Protein AF-A0A933N4Y4-F1 (afdb_monomer)

Solvent-accessible surface area (backbone atoms only — not comparable to full-atom values): 28015 Å² total; per-residue (Å²): 137,84,85,81,79,80,78,78,77,79,75,76,72,77,63,47,28,33,38,33,60,29,82,54,66,43,71,60,40,32,67,32,50,45,46,55,30,54,56,48,29,70,76,38,72,94,49,50,55,44,70,43,49,24,43,72,71,55,43,54,50,34,56,75,70,64,68,43,39,31,38,37,36,52,51,57,57,45,53,31,45,32,74,75,68,52,35,49,75,52,61,24,17,36,24,36,63,48,91,90,36,86,30,55,46,47,25,13,26,37,33,30,44,55,87,44,74,80,54,75,47,72,76,48,46,59,72,33,38,34,19,20,38,39,85,84,32,48,43,23,29,45,46,48,46,47,53,38,41,76,73,72,39,52,77,69,85,41,27,46,78,42,73,56,34,79,57,64,65,49,18,56,50,33,31,74,74,60,79,18,62,22,24,32,32,39,47,56,53,68,60,49,34,34,75,71,70,77,38,70,67,84,52,48,41,70,34,60,70,46,83,61,90,90,57,86,63,72,21,35,37,73,76,40,50,33,36,34,33,28,40,35,71,85,53,52,66,70,60,53,51,54,50,39,53,50,42,58,67,43,51,45,84,36,74,49,25,57,60,48,61,29,44,36,38,43,77,50,65,71,60,62,68,50,50,50,50,30,48,74,68,40,34,75,80,36,64,64,73,84,75,87,43,74,64,56,52,49,67,77,38,43,69,60,52,53,50,50,52,50,52,50,50,49,51,51,51,51,50,54,51,51,53,52,54,52,53,54,52,52,52,55,53,53,51,52,53,52,53,52,52,53,54,54,55,64,68,34,36,31,90,85,62,71,28,34,14,55,64,39,41,54,52,53,43,49,52,46,53,55,49,18,48,71,68,57,16,25,28,36,38,32,26,33,38,47,39,69,48,66,62,46,29,76,75,64,34,61,71,55,41,51,53,48,49,39,51,49,48,52,47,49,55,74,54,53,57,91,83,34,45,61,27,38,70,53,97,62,36,35,36,40,40,44,60,74,48,32,74,46,68,73,58,25,52,52,53,52,47,54,47,52,50,49,36,40,54,58,44,46,45,74,40,80,46,73,45,77,53,93,98,49,85,60,49,75,46,78,43,76,32,33,27,14,27,1,32,28,78,46,40,73,67,98,57,59,66,65,54,57,52,51,44,4,45,55,15,15,51,51,13,43,76,75,69,37,69,34,78,24,67,39,79,78,83,127

Mean predicted aligned error: 16.59 Å

Nearest PDB structures (foldseek):
  5m3c-assembly1_B  TM=9.286E-01  e=2.419E-15  Pseudomonas aeruginosa
  5m3c-assembly1_A  TM=9.480E-01  e=1.717E-14  Pseudomonas aeruginosa
  6et7-assembly1_B  TM=8.836E-01  e=3.666E-15  Idiomarina sp. A28L
  4yme-assembly1_A  TM=8.862E-01  e=3.343E-13  Caulobacter vibrioides CB15
  7e6g-assembly1_B  TM=5.761E-01  e=9.233E-17  Pseudomonas aeruginosa

Secondary structure (DSSP, 8-state):
-----------PPPPEEEEEE-SS-HHHHHHHHTHHHHHHHHH-TTS-EEEEEE-HHHHHHHHHTT--SEEE--HHHHHHHHHHH-PPSPSEEEEEESSSSEESEE-EEEEEETT-TT--SSGGGTT-EEEES-TT-IIIIIHHHHHHHHTT--TTTSSEEEE--SSTHHHHHHHHTTS-SEEEEETTHHHHHHHTTS--GGGEEEES-B--TT--S-BSS--EE-PEEEE-TTS-HHHHHHHHHHHHT--TTSHHHHHHTEEEEESPP--HHHHHHHHHHT-TT-S-PPP--HHHHHHHTHHHHHHHHHHHHHHHHHHHHHHHHHHHHHHHHHHHHHHHHHHHHHHHB-TTT-SB-HHHHHHHHHHHHHHHHHHT--EEEEEEEEETHHHHHHHH-HHHHHHHHHHHHHHHHHHS-TTSEEEEEETTEEEEEE-S--SSHHHHHHHHHHHHHHHHHHHHSPEEEEE--TTSPPEEEEE--EEEEEEEEESS-SS-HHHHHHHHHHHHHHHHHTTSSSEEEPPP--

Radius of gyration: 62.69 Å; Cα contacts (8 Å, |Δi|>4): 919; chains: 1; bounding box: 138×74×144 Å

pLDDT: mean 89.66, std 11.49, range [34.22, 98.44]

Sequence (526 aa):
MAFIVFIASAQAAQPVRIGVLAFRPKPNTLAQWQPLAGVFKQAMPGREFVIDALTLAEMEKAVAERQLDFVLTNPGHYVLLNKRFGLTSPIATLVVDESGHLARAFGGVIFTRVDMAKIDSLASLRGKKIAVVGTDSLGAYQMQAYELKREGIRLPQEAKLMVTGQPQDKVVEAVLDGRADAGFVRTGILEALAREGKLDAGKLKVLNSQNPPGFPVQVSTRLYPEWPFAALPHVDEHLAQHVAASLFLLDDHSAAAKVMKIHGFVIPGDYSSVADVLRELRAPPFEETPLFTLEDVVIQYRGQILAALFAGGLVMFLMLRLMWTKRKLNEEHRLVLRQQQQMQHMAFYDMLTMLPNRRLLHDRLAQTVAASRRNKRYSALMFLDLDNFKPLNDVHGHEVGDLLLVEAARRLKSCVREVDTVARLGGDEFVVLLSELGAREDESVVQARIVAEKIRAALSNAYRLTIVHDESPGTLVEHHCSASIGVTLFMDHDGRPEEIIKKADAAMYQAKDMGRNRIHFSNGTG

Structure (mmCIF, N/CA/C/O backbone):
data_AF-A0A933N4Y4-F1
#
_entry.id   AF-A0A933N4Y4-F1
#
loop_
_atom_site.group_PDB
_atom_site.id
_atom_site.type_symbol
_atom_site.label_atom_id
_atom_site.label_alt_id
_atom_site.label_comp_id
_atom_site.label_asym_id
_atom_site.label_entity_id
_atom_site.label_seq_id
_atom_site.pdbx_PDB_ins_code
_atom_site.Cartn_x
_atom_site.Cartn_y
_atom_site.Cartn_z
_atom_site.occupancy
_atom_site.B_iso_or_equiv
_atom_site.auth_seq_id
_atom_site.auth_comp_id
_atom_site.auth_asym_id
_atom_site.auth_atom_id
_atom_site.pdbx_PDB_model_num
ATOM 1 N N . MET A 1 1 ? 61.736 47.205 -5.042 1.00 40.22 1 MET A N 1
ATOM 2 C CA . MET A 1 1 ? 60.353 46.934 -5.488 1.00 40.22 1 MET A CA 1
ATOM 3 C C . MET A 1 1 ? 60.394 45.696 -6.373 1.00 40.22 1 MET A C 1
ATOM 5 O O . MET A 1 1 ? 60.792 45.799 -7.523 1.00 40.22 1 MET A O 1
ATOM 9 N N . ALA A 1 2 ? 60.129 44.517 -5.810 1.00 36.31 2 ALA A N 1
ATOM 10 C CA . ALA A 1 2 ? 60.096 43.267 -6.566 1.00 36.31 2 ALA A CA 1
ATOM 11 C C . ALA A 1 2 ? 58.665 43.049 -7.072 1.00 36.31 2 ALA A C 1
ATOM 13 O O . ALA A 1 2 ? 57.744 42.905 -6.271 1.00 36.31 2 ALA A O 1
ATOM 14 N N . PHE A 1 3 ? 58.478 43.085 -8.390 1.00 38.91 3 PHE A N 1
ATOM 15 C CA . PHE A 1 3 ? 57.222 42.709 -9.033 1.00 38.91 3 PHE A CA 1
ATOM 16 C C . PHE A 1 3 ? 57.108 41.182 -8.997 1.00 38.91 3 PHE A C 1
ATOM 18 O O . PHE A 1 3 ? 57.796 40.484 -9.738 1.00 38.91 3 PHE A O 1
ATOM 25 N N . ILE A 1 4 ? 56.258 40.662 -8.112 1.00 39.59 4 ILE A N 1
ATOM 26 C CA . ILE A 1 4 ? 55.836 39.262 -8.148 1.00 39.59 4 ILE A CA 1
ATOM 27 C C . ILE A 1 4 ? 54.712 39.172 -9.180 1.00 39.59 4 ILE A C 1
ATOM 29 O O . ILE A 1 4 ? 53.595 39.632 -8.948 1.00 39.59 4 ILE A O 1
ATOM 33 N N . VAL A 1 5 ? 55.033 38.607 -10.341 1.00 39.78 5 VAL A N 1
ATOM 34 C CA . VAL A 1 5 ? 54.050 38.191 -11.342 1.00 39.78 5 VAL A CA 1
ATOM 35 C C . VAL A 1 5 ? 53.347 36.948 -10.798 1.00 39.78 5 VAL A C 1
ATOM 37 O O . VAL A 1 5 ? 53.949 35.881 -10.699 1.00 39.78 5 VAL A O 1
ATOM 40 N N . PHE A 1 6 ? 52.075 37.086 -10.427 1.00 38.47 6 PHE A N 1
ATOM 41 C CA . PHE A 1 6 ? 51.198 35.942 -10.191 1.00 38.47 6 PHE A CA 1
ATOM 42 C C . PHE A 1 6 ? 50.906 35.278 -11.540 1.00 38.47 6 PHE A C 1
ATOM 44 O O . PHE A 1 6 ? 50.071 35.746 -12.312 1.00 38.47 6 PHE A O 1
ATOM 51 N N . ILE A 1 7 ? 51.605 34.183 -11.834 1.00 41.75 7 ILE A N 1
ATOM 52 C CA . ILE A 1 7 ? 51.161 33.232 -12.852 1.00 41.75 7 ILE A CA 1
ATOM 53 C C . ILE A 1 7 ? 49.967 32.505 -12.235 1.00 41.75 7 ILE A C 1
ATOM 55 O O . ILE A 1 7 ? 50.127 31.646 -11.371 1.00 41.75 7 ILE A O 1
ATOM 59 N N . ALA A 1 8 ? 48.759 32.901 -12.631 1.00 38.09 8 ALA A N 1
ATOM 60 C CA . ALA A 1 8 ? 47.561 32.132 -12.345 1.00 38.09 8 ALA A CA 1
ATOM 61 C C . ALA A 1 8 ? 47.686 30.790 -13.075 1.00 38.09 8 ALA A C 1
ATOM 63 O O . ALA A 1 8 ? 47.564 30.717 -14.297 1.00 38.09 8 ALA A O 1
ATOM 64 N N . SER A 1 9 ? 47.978 29.730 -12.326 1.00 38.16 9 SER A N 1
ATOM 65 C CA . SER A 1 9 ? 47.887 28.359 -12.810 1.00 38.16 9 SER A CA 1
ATOM 66 C C . SER A 1 9 ? 46.443 28.115 -13.249 1.00 38.16 9 SER A C 1
ATOM 68 O O . SER A 1 9 ? 45.554 27.988 -12.409 1.00 38.16 9 SER A O 1
ATOM 70 N N . ALA A 1 10 ? 46.194 28.097 -14.559 1.00 41.22 10 ALA A N 1
ATOM 71 C CA . ALA A 1 10 ? 44.924 27.664 -15.120 1.00 41.22 10 ALA A CA 1
ATOM 72 C C . ALA A 1 10 ? 44.715 26.199 -14.720 1.00 41.22 10 ALA A C 1
ATOM 74 O O . ALA A 1 10 ? 45.303 25.289 -15.303 1.00 41.22 10 ALA A O 1
ATOM 75 N N . GLN A 1 11 ? 43.938 25.974 -13.663 1.00 42.00 11 GLN A N 1
ATOM 76 C CA . GLN A 1 11 ? 43.505 24.646 -13.263 1.00 42.00 11 GLN A CA 1
ATOM 77 C C . GLN A 1 11 ? 42.694 24.085 -14.431 1.00 42.00 11 GLN A C 1
ATOM 79 O O . GLN A 1 11 ? 41.608 24.583 -14.727 1.00 42.00 11 GLN A O 1
ATOM 84 N N . ALA A 1 12 ? 43.266 23.117 -15.151 1.00 54.81 12 ALA A N 1
ATOM 85 C CA . ALA A 1 12 ? 42.591 22.464 -16.262 1.00 54.81 12 ALA A CA 1
ATOM 86 C C . ALA A 1 12 ? 41.228 21.965 -15.765 1.00 54.81 12 ALA A C 1
ATOM 88 O O . ALA A 1 12 ? 41.159 21.230 -14.775 1.00 54.81 12 ALA A O 1
ATOM 89 N N . ALA A 1 13 ? 40.151 22.431 -16.400 1.00 66.75 13 ALA A N 1
ATOM 90 C CA . ALA A 1 13 ? 38.804 22.003 -16.057 1.00 66.75 13 ALA A CA 1
ATOM 91 C C . ALA A 1 13 ? 38.739 20.471 -16.125 1.00 66.75 13 ALA A C 1
ATOM 93 O O . ALA A 1 13 ? 39.292 19.869 -17.050 1.00 66.75 13 ALA A O 1
ATOM 94 N N . GLN A 1 14 ? 38.097 19.844 -15.136 1.00 82.38 14 GLN A N 1
ATOM 95 C CA . GLN A 1 14 ? 37.913 18.395 -15.150 1.00 82.38 14 GLN A CA 1
ATOM 96 C C . GLN A 1 14 ? 37.202 17.970 -16.448 1.00 82.38 14 GLN A C 1
ATOM 98 O O . GLN A 1 14 ? 36.353 18.718 -16.946 1.00 82.38 14 GLN A O 1
ATOM 103 N N . PRO A 1 15 ? 37.566 16.810 -17.025 1.00 93.06 15 PRO A N 1
ATOM 104 C CA . PRO A 1 15 ? 36.947 16.337 -18.254 1.00 93.06 15 PRO A CA 1
ATOM 105 C C . PRO A 1 15 ? 35.451 16.108 -18.038 1.00 93.06 15 PRO A C 1
ATOM 107 O O . PRO A 1 15 ? 35.054 15.545 -17.021 1.00 93.06 15 PRO A O 1
ATOM 110 N N . VAL A 1 16 ? 34.642 16.507 -19.017 1.00 96.19 16 VAL A N 1
ATOM 111 C CA . VAL A 1 16 ? 33.196 16.277 -19.017 1.00 96.19 16 VAL A CA 1
ATOM 112 C C . VAL A 1 16 ? 32.938 14.810 -19.347 1.00 96.19 16 VAL A C 1
ATOM 114 O O . VAL A 1 16 ? 33.320 14.335 -20.422 1.00 96.19 16 VAL A O 1
ATOM 117 N N . ARG A 1 17 ? 32.294 14.079 -18.438 1.00 97.75 17 ARG A N 1
ATOM 118 C CA . ARG A 1 17 ? 32.078 12.631 -18.568 1.00 97.75 17 ARG A CA 1
ATOM 119 C C . ARG A 1 17 ? 30.659 12.312 -19.010 1.00 97.75 17 ARG A C 1
ATOM 121 O O . ARG A 1 17 ? 29.683 12.763 -18.415 1.00 97.75 17 ARG A O 1
ATOM 128 N N . ILE A 1 18 ? 30.538 11.504 -20.056 1.00 98.19 18 ILE A N 1
ATOM 129 C CA . ILE A 1 18 ? 29.264 11.123 -20.662 1.00 98.19 18 ILE A CA 1
ATOM 130 C C . ILE A 1 18 ? 29.110 9.610 -20.543 1.00 98.19 18 ILE A C 1
ATOM 132 O O . ILE A 1 18 ? 29.824 8.845 -21.193 1.00 98.19 18 ILE A O 1
ATOM 136 N N . GLY A 1 19 ? 28.160 9.169 -19.723 1.00 97.94 19 GLY A N 1
ATOM 137 C CA . GLY A 1 19 ? 27.826 7.757 -19.582 1.00 97.94 19 GLY A CA 1
ATOM 138 C C . GLY A 1 19 ? 26.880 7.303 -20.686 1.00 97.94 19 GLY A C 1
ATOM 139 O O . GLY A 1 19 ? 25.766 7.810 -20.796 1.00 97.94 19 GLY A O 1
ATOM 140 N N . VAL A 1 20 ? 27.276 6.304 -21.470 1.00 97.88 20 VAL A N 1
ATOM 141 C CA . VAL A 1 20 ? 26.440 5.699 -22.513 1.00 97.88 20 VAL A CA 1
ATOM 142 C C . VAL A 1 20 ? 26.078 4.272 -22.127 1.00 97.88 20 VAL A C 1
ATOM 144 O O . VAL A 1 20 ? 26.944 3.462 -21.791 1.00 97.88 20 VAL A O 1
ATOM 147 N N . LEU A 1 21 ? 24.785 3.947 -22.183 1.00 95.56 21 LEU A N 1
ATOM 148 C CA . LEU A 1 21 ? 24.298 2.623 -21.817 1.00 95.56 21 LEU A CA 1
ATOM 149 C C . LEU A 1 21 ? 24.796 1.548 -22.798 1.00 95.56 21 LEU A C 1
ATOM 151 O O . LEU A 1 21 ? 24.439 1.528 -23.976 1.00 95.56 21 LEU A O 1
ATOM 155 N N . ALA A 1 22 ? 25.552 0.588 -22.276 1.00 91.25 22 ALA A N 1
ATOM 156 C CA . ALA A 1 22 ? 26.054 -0.571 -22.995 1.00 91.25 22 ALA A CA 1
ATOM 157 C C . ALA A 1 22 ? 25.080 -1.756 -22.896 1.00 91.25 22 ALA A C 1
ATOM 159 O O . ALA A 1 22 ? 25.082 -2.514 -21.929 1.00 91.25 22 ALA A O 1
ATOM 160 N N . PHE A 1 23 ? 24.266 -1.938 -23.937 1.00 80.31 23 PHE A N 1
ATOM 161 C CA . PHE A 1 23 ? 23.410 -3.123 -24.130 1.00 80.31 23 PHE A CA 1
ATOM 162 C C . PHE A 1 23 ? 24.076 -4.219 -24.984 1.00 80.31 23 PHE A C 1
ATOM 164 O O . PHE A 1 23 ? 23.578 -5.340 -25.075 1.00 80.31 23 PHE A O 1
ATOM 171 N N . ARG A 1 24 ? 25.212 -3.886 -25.606 1.00 81.06 24 ARG A N 1
ATOM 172 C CA . ARG A 1 24 ? 26.174 -4.791 -26.252 1.00 81.06 24 ARG A CA 1
ATOM 173 C C . ARG A 1 24 ? 27.462 -4.825 -25.413 1.00 81.06 24 ARG A C 1
ATOM 175 O O . ARG A 1 24 ? 27.610 -3.979 -24.526 1.00 81.06 24 ARG A O 1
ATOM 182 N N . PRO A 1 25 ? 28.409 -5.753 -25.671 1.00 87.75 25 PRO A N 1
ATOM 183 C CA . PRO A 1 25 ? 29.704 -5.739 -24.994 1.00 87.75 25 PRO A CA 1
ATOM 184 C C . PRO A 1 25 ? 30.323 -4.337 -25.000 1.00 87.75 25 PRO A C 1
ATOM 186 O O . PRO A 1 25 ? 30.368 -3.686 -26.046 1.00 87.75 25 PRO A O 1
ATOM 189 N N . LYS A 1 26 ? 30.787 -3.873 -23.834 1.00 92.00 26 LYS A N 1
ATOM 190 C CA . LYS A 1 26 ? 31.256 -2.492 -23.634 1.00 92.00 26 LYS A CA 1
ATOM 191 C C . LYS A 1 26 ? 32.248 -1.991 -24.687 1.00 92.00 26 LYS A C 1
ATOM 193 O O . LYS A 1 26 ? 32.060 -0.856 -25.110 1.00 92.00 26 LYS A O 1
ATOM 198 N N . PRO A 1 27 ? 33.237 -2.781 -25.163 1.00 93.25 27 PRO A N 1
ATOM 199 C CA . PRO A 1 27 ? 34.163 -2.305 -26.191 1.00 93.25 27 PRO A CA 1
ATOM 200 C C . PRO A 1 27 ? 33.460 -1.874 -27.483 1.00 93.25 27 PRO A C 1
ATOM 202 O O . PRO A 1 27 ? 33.851 -0.884 -28.090 1.00 93.25 27 PRO A O 1
ATOM 205 N N . ASN A 1 28 ? 32.382 -2.563 -27.867 1.00 91.31 28 ASN A N 1
ATOM 206 C CA . ASN A 1 28 ? 31.619 -2.237 -29.071 1.00 91.31 28 ASN A CA 1
ATOM 207 C C . ASN A 1 28 ? 30.811 -0.952 -28.876 1.00 91.31 28 ASN A C 1
ATOM 209 O O . ASN A 1 28 ? 30.794 -0.102 -29.759 1.00 91.31 28 ASN A O 1
ATOM 213 N N . THR A 1 29 ? 30.168 -0.804 -27.713 1.00 92.25 29 THR A N 1
ATOM 214 C CA . THR A 1 29 ? 29.446 0.424 -27.351 1.00 92.25 29 THR A CA 1
ATOM 215 C C . THR A 1 29 ? 30.408 1.609 -27.298 1.00 92.25 29 THR A C 1
ATOM 217 O O . THR A 1 29 ? 30.121 2.657 -27.864 1.00 92.25 29 THR A O 1
ATOM 220 N N . LEU A 1 30 ? 31.576 1.440 -26.676 1.00 93.75 30 LEU A N 1
ATOM 221 C CA . LEU A 1 30 ? 32.585 2.489 -26.600 1.00 93.75 30 LEU A CA 1
ATOM 222 C C . LEU A 1 30 ? 33.069 2.880 -27.999 1.00 93.75 30 LEU A C 1
ATOM 224 O O . LEU A 1 30 ? 33.020 4.052 -28.339 1.00 93.75 30 LEU A O 1
ATOM 228 N N . ALA A 1 31 ? 33.445 1.914 -28.842 1.00 93.19 31 ALA A N 1
ATOM 229 C CA . ALA A 1 31 ? 33.880 2.185 -30.212 1.00 93.19 31 ALA A CA 1
ATOM 230 C C . ALA A 1 31 ? 32.803 2.895 -31.052 1.00 93.19 31 ALA A C 1
ATOM 232 O O . ALA A 1 31 ? 33.128 3.786 -31.834 1.00 93.19 31 ALA A O 1
ATOM 233 N N . GLN A 1 32 ? 31.530 2.528 -30.869 1.00 93.44 32 GLN A N 1
ATOM 234 C CA . GLN A 1 32 ? 30.401 3.166 -31.544 1.00 93.44 32 GLN A CA 1
ATOM 235 C C . GLN A 1 32 ? 30.250 4.632 -31.125 1.00 93.44 32 GLN A C 1
ATOM 237 O O . GLN A 1 32 ? 30.078 5.484 -31.988 1.00 93.44 32 GLN A O 1
ATOM 242 N N . TRP A 1 33 ? 30.322 4.927 -29.825 1.00 95.44 33 TRP A N 1
ATOM 243 C CA . TRP A 1 33 ? 29.991 6.246 -29.274 1.00 95.44 33 TRP A CA 1
ATOM 244 C C . TRP A 1 33 ? 31.191 7.174 -29.060 1.00 95.44 33 TRP A C 1
ATOM 246 O O . TRP A 1 33 ? 30.996 8.374 -28.879 1.00 95.44 33 TRP A O 1
ATOM 256 N N . GLN A 1 34 ? 32.426 6.671 -29.148 1.00 94.62 34 GLN A N 1
ATOM 257 C CA . GLN A 1 34 ? 33.650 7.469 -29.006 1.00 94.62 34 GLN A CA 1
ATOM 258 C C . GLN A 1 34 ? 33.698 8.723 -29.904 1.00 94.62 34 GLN A C 1
ATOM 260 O O . GLN A 1 34 ? 34.142 9.766 -29.414 1.00 94.62 34 GLN A O 1
ATOM 265 N N . PRO A 1 35 ? 33.233 8.699 -31.175 1.00 95.06 35 PRO A N 1
ATOM 266 C CA . PRO A 1 35 ? 33.234 9.889 -32.030 1.00 95.06 35 PRO A CA 1
ATOM 267 C C . PRO A 1 35 ? 32.457 11.081 -31.456 1.00 95.06 35 PRO A C 1
ATOM 269 O O . PRO A 1 35 ? 32.775 12.222 -31.791 1.00 95.06 35 PRO A O 1
ATOM 272 N N . LEU A 1 36 ? 31.484 10.848 -30.566 1.00 94.62 36 LEU A N 1
ATOM 273 C CA . LEU A 1 36 ? 30.689 11.907 -29.944 1.00 94.62 36 LEU A CA 1
ATOM 274 C C . LEU A 1 36 ? 31.546 12.864 -29.101 1.00 94.62 36 LEU A C 1
ATOM 276 O O . LEU A 1 36 ? 31.325 14.073 -29.128 1.00 94.62 36 LEU A O 1
ATOM 280 N N . ALA A 1 37 ? 32.574 12.354 -28.414 1.00 94.56 37 ALA A N 1
ATOM 281 C CA . ALA A 1 37 ? 33.526 13.209 -27.705 1.00 94.56 37 ALA A CA 1
ATOM 282 C C . ALA A 1 37 ? 34.275 14.146 -28.665 1.00 94.56 37 ALA A C 1
ATOM 284 O O . ALA A 1 37 ? 34.509 15.306 -28.334 1.00 94.56 37 ALA A O 1
ATOM 285 N N . GLY A 1 38 ? 34.599 13.672 -29.874 1.00 92.19 38 GLY A N 1
ATOM 286 C CA . GLY A 1 38 ? 35.224 14.484 -30.919 1.00 92.19 38 GLY A CA 1
ATOM 287 C C . GLY A 1 38 ? 34.316 15.610 -31.418 1.00 92.19 38 GLY A C 1
ATOM 288 O O . GLY A 1 38 ? 34.784 16.735 -31.583 1.00 92.19 38 GLY A O 1
ATOM 289 N N . VAL A 1 39 ? 33.017 15.333 -31.578 1.00 92.56 39 VAL A N 1
ATOM 290 C CA . VAL A 1 39 ? 32.002 16.341 -31.945 1.00 92.56 39 VAL A CA 1
ATOM 291 C C . VAL A 1 39 ? 31.953 17.453 -30.896 1.00 92.56 39 VAL A C 1
ATOM 293 O O . VAL A 1 39 ? 32.059 18.633 -31.229 1.00 92.56 39 VAL A O 1
ATOM 296 N N . PHE A 1 40 ? 31.874 17.090 -29.614 1.00 94.25 40 PHE A N 1
ATOM 297 C CA . PHE A 1 40 ? 31.865 18.078 -28.536 1.00 94.25 40 PHE A CA 1
ATOM 298 C C . PHE A 1 40 ? 33.190 18.825 -28.402 1.00 94.25 40 PHE A C 1
ATOM 300 O O . PHE A 1 40 ? 33.185 20.031 -28.167 1.00 94.25 40 PHE A O 1
ATOM 307 N N . LYS A 1 41 ? 34.326 18.153 -28.616 1.00 92.94 41 LYS A N 1
ATOM 308 C CA . LYS A 1 41 ? 35.646 18.792 -28.617 1.00 92.94 41 LYS A CA 1
ATOM 309 C C . LYS A 1 41 ? 35.783 19.823 -29.738 1.00 92.94 41 LYS A C 1
ATOM 311 O O . LYS A 1 41 ? 36.376 20.873 -29.514 1.00 92.94 41 LYS A O 1
ATOM 316 N N . GLN A 1 42 ? 35.225 19.557 -30.920 1.00 91.00 42 GLN A N 1
ATOM 317 C CA . GLN A 1 42 ? 35.195 20.523 -32.022 1.00 91.00 42 GLN A CA 1
ATOM 318 C C . GLN A 1 42 ? 34.356 21.757 -31.685 1.00 91.00 42 GLN A C 1
ATOM 320 O O . GLN A 1 42 ? 34.793 22.876 -31.944 1.00 91.00 42 GLN A O 1
ATOM 325 N N . ALA A 1 43 ? 33.180 21.562 -31.085 1.00 89.56 43 ALA A N 1
ATOM 326 C CA . ALA A 1 43 ? 32.306 22.664 -30.690 1.00 89.56 43 ALA A CA 1
ATOM 327 C C . ALA A 1 43 ? 32.842 23.452 -29.480 1.00 89.56 43 ALA A C 1
ATOM 329 O O . ALA A 1 43 ? 32.608 24.653 -29.361 1.00 89.56 43 ALA A O 1
ATOM 330 N N . MET A 1 44 ? 33.577 22.790 -28.580 1.00 93.19 44 MET A N 1
ATOM 331 C CA . MET A 1 44 ? 34.111 23.360 -27.339 1.00 93.19 44 MET A CA 1
ATOM 332 C C . MET A 1 44 ? 35.602 22.998 -27.148 1.00 93.19 44 MET A C 1
ATOM 334 O O . MET A 1 44 ? 35.936 22.203 -26.262 1.00 93.19 44 MET A O 1
ATOM 338 N N . PRO A 1 45 ? 36.535 23.610 -27.911 1.00 89.19 45 PRO A N 1
ATOM 339 C CA . PRO A 1 45 ? 37.954 23.217 -27.927 1.00 89.19 45 PRO A CA 1
ATOM 340 C C . PRO A 1 45 ? 38.670 23.302 -26.572 1.00 89.19 45 PRO A C 1
ATOM 342 O O . PRO A 1 45 ? 39.627 22.565 -26.323 1.00 89.19 45 PRO A O 1
ATOM 345 N N . GLY A 1 46 ? 38.201 24.178 -25.679 1.00 88.56 46 GLY A N 1
ATOM 346 C CA . GLY A 1 46 ? 38.760 24.380 -24.339 1.00 88.56 46 GLY A CA 1
ATOM 347 C C . GLY A 1 46 ? 38.364 23.330 -23.293 1.00 88.56 46 GLY A C 1
ATOM 348 O O . GLY A 1 46 ? 38.799 23.447 -22.151 1.00 88.56 46 GLY A O 1
ATOM 349 N N . ARG A 1 47 ? 37.540 22.329 -23.636 1.00 90.38 47 ARG A N 1
ATOM 350 C CA . ARG A 1 47 ? 37.113 21.261 -22.713 1.00 90.38 47 ARG A CA 1
ATOM 351 C C . ARG A 1 47 ? 37.490 19.882 -23.237 1.00 90.38 47 ARG A C 1
ATOM 353 O O . ARG A 1 47 ? 37.577 19.676 -24.443 1.00 90.38 47 ARG A O 1
ATOM 360 N N . GLU A 1 48 ? 37.730 18.947 -22.328 1.00 94.50 48 GLU A N 1
ATOM 361 C CA . GLU A 1 48 ? 37.899 17.526 -22.647 1.00 94.50 48 GLU A CA 1
ATOM 362 C C . GLU A 1 48 ? 36.575 16.790 -22.440 1.00 94.50 48 GLU A C 1
ATOM 364 O O . GLU A 1 48 ? 35.841 17.102 -21.502 1.00 94.50 48 GLU A O 1
ATOM 369 N N . PHE A 1 49 ? 36.284 15.816 -23.302 1.00 95.75 49 PHE A N 1
ATOM 370 C CA . PHE A 1 49 ? 35.072 14.999 -23.238 1.00 95.75 49 PHE A CA 1
ATOM 371 C C . PHE A 1 49 ? 35.449 13.521 -23.233 1.00 95.75 49 PHE A C 1
ATOM 373 O O . PHE A 1 49 ? 36.245 13.076 -24.059 1.00 95.75 49 PHE A O 1
ATOM 380 N N . VAL A 1 50 ? 34.863 12.757 -22.315 1.00 96.81 50 VAL A N 1
ATOM 381 C CA . VAL A 1 50 ? 35.135 11.325 -22.147 1.00 96.81 50 VAL A CA 1
ATOM 382 C C . VAL A 1 50 ? 33.828 10.552 -22.247 1.00 96.81 50 VAL A C 1
ATOM 384 O O . VAL A 1 50 ? 32.847 10.901 -21.592 1.00 96.81 50 VAL A O 1
ATOM 387 N N . ILE A 1 51 ? 33.820 9.501 -23.069 1.00 97.50 51 ILE A N 1
ATOM 388 C CA . ILE A 1 51 ? 32.692 8.575 -23.192 1.00 97.50 51 ILE A CA 1
ATOM 389 C C . ILE A 1 51 ? 32.966 7.347 -22.329 1.00 97.50 51 ILE A C 1
ATOM 391 O O . ILE A 1 51 ? 33.972 6.665 -22.514 1.00 97.50 51 ILE A O 1
ATOM 395 N N . ASP A 1 52 ? 32.043 7.038 -21.426 1.00 97.00 52 ASP A N 1
ATOM 396 C CA . ASP A 1 52 ? 32.083 5.850 -20.582 1.00 97.00 52 ASP A CA 1
ATOM 397 C C . ASP A 1 52 ? 30.961 4.889 -20.998 1.00 97.00 52 ASP A C 1
ATOM 399 O O . ASP A 1 52 ? 29.777 5.189 -20.849 1.00 97.00 52 ASP A O 1
ATOM 403 N N . ALA A 1 53 ? 31.313 3.709 -21.517 1.00 97.12 53 ALA A N 1
ATOM 404 C CA . ALA A 1 53 ? 30.338 2.662 -21.823 1.00 97.12 53 ALA A CA 1
ATOM 405 C C . ALA A 1 53 ? 30.001 1.857 -20.554 1.00 97.12 53 ALA A C 1
ATOM 407 O O . ALA A 1 53 ? 30.828 1.084 -20.060 1.00 97.12 53 ALA A O 1
ATOM 408 N N . LEU A 1 54 ? 28.780 2.011 -20.040 1.00 96.44 54 LEU A N 1
ATOM 409 C CA . LEU A 1 54 ? 28.370 1.507 -18.724 1.00 96.44 54 LEU A CA 1
ATOM 410 C C . LEU A 1 54 ? 27.161 0.578 -18.825 1.00 96.44 54 LEU A C 1
ATOM 412 O O . LEU A 1 54 ? 26.235 0.828 -19.594 1.00 96.44 54 LEU A O 1
ATOM 416 N N . THR A 1 55 ? 27.137 -0.489 -18.028 1.00 92.81 55 THR A N 1
ATOM 417 C CA . THR A 1 55 ? 25.901 -1.263 -17.809 1.00 92.81 55 THR A CA 1
ATOM 418 C C . THR A 1 55 ? 24.883 -0.440 -17.007 1.00 92.81 55 THR A C 1
ATOM 420 O O . THR A 1 55 ? 25.237 0.600 -16.453 1.00 92.81 55 THR A O 1
ATOM 423 N N . LEU A 1 56 ? 23.627 -0.902 -16.908 1.00 90.88 56 LEU A N 1
ATOM 424 C CA . LEU A 1 56 ? 22.597 -0.243 -16.084 1.00 90.88 56 LEU A CA 1
ATOM 425 C C . LEU A 1 56 ? 23.099 0.001 -14.651 1.00 90.88 56 LEU A C 1
ATOM 427 O O . LEU A 1 56 ? 23.187 1.144 -14.216 1.00 90.88 56 LEU A O 1
ATOM 431 N N . ALA A 1 57 ? 23.550 -1.059 -13.972 1.00 90.50 57 ALA A N 1
ATOM 432 C CA . ALA A 1 57 ? 24.019 -0.985 -12.589 1.00 90.50 57 ALA A CA 1
ATOM 433 C C . ALA A 1 57 ? 25.241 -0.067 -12.405 1.00 90.50 57 ALA A C 1
ATOM 435 O O . ALA A 1 57 ? 25.338 0.660 -11.419 1.00 90.50 57 ALA A O 1
ATOM 436 N N . GLU A 1 58 ? 26.182 -0.076 -13.350 1.00 95.31 58 GLU A N 1
ATOM 437 C CA . GLU A 1 58 ? 27.362 0.793 -13.278 1.00 95.31 58 GLU A CA 1
ATOM 438 C C . GLU A 1 58 ? 27.020 2.254 -13.541 1.00 95.31 58 GLU A C 1
ATOM 440 O O . GLU A 1 58 ? 27.605 3.129 -12.912 1.00 95.31 58 GLU A O 1
ATOM 445 N N . MET A 1 59 ? 26.071 2.523 -14.440 1.00 96.88 59 MET A N 1
ATOM 446 C CA . MET A 1 59 ? 25.575 3.871 -14.681 1.00 96.88 59 MET A CA 1
ATOM 447 C C . MET A 1 59 ? 24.825 4.397 -13.456 1.00 96.88 59 MET A C 1
ATOM 449 O O . MET A 1 59 ? 25.108 5.514 -13.039 1.00 96.88 59 MET A O 1
ATOM 453 N N . GLU A 1 60 ? 23.946 3.603 -12.834 1.00 94.75 60 GLU A N 1
ATOM 454 C CA . GLU A 1 60 ? 23.293 3.981 -11.570 1.00 94.75 60 GLU A CA 1
ATOM 455 C C . GLU A 1 60 ? 24.325 4.310 -10.486 1.00 94.75 60 GLU A C 1
ATOM 457 O O . GLU A 1 60 ? 24.239 5.361 -9.849 1.00 94.75 60 GLU A O 1
ATOM 462 N N . LYS A 1 61 ? 25.345 3.456 -10.320 1.00 94.69 61 LYS A N 1
ATOM 463 C CA . LYS A 1 61 ? 26.438 3.687 -9.368 1.00 94.69 61 LYS A CA 1
ATOM 464 C C . LYS A 1 61 ? 27.210 4.972 -9.684 1.00 94.69 61 LYS A C 1
ATOM 466 O O . LYS A 1 61 ? 27.420 5.787 -8.792 1.00 94.69 61 LYS A O 1
ATOM 471 N N . ALA A 1 62 ? 27.599 5.180 -10.939 1.00 96.31 62 ALA A N 1
ATOM 472 C CA . ALA A 1 62 ? 28.360 6.355 -11.354 1.00 96.31 62 ALA A CA 1
ATOM 473 C C . ALA A 1 62 ? 27.547 7.656 -11.219 1.00 96.31 62 ALA A C 1
ATOM 475 O O . ALA A 1 62 ? 28.101 8.686 -10.839 1.00 96.31 62 ALA A O 1
ATOM 476 N N . VAL A 1 63 ? 26.233 7.615 -11.470 1.00 96.38 63 VAL A N 1
ATOM 477 C CA . VAL A 1 63 ? 25.313 8.737 -11.218 1.00 96.38 63 VAL A CA 1
ATOM 478 C C . VAL A 1 63 ? 25.213 9.027 -9.718 1.00 96.38 63 VAL A C 1
ATOM 480 O O . VAL A 1 63 ? 25.345 10.181 -9.314 1.00 96.38 63 VAL A O 1
ATOM 483 N N . ALA A 1 64 ? 25.041 7.996 -8.884 1.00 93.94 64 ALA A N 1
ATOM 484 C CA . ALA A 1 64 ? 24.971 8.139 -7.429 1.00 93.94 64 ALA A CA 1
ATOM 485 C C . ALA A 1 64 ? 26.269 8.716 -6.831 1.00 93.94 64 ALA A C 1
ATOM 487 O O . ALA A 1 64 ? 26.223 9.564 -5.940 1.00 93.94 64 ALA A O 1
ATOM 488 N N . GLU A 1 65 ? 27.423 8.302 -7.358 1.00 94.75 65 GLU A N 1
ATOM 489 C CA . GLU A 1 65 ? 28.754 8.783 -6.968 1.00 94.75 65 GLU A CA 1
ATOM 490 C C . GLU A 1 65 ? 29.142 10.119 -7.637 1.00 94.75 65 GLU A C 1
ATOM 492 O O . GLU A 1 65 ? 30.246 10.611 -7.408 1.00 94.75 65 GLU A O 1
ATOM 497 N N . ARG A 1 66 ? 28.252 10.722 -8.444 1.00 93.38 66 ARG A N 1
ATOM 498 C CA . ARG A 1 66 ? 28.475 11.978 -9.192 1.00 93.38 66 ARG A CA 1
ATOM 499 C C . ARG A 1 66 ? 29.727 11.953 -10.079 1.00 93.38 66 ARG A C 1
ATOM 501 O O . ARG A 1 66 ? 30.463 12.928 -10.173 1.00 93.38 66 ARG A O 1
ATOM 508 N N . GLN A 1 67 ? 29.969 10.820 -10.731 1.00 95.62 67 GLN A N 1
ATOM 509 C CA . GLN A 1 67 ? 31.120 10.595 -11.612 1.00 95.62 67 GLN A CA 1
ATOM 510 C C . GLN A 1 67 ? 30.839 10.883 -13.091 1.00 95.62 67 GLN A C 1
ATOM 512 O O . GLN A 1 67 ? 31.750 10.756 -13.908 1.00 95.62 67 GLN A O 1
ATOM 517 N N . LEU A 1 68 ? 29.596 11.213 -13.437 1.00 97.19 68 LEU A N 1
ATOM 518 C CA . LEU A 1 68 ? 29.150 11.532 -14.792 1.00 97.19 68 LEU A CA 1
ATOM 519 C C . LEU A 1 68 ? 28.566 12.940 -14.816 1.00 97.19 68 LEU A C 1
ATOM 521 O O . LEU A 1 68 ? 28.040 13.397 -13.811 1.00 97.19 68 LEU A O 1
ATOM 525 N N . ASP A 1 69 ? 28.593 13.591 -15.968 1.00 97.25 69 ASP A N 1
ATOM 526 C CA . ASP A 1 69 ? 27.926 14.874 -16.200 1.00 97.25 69 ASP A CA 1
ATOM 527 C C . ASP A 1 69 ? 26.680 14.681 -17.062 1.00 97.25 69 ASP A C 1
ATOM 529 O O . ASP A 1 69 ? 25.618 15.231 -16.783 1.00 97.25 69 ASP A O 1
ATOM 533 N N . PHE A 1 70 ? 26.775 13.823 -18.075 1.00 98.25 70 PHE A N 1
ATOM 534 C CA . PHE A 1 70 ? 25.663 13.512 -18.964 1.00 98.25 70 PHE A CA 1
ATOM 535 C C . PHE A 1 70 ? 25.433 12.013 -19.059 1.00 98.25 70 PHE A C 1
ATOM 537 O O . PHE A 1 70 ? 26.353 11.210 -18.887 1.00 98.25 70 PHE A O 1
ATOM 544 N N . VAL A 1 71 ? 24.200 11.637 -19.384 1.00 98.12 71 VAL A N 1
ATOM 545 C CA . VAL A 1 71 ? 23.833 10.252 -19.669 1.00 98.12 71 VAL A CA 1
ATOM 546 C C . VAL A 1 71 ? 23.086 10.144 -20.989 1.00 98.12 71 VAL A C 1
ATOM 548 O O . VAL A 1 71 ? 22.210 10.953 -21.291 1.00 98.12 71 VAL A O 1
ATOM 551 N N . LEU A 1 72 ? 23.407 9.098 -21.743 1.00 97.81 72 LEU A N 1
ATOM 552 C CA . LEU A 1 72 ? 22.619 8.600 -22.861 1.00 97.81 72 LEU A CA 1
ATOM 553 C C . LEU A 1 72 ? 22.192 7.174 -22.532 1.00 97.81 72 LEU A C 1
ATOM 555 O O . LEU A 1 72 ? 23.009 6.250 -22.485 1.00 97.81 72 LEU A O 1
ATOM 559 N N . THR A 1 73 ? 20.908 6.992 -22.254 1.00 96.31 73 THR A N 1
ATOM 560 C CA . THR A 1 73 ? 20.398 5.719 -21.744 1.00 96.31 73 THR A CA 1
ATOM 561 C C . THR A 1 73 ? 19.034 5.385 -22.319 1.00 96.31 73 THR A C 1
ATOM 563 O O . THR A 1 73 ? 18.452 6.192 -23.033 1.00 96.31 73 THR A O 1
ATOM 566 N N . ASN A 1 74 ? 18.518 4.185 -22.054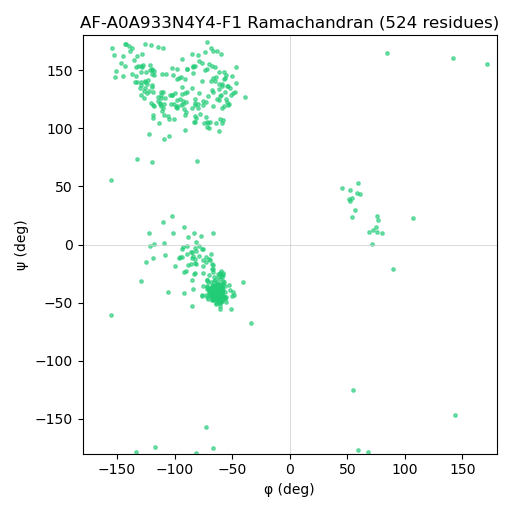 1.00 95.12 74 ASN A N 1
ATOM 567 C CA . ASN A 1 74 ? 17.185 3.832 -22.528 1.00 95.12 74 ASN A CA 1
ATOM 568 C C . ASN A 1 74 ? 16.098 4.626 -21.765 1.00 95.12 74 ASN A C 1
ATOM 570 O O . ASN A 1 74 ? 16.319 5.020 -20.616 1.00 95.12 74 ASN A O 1
ATOM 574 N N . PRO A 1 75 ? 14.902 4.825 -22.347 1.00 96.81 75 PRO A N 1
ATOM 575 C CA . PRO A 1 75 ? 13.874 5.673 -21.741 1.00 96.81 75 PRO A CA 1
ATOM 576 C C . PRO A 1 75 ? 13.416 5.232 -20.345 1.00 96.81 75 PRO A C 1
ATOM 578 O O . PRO A 1 75 ? 13.152 6.071 -19.489 1.00 96.81 75 PRO A O 1
ATOM 581 N N . GLY A 1 76 ? 13.327 3.922 -20.095 1.00 95.88 76 GLY A N 1
ATOM 582 C CA . GLY A 1 76 ? 12.864 3.392 -18.811 1.00 95.88 76 GLY A CA 1
ATOM 583 C C . GLY A 1 76 ? 13.886 3.642 -17.704 1.00 95.88 76 GLY A C 1
ATOM 584 O O . GLY A 1 76 ? 13.541 4.098 -16.616 1.00 95.88 76 GLY A O 1
ATOM 585 N N . HIS A 1 77 ? 15.164 3.440 -18.023 1.00 95.50 77 HIS A N 1
ATOM 586 C CA . HIS A 1 77 ? 16.266 3.741 -17.124 1.00 95.50 77 HIS A CA 1
ATOM 587 C C . HIS A 1 77 ? 16.409 5.247 -16.875 1.00 95.50 77 HIS A C 1
ATOM 589 O O . HIS A 1 77 ? 16.670 5.650 -15.747 1.00 95.50 77 HIS A O 1
ATOM 595 N N . TYR A 1 78 ? 16.149 6.097 -17.874 1.00 97.00 78 TYR A N 1
ATOM 596 C CA . TYR A 1 78 ? 16.095 7.545 -17.662 1.00 97.00 78 TYR A CA 1
ATOM 597 C C . TYR A 1 78 ? 15.032 7.941 -16.631 1.00 97.00 78 TYR A C 1
ATOM 599 O O . TYR A 1 78 ? 15.342 8.698 -15.716 1.00 97.00 78 TYR A O 1
ATOM 607 N N . VAL A 1 79 ? 13.808 7.404 -16.728 1.00 96.62 79 VAL A N 1
ATOM 608 C CA . VAL A 1 79 ? 12.742 7.683 -15.746 1.00 96.62 79 VAL A CA 1
ATOM 609 C C . VAL A 1 79 ? 13.173 7.265 -14.337 1.00 96.62 79 VAL A C 1
ATOM 611 O O . VAL A 1 79 ? 12.941 8.002 -13.378 1.00 96.62 79 VAL A O 1
ATOM 614 N N . LEU A 1 80 ? 13.844 6.117 -14.207 1.00 94.62 80 LEU A N 1
ATOM 615 C CA . LEU A 1 80 ? 14.422 5.660 -12.943 1.00 94.62 80 LEU A CA 1
ATOM 616 C C . LEU A 1 80 ? 15.464 6.648 -12.407 1.00 94.62 80 LEU A C 1
ATOM 618 O O . LEU A 1 80 ? 15.347 7.092 -11.263 1.00 94.62 80 LEU A O 1
ATOM 622 N N . LEU A 1 81 ? 16.453 7.019 -13.225 1.00 95.38 81 LEU A N 1
ATOM 623 C CA . LEU A 1 81 ? 17.524 7.930 -12.825 1.00 95.38 81 LEU A CA 1
ATOM 624 C C . LEU A 1 81 ? 16.983 9.319 -12.467 1.00 95.38 81 LEU A C 1
ATOM 626 O O . LEU A 1 81 ? 17.357 9.876 -11.439 1.00 95.38 81 LEU A O 1
ATOM 630 N N . ASN A 1 82 ? 16.071 9.866 -13.272 1.00 95.31 82 ASN A N 1
ATOM 631 C CA . ASN A 1 82 ? 15.422 11.148 -13.010 1.00 95.31 82 ASN A CA 1
ATOM 632 C C . ASN A 1 82 ? 14.665 11.129 -11.677 1.00 95.31 82 ASN A C 1
ATOM 634 O O . ASN A 1 82 ? 14.849 12.030 -10.861 1.00 95.31 82 ASN A O 1
ATOM 638 N N . LYS A 1 83 ? 13.886 10.075 -11.404 1.00 92.62 83 LYS A N 1
ATOM 639 C CA . LYS A 1 83 ? 13.122 9.972 -10.156 1.00 92.62 83 LYS A CA 1
ATOM 640 C C . LYS A 1 83 ? 14.010 9.790 -8.921 1.00 92.62 83 LYS A C 1
ATOM 642 O O . LYS A 1 83 ? 13.682 10.344 -7.876 1.00 92.62 83 LYS A O 1
ATOM 647 N N . ARG A 1 84 ? 15.092 9.004 -9.022 1.00 92.44 84 ARG A N 1
ATOM 648 C CA . ARG A 1 84 ? 15.980 8.674 -7.889 1.00 92.44 84 ARG A CA 1
ATOM 649 C C . ARG A 1 84 ? 17.054 9.729 -7.621 1.00 92.44 84 ARG A C 1
ATOM 651 O O . ARG A 1 84 ? 17.360 9.993 -6.465 1.00 92.44 84 ARG A O 1
ATOM 658 N N . PHE A 1 85 ? 17.623 10.318 -8.670 1.00 93.50 85 PHE A N 1
ATOM 659 C CA . PHE A 1 85 ? 18.813 11.174 -8.584 1.00 93.50 85 PHE A CA 1
ATOM 660 C C . PHE A 1 85 ? 18.592 12.599 -9.111 1.00 93.50 85 PHE A C 1
ATOM 662 O O . PHE A 1 85 ? 19.507 13.416 -9.051 1.00 93.50 85 PHE A O 1
ATOM 669 N N . GLY A 1 86 ? 17.392 12.920 -9.604 1.00 92.31 86 GLY A N 1
ATOM 670 C CA . GLY A 1 86 ? 17.002 14.289 -9.945 1.00 92.31 86 GLY A CA 1
ATOM 671 C C . GLY A 1 86 ? 17.587 14.835 -11.248 1.00 92.31 86 GLY A C 1
ATOM 672 O O . GLY A 1 86 ? 17.714 16.049 -11.362 1.00 92.31 86 GLY A O 1
ATOM 673 N N . LEU A 1 87 ? 17.955 13.975 -12.211 1.00 92.56 87 LEU A N 1
ATOM 674 C CA . LEU A 1 87 ? 18.448 14.398 -13.538 1.00 92.56 87 LEU A CA 1
ATOM 675 C C . LEU A 1 87 ? 17.559 15.487 -14.151 1.00 92.56 87 LEU A C 1
ATOM 677 O O . LEU A 1 87 ? 16.352 15.518 -13.912 1.00 92.56 87 LEU A O 1
ATOM 681 N N . THR A 1 88 ? 18.129 16.330 -15.007 1.00 90.38 88 THR A N 1
ATOM 682 C CA . THR A 1 88 ? 17.344 17.334 -15.728 1.00 90.38 88 THR A CA 1
ATOM 683 C C . THR A 1 88 ? 16.310 16.678 -16.654 1.00 90.38 88 THR A C 1
ATOM 685 O O . THR A 1 88 ? 16.352 15.474 -16.952 1.00 90.38 88 THR A O 1
ATOM 688 N N . SER A 1 89 ? 15.362 17.484 -17.146 1.00 91.06 89 SER A N 1
ATOM 689 C CA . SER A 1 89 ? 14.605 17.084 -18.340 1.00 91.06 89 SER A CA 1
ATOM 690 C C . SER A 1 89 ? 15.594 16.771 -19.472 1.00 91.06 89 SER A C 1
ATOM 692 O O . SER A 1 89 ? 16.655 17.409 -19.520 1.00 91.06 89 SER A O 1
ATOM 694 N N . PRO A 1 90 ? 15.309 15.799 -20.361 1.00 95.75 90 PRO A N 1
ATOM 695 C CA . PRO A 1 90 ? 16.246 15.451 -21.419 1.00 95.75 90 PRO A CA 1
ATOM 696 C C . PRO A 1 90 ? 16.545 16.688 -22.256 1.00 95.75 90 PRO A C 1
ATOM 698 O O . PRO A 1 90 ? 15.653 17.495 -22.500 1.00 95.75 90 PRO A O 1
ATOM 701 N N . ILE A 1 91 ? 17.793 16.835 -22.685 1.00 96.19 91 ILE A N 1
ATOM 702 C CA . ILE A 1 91 ? 18.225 17.953 -23.530 1.00 96.19 91 ILE A CA 1
ATOM 703 C C . ILE A 1 91 ? 18.115 17.612 -25.015 1.00 96.19 91 ILE A C 1
ATOM 705 O O . ILE A 1 91 ? 17.943 18.505 -25.838 1.00 96.19 91 ILE A O 1
ATOM 709 N N . ALA A 1 92 ? 18.140 16.321 -25.357 1.00 97.25 92 ALA A N 1
ATOM 710 C CA . ALA A 1 92 ? 17.866 15.837 -26.701 1.00 97.25 92 ALA A CA 1
ATOM 711 C C . ALA A 1 92 ? 17.305 14.408 -26.684 1.00 97.25 92 ALA A C 1
ATOM 713 O O . ALA A 1 92 ? 17.422 13.683 -25.694 1.00 97.25 92 ALA A O 1
ATOM 714 N N . THR A 1 93 ? 16.694 13.987 -27.788 1.00 97.38 93 THR A N 1
ATOM 715 C CA . THR A 1 93 ? 16.291 12.593 -28.029 1.00 97.38 93 THR A CA 1
ATOM 716 C C . THR A 1 93 ? 16.989 12.059 -29.265 1.00 97.38 93 THR A C 1
ATOM 718 O O . THR A 1 93 ? 17.090 12.753 -30.277 1.00 97.38 93 THR A O 1
ATOM 721 N N . LEU A 1 94 ? 17.496 10.835 -29.156 1.00 95.50 94 LEU A N 1
ATOM 722 C CA . LEU A 1 94 ? 18.205 10.160 -30.229 1.00 95.50 94 LEU A CA 1
ATOM 723 C C . LEU A 1 94 ? 17.291 9.903 -31.434 1.00 95.50 94 LEU A C 1
ATOM 725 O O . LEU A 1 94 ? 16.120 9.568 -31.278 1.00 95.50 94 LEU A O 1
ATOM 729 N N . VAL A 1 95 ? 17.849 10.005 -32.636 1.00 92.62 95 VAL A N 1
ATOM 730 C CA . VAL A 1 95 ? 17.210 9.564 -33.874 1.00 92.62 95 VAL A CA 1
ATOM 731 C C . VAL A 1 95 ? 18.059 8.470 -34.494 1.00 92.62 95 VAL A C 1
ATOM 733 O O . VAL A 1 95 ? 19.230 8.679 -34.825 1.00 92.62 95 VAL A O 1
ATOM 736 N N . VAL A 1 96 ? 17.462 7.294 -34.640 1.00 88.44 96 VAL A N 1
ATOM 737 C CA . VAL A 1 96 ? 18.106 6.133 -35.249 1.00 88.44 96 VAL A CA 1
ATOM 738 C C . VAL A 1 96 ? 17.611 5.944 -36.677 1.00 88.44 96 VAL A C 1
ATOM 740 O O . VAL A 1 96 ? 16.495 6.338 -37.022 1.00 88.44 96 VAL A O 1
ATOM 743 N N . ASP A 1 97 ? 18.466 5.349 -37.502 1.00 79.38 97 ASP A N 1
ATOM 744 C CA . ASP A 1 97 ? 18.074 4.864 -38.820 1.00 79.38 97 ASP A CA 1
ATOM 745 C C . ASP A 1 97 ? 17.408 3.491 -38.663 1.00 79.38 97 ASP A C 1
ATOM 747 O O . ASP A 1 97 ? 18.060 2.495 -38.335 1.00 79.38 97 ASP A O 1
ATOM 751 N N . GLU A 1 98 ? 16.094 3.453 -38.871 1.00 78.00 98 GLU A N 1
ATOM 752 C CA . GLU A 1 98 ? 15.289 2.239 -38.830 1.00 78.00 98 GLU A CA 1
ATOM 753 C C . GLU A 1 98 ? 14.850 1.889 -40.255 1.00 78.00 98 GLU A C 1
ATOM 755 O O . GLU A 1 98 ? 13.805 2.318 -40.742 1.00 78.00 98 GLU A O 1
ATOM 760 N N . SER A 1 99 ? 15.659 1.083 -40.946 1.00 68.69 99 SER A N 1
ATOM 761 C CA . SER A 1 99 ? 15.372 0.630 -42.318 1.00 68.69 99 SER A CA 1
ATOM 762 C C . SER A 1 99 ? 15.273 1.776 -43.343 1.00 68.69 99 SER A C 1
ATOM 764 O O . SER A 1 99 ? 14.367 1.790 -44.178 1.00 68.69 99 SER A O 1
ATOM 766 N N . GLY A 1 100 ? 16.192 2.742 -43.284 1.00 66.50 100 GLY A N 1
ATOM 767 C CA . GLY A 1 100 ? 16.243 3.895 -44.186 1.00 66.50 100 GLY A CA 1
ATOM 768 C C . GLY A 1 100 ? 15.273 5.017 -43.814 1.00 66.50 100 GLY A C 1
ATOM 769 O O . GLY A 1 100 ? 15.068 5.929 -44.611 1.00 66.50 100 GLY A O 1
ATOM 770 N N . HIS A 1 101 ? 14.653 4.944 -42.633 1.00 75.62 101 HIS A N 1
ATOM 771 C CA . HIS A 1 101 ? 13.693 5.929 -42.148 1.00 75.62 101 HIS A CA 1
ATOM 772 C C . HIS A 1 101 ? 14.101 6.484 -40.789 1.00 75.62 101 HIS A C 1
ATOM 774 O O . HIS A 1 101 ? 14.666 5.800 -39.936 1.00 75.62 101 HIS A O 1
ATOM 780 N N . LEU A 1 102 ? 13.730 7.744 -40.583 1.00 82.31 102 LEU A N 1
ATOM 781 C CA . LEU A 1 102 ? 13.966 8.479 -39.353 1.00 82.31 102 LEU A CA 1
ATOM 782 C C . LEU A 1 102 ? 13.070 7.985 -38.222 1.00 82.31 102 LEU A C 1
ATOM 784 O O . LEU A 1 102 ? 11.888 8.332 -38.159 1.00 82.31 102 LEU A O 1
ATOM 788 N N . ALA A 1 103 ? 13.645 7.236 -37.285 1.00 86.75 103 ALA A N 1
ATOM 789 C CA . ALA A 1 103 ? 12.948 6.796 -36.087 1.00 86.75 103 ALA A CA 1
ATOM 790 C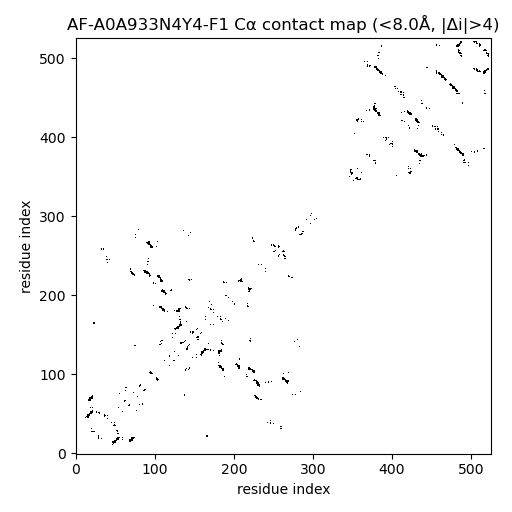 C . ALA A 1 103 ? 13.402 7.606 -34.866 1.00 86.75 103 ALA A C 1
ATOM 792 O O . ALA A 1 103 ? 14.500 7.445 -34.338 1.00 86.75 103 ALA A O 1
ATOM 793 N N . ARG A 1 104 ? 12.509 8.486 -34.401 1.00 91.25 104 ARG A N 1
ATOM 794 C CA . ARG A 1 104 ? 12.599 9.196 -33.105 1.00 91.25 104 ARG A CA 1
ATOM 795 C C . ARG A 1 104 ? 11.878 8.467 -31.968 1.00 91.25 104 ARG A C 1
ATOM 797 O O . ARG A 1 104 ? 11.814 8.954 -30.840 1.00 91.25 104 ARG A O 1
ATOM 804 N N . ALA A 1 105 ? 11.254 7.344 -32.296 1.00 93.56 105 ALA A N 1
ATOM 805 C CA . ALA A 1 105 ? 10.483 6.517 -31.393 1.00 93.56 105 ALA A CA 1
ATOM 806 C C . ALA A 1 105 ? 10.636 5.050 -31.797 1.00 93.56 105 ALA A C 1
ATOM 808 O O . ALA A 1 105 ? 10.894 4.760 -32.963 1.00 93.56 105 ALA A O 1
ATOM 809 N N . PHE A 1 106 ? 10.421 4.140 -30.856 1.00 94.62 106 PHE A N 1
ATOM 810 C CA . PHE A 1 106 ? 10.408 2.699 -31.091 1.00 94.62 106 PHE A CA 1
ATOM 811 C C . PHE A 1 106 ? 9.251 2.041 -30.349 1.00 94.62 106 PHE A C 1
ATOM 813 O O . PHE A 1 106 ? 8.610 2.652 -29.492 1.00 94.62 106 PHE A O 1
ATOM 820 N N . GLY A 1 107 ? 8.992 0.777 -30.664 1.00 95.75 107 GLY A N 1
ATOM 821 C CA . GLY A 1 107 ? 7.990 -0.018 -29.966 1.00 95.75 107 GLY A CA 1
ATOM 822 C C . GLY A 1 107 ? 8.491 -1.407 -29.596 1.00 95.75 107 GLY A C 1
ATOM 823 O O . GLY A 1 107 ? 9.636 -1.790 -29.860 1.00 95.75 107 GLY A O 1
ATOM 824 N N . GLY A 1 108 ? 7.594 -2.165 -28.981 1.00 97.31 108 GLY A N 1
ATOM 825 C CA . GLY A 1 108 ? 7.740 -3.590 -28.757 1.00 97.31 108 GLY A CA 1
ATOM 826 C C . GLY A 1 108 ? 7.062 -4.395 -29.861 1.00 97.31 108 GLY A C 1
ATOM 827 O O . GLY A 1 108 ? 6.000 -4.031 -30.361 1.00 97.31 108 GLY A O 1
ATOM 828 N N . VAL A 1 109 ? 7.662 -5.521 -30.212 1.00 97.94 109 VAL A N 1
ATOM 829 C CA . VAL A 1 109 ? 7.124 -6.540 -31.109 1.00 97.94 109 VAL A CA 1
ATOM 830 C C . VAL A 1 109 ? 6.826 -7.785 -30.292 1.00 97.94 109 VAL A C 1
ATOM 832 O O . VAL A 1 109 ? 7.657 -8.249 -29.507 1.00 97.94 109 VAL A O 1
ATOM 835 N N . ILE A 1 110 ? 5.625 -8.312 -30.487 1.00 98.38 110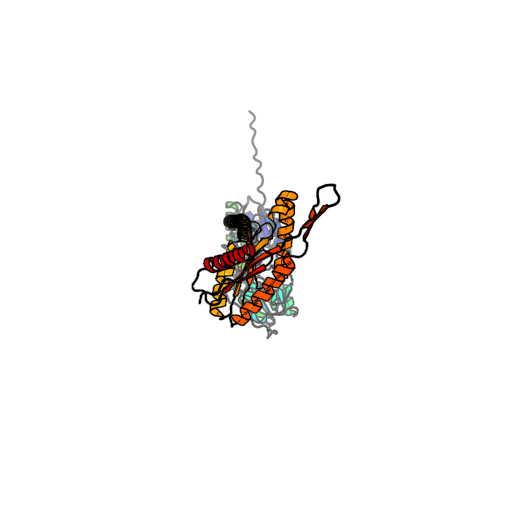 ILE A N 1
ATOM 836 C CA . ILE A 1 110 ? 5.155 -9.586 -29.967 1.00 98.38 110 ILE A CA 1
ATOM 837 C C . ILE A 1 110 ? 4.988 -10.498 -31.170 1.00 98.38 110 ILE A C 1
ATOM 839 O O . ILE A 1 110 ? 4.192 -10.204 -32.057 1.00 98.38 110 ILE A O 1
ATOM 843 N N . PHE A 1 111 ? 5.716 -11.606 -31.217 1.00 97.88 111 PHE A N 1
ATOM 844 C CA . PHE A 1 111 ? 5.670 -12.508 -32.364 1.00 97.88 111 PHE A CA 1
ATOM 845 C C . PHE A 1 111 ? 5.583 -13.969 -31.939 1.00 97.88 111 PHE A C 1
ATOM 847 O O . PHE A 1 111 ? 5.930 -14.348 -30.820 1.00 97.88 111 PHE A O 1
ATOM 854 N N . THR A 1 112 ? 5.111 -14.796 -32.859 1.00 97.94 112 THR A N 1
ATOM 855 C CA . THR A 1 112 ? 5.068 -16.255 -32.741 1.00 97.94 112 THR A CA 1
ATOM 856 C C . THR A 1 112 ? 5.356 -16.867 -34.109 1.00 97.94 112 THR A C 1
ATOM 858 O O . THR A 1 112 ? 5.453 -16.156 -35.112 1.00 97.94 112 THR A O 1
ATOM 861 N N . ARG A 1 113 ? 5.507 -18.186 -34.178 1.00 96.56 113 ARG A N 1
ATOM 862 C CA . ARG A 1 113 ? 5.663 -18.878 -35.456 1.00 96.56 113 ARG A CA 1
ATOM 863 C C . ARG A 1 113 ? 4.345 -18.941 -36.221 1.00 96.56 113 ARG A C 1
ATOM 865 O O . ARG A 1 113 ? 3.267 -19.016 -35.633 1.00 96.56 113 ARG A O 1
ATOM 872 N N . VAL A 1 114 ? 4.428 -18.953 -37.548 1.00 95.25 114 VAL A N 1
ATOM 873 C CA . VAL A 1 114 ? 3.246 -19.064 -38.419 1.00 95.25 114 VAL A CA 1
ATOM 874 C C . VAL A 1 114 ? 2.519 -20.400 -38.218 1.00 95.25 114 VAL A C 1
ATOM 876 O O . VAL A 1 114 ? 1.290 -20.426 -38.241 1.00 95.25 114 VAL A O 1
ATOM 879 N N . ASP A 1 115 ? 3.253 -21.481 -37.930 1.00 93.25 115 ASP A N 1
ATOM 880 C CA . ASP A 1 115 ? 2.704 -22.823 -37.676 1.00 93.25 115 ASP A CA 1
ATOM 881 C C . ASP A 1 115 ? 1.883 -22.931 -36.372 1.00 93.25 115 ASP A C 1
ATOM 883 O O . ASP A 1 115 ? 1.066 -23.842 -36.212 1.00 93.25 115 ASP A O 1
ATOM 887 N N . MET A 1 116 ? 2.017 -21.965 -35.458 1.00 92.25 116 MET A N 1
ATOM 888 C CA . MET A 1 116 ? 1.242 -21.872 -34.222 1.00 92.25 116 MET A CA 1
ATOM 889 C C . MET A 1 116 ? -0.143 -21.261 -34.482 1.00 92.25 116 MET A C 1
ATOM 891 O O . MET A 1 116 ? -0.451 -20.133 -34.089 1.00 92.25 116 MET A O 1
ATOM 895 N N . ALA A 1 117 ? -1.024 -22.032 -35.125 1.00 85.00 117 ALA A N 1
ATOM 896 C CA . ALA A 1 117 ? -2.398 -21.612 -35.427 1.00 85.00 117 ALA A CA 1
ATOM 897 C C . ALA A 1 117 ? -3.213 -21.240 -34.170 1.00 85.00 117 ALA A C 1
ATOM 899 O O . ALA A 1 117 ? -4.088 -20.388 -34.235 1.00 85.00 117 ALA A O 1
ATOM 900 N N . LYS A 1 118 ? -2.888 -21.828 -33.009 1.00 90.88 118 LYS A N 1
ATOM 901 C CA . LYS A 1 118 ? -3.554 -21.558 -31.719 1.00 90.88 118 LYS A CA 1
ATOM 902 C C . LYS A 1 118 ? -3.146 -20.231 -31.061 1.00 90.88 118 LYS A C 1
ATOM 904 O O . LYS A 1 118 ? -3.656 -19.928 -29.988 1.00 90.88 118 LYS A O 1
ATOM 909 N N . ILE A 1 119 ? -2.194 -19.492 -31.636 1.00 94.25 119 ILE A N 1
ATOM 910 C CA . ILE A 1 119 ? -1.732 -18.191 -31.139 1.00 94.25 119 ILE A CA 1
ATOM 911 C C . ILE A 1 119 ? -1.932 -17.163 -32.252 1.00 94.25 119 ILE A C 1
ATOM 913 O O . ILE A 1 119 ? -1.110 -17.032 -33.153 1.00 94.25 119 ILE A O 1
ATOM 917 N N . ASP A 1 120 ? -3.058 -16.467 -32.213 1.00 93.44 120 ASP A N 1
ATOM 918 C CA . ASP A 1 120 ? -3.529 -15.510 -33.222 1.00 93.44 120 ASP A CA 1
ATOM 919 C C . ASP A 1 120 ? -3.842 -14.119 -32.643 1.00 93.44 120 ASP A C 1
ATOM 921 O O . ASP A 1 120 ? -3.922 -13.142 -33.382 1.00 93.44 120 ASP A O 1
ATOM 925 N N . SER A 1 121 ? -3.962 -14.012 -31.320 1.00 95.12 121 SER A N 1
ATOM 926 C CA . SER A 1 121 ? -4.268 -12.783 -30.590 1.00 95.12 121 SER A CA 1
ATOM 927 C C . SER A 1 121 ? -3.440 -12.682 -29.305 1.00 95.12 121 SER A C 1
ATOM 929 O O . SER A 1 121 ? -2.793 -13.648 -28.889 1.00 95.12 121 SER A O 1
ATOM 931 N N . LEU A 1 122 ? -3.477 -11.518 -28.644 1.00 95.81 122 LEU A N 1
ATOM 932 C CA . LEU A 1 122 ? -2.833 -11.340 -27.336 1.00 95.81 122 LEU A CA 1
ATOM 933 C C . LEU A 1 122 ? -3.441 -12.264 -26.273 1.00 95.81 122 LEU A C 1
ATOM 935 O O . LEU A 1 122 ? -2.699 -12.858 -25.493 1.00 95.81 122 LEU A O 1
ATOM 939 N N . ALA A 1 123 ? -4.765 -12.461 -26.288 1.00 94.94 123 ALA A N 1
ATOM 940 C CA . ALA A 1 123 ? -5.477 -13.367 -25.379 1.00 94.94 123 ALA A CA 1
ATOM 941 C C . ALA A 1 123 ? -4.946 -14.808 -25.440 1.00 94.94 123 ALA A C 1
ATOM 943 O O . ALA A 1 123 ? -4.825 -15.480 -24.410 1.00 94.94 123 ALA A O 1
ATOM 944 N N . SER A 1 124 ? -4.551 -15.256 -26.634 1.00 95.12 124 SER A N 1
ATOM 945 C CA . SER A 1 124 ? -4.032 -16.602 -26.894 1.00 95.12 124 SER A CA 1
ATOM 946 C C . SER A 1 124 ? -2.655 -16.870 -26.257 1.00 95.12 124 SER A C 1
ATOM 948 O O . SER A 1 124 ? -2.203 -18.018 -26.230 1.00 95.12 124 SER A O 1
ATOM 950 N N . LEU A 1 125 ? -1.995 -15.846 -25.694 1.00 95.88 125 LEU A N 1
ATOM 951 C CA . LEU A 1 125 ? -0.732 -15.973 -24.955 1.00 95.88 125 LEU A CA 1
ATOM 952 C C . LEU A 1 125 ? -0.906 -16.481 -23.515 1.00 95.88 125 LEU A C 1
ATOM 954 O O . LEU A 1 125 ? 0.083 -16.844 -22.871 1.00 95.88 125 LEU A O 1
ATOM 958 N N . ARG A 1 126 ? -2.139 -16.560 -22.997 1.00 95.19 126 ARG A N 1
ATOM 959 C CA . ARG A 1 126 ? -2.405 -17.078 -21.648 1.00 95.19 126 ARG A CA 1
ATOM 960 C C . ARG A 1 126 ? -1.920 -18.527 -21.510 1.00 95.19 126 ARG A C 1
ATOM 962 O O . ARG A 1 126 ? -2.225 -19.399 -22.322 1.00 95.19 126 ARG A O 1
ATOM 969 N N . GLY A 1 127 ? -1.135 -18.783 -20.469 1.00 93.94 127 GLY A N 1
ATOM 970 C CA . GLY A 1 127 ? -0.529 -20.078 -20.164 1.00 93.94 127 GLY A CA 1
ATOM 971 C C . GLY A 1 127 ? 0.608 -20.498 -21.102 1.00 93.94 127 GLY A C 1
ATOM 972 O O . GLY A 1 127 ? 1.165 -21.580 -20.909 1.00 93.94 127 GLY A O 1
ATOM 973 N N . LYS A 1 128 ? 0.970 -19.679 -22.098 1.00 96.38 128 LYS A N 1
ATOM 974 C CA . LYS A 1 128 ? 2.067 -19.961 -23.035 1.00 96.38 128 LYS A CA 1
ATOM 975 C C . LYS A 1 128 ? 3.423 -19.645 -22.426 1.00 96.38 128 LYS A C 1
ATOM 977 O O . LYS A 1 128 ? 3.523 -18.947 -21.415 1.00 96.38 128 LYS A O 1
ATOM 982 N N . LYS A 1 129 ? 4.477 -20.178 -23.037 1.00 97.75 129 LYS A N 1
ATOM 983 C CA . LYS A 1 129 ? 5.855 -19.829 -22.709 1.00 97.75 129 LYS A CA 1
ATOM 984 C C . LYS A 1 129 ? 6.333 -18.694 -23.614 1.00 97.75 129 LYS A C 1
ATOM 986 O O . LYS A 1 129 ? 6.364 -18.850 -24.830 1.00 97.75 129 LYS A O 1
ATOM 991 N N . ILE A 1 130 ? 6.736 -17.579 -23.017 1.00 98.31 130 ILE A N 1
ATOM 992 C CA . ILE A 1 130 ? 7.149 -16.364 -23.722 1.00 98.31 130 ILE A CA 1
ATOM 993 C C . ILE A 1 130 ? 8.646 -16.144 -23.503 1.00 98.31 130 ILE A C 1
ATOM 995 O O . ILE A 1 130 ? 9.089 -16.014 -22.361 1.00 98.31 130 ILE A O 1
ATOM 999 N N . ALA A 1 131 ? 9.425 -16.106 -24.583 1.00 98.38 131 ALA A N 1
ATOM 1000 C CA . ALA A 1 131 ? 10.835 -15.744 -24.543 1.00 98.38 131 ALA A CA 1
ATOM 1001 C C . ALA A 1 131 ? 11.000 -14.221 -24.446 1.00 98.38 131 ALA A C 1
ATOM 1003 O O . ALA A 1 131 ? 10.399 -13.468 -25.214 1.00 98.38 131 ALA A O 1
ATOM 1004 N N . VAL A 1 132 ? 11.815 -13.773 -23.494 1.00 97.88 132 VAL A N 1
ATOM 1005 C CA . VAL A 1 132 ? 12.074 -12.354 -23.209 1.00 97.88 132 VAL A CA 1
ATOM 1006 C C . VAL A 1 132 ? 13.540 -12.179 -22.818 1.00 97.88 132 VAL A C 1
ATOM 1008 O O . VAL A 1 132 ? 14.156 -13.098 -22.281 1.00 97.88 132 VAL A O 1
ATOM 1011 N N . VAL A 1 133 ? 14.117 -10.998 -23.034 1.00 93.50 133 VAL A N 1
ATOM 1012 C CA . VAL A 1 133 ? 15.508 -10.738 -22.612 1.00 93.50 133 VAL A CA 1
ATOM 1013 C C . VAL A 1 133 ? 15.649 -10.649 -21.093 1.00 93.50 133 VAL A C 1
ATOM 1015 O O . VAL A 1 133 ? 16.638 -11.129 -20.547 1.00 93.50 133 VAL A O 1
ATOM 1018 N N . GLY A 1 134 ? 14.666 -10.048 -20.429 1.00 91.94 134 GLY A N 1
ATOM 1019 C CA . GLY A 1 134 ? 14.648 -9.761 -18.997 1.00 91.94 134 GLY A CA 1
ATOM 1020 C C . GLY A 1 134 ? 13.454 -8.868 -18.665 1.00 91.94 134 GLY A C 1
ATOM 1021 O O . GLY A 1 134 ? 12.945 -8.168 -19.542 1.00 91.94 134 GLY A O 1
ATOM 1022 N N . THR A 1 135 ? 12.972 -8.910 -17.422 1.00 91.62 135 THR A N 1
ATOM 1023 C CA . THR A 1 135 ? 11.782 -8.150 -16.987 1.00 91.62 135 THR A CA 1
ATOM 1024 C C . THR A 1 135 ? 12.046 -6.652 -16.793 1.00 91.62 135 THR A C 1
ATOM 1026 O O . THR A 1 135 ? 11.122 -5.850 -16.682 1.00 91.62 135 THR A O 1
ATOM 1029 N N . ASP A 1 136 ? 13.317 -6.274 -16.758 1.00 89.00 136 ASP A N 1
ATOM 1030 C CA . ASP A 1 136 ? 13.844 -4.913 -16.694 1.00 89.00 136 ASP A CA 1
ATOM 1031 C C . ASP A 1 136 ? 13.950 -4.244 -18.077 1.00 89.00 136 ASP A C 1
ATOM 1033 O O . ASP A 1 136 ? 14.181 -3.039 -18.178 1.00 89.00 136 ASP A O 1
ATOM 1037 N N . SER A 1 137 ? 13.767 -5.000 -19.165 1.00 92.62 137 SER A N 1
ATOM 1038 C CA . SER A 1 137 ? 13.870 -4.464 -20.518 1.00 92.62 137 SER A CA 1
ATOM 1039 C C . SER A 1 137 ? 12.608 -3.713 -20.931 1.00 92.62 137 SER A C 1
ATOM 1041 O O . SER A 1 137 ? 11.543 -4.311 -21.095 1.00 92.62 137 SER A O 1
ATOM 1043 N N . LEU A 1 138 ? 12.741 -2.412 -21.205 1.00 94.62 138 LEU A N 1
ATOM 1044 C CA . LEU A 1 138 ? 11.620 -1.620 -21.707 1.00 94.62 138 LEU A CA 1
ATOM 1045 C C . LEU A 1 138 ? 11.098 -2.164 -23.051 1.00 94.62 138 LEU A C 1
ATOM 1047 O O . LEU A 1 138 ? 9.923 -2.500 -23.166 1.00 94.62 138 LEU A O 1
ATOM 1051 N N . GLY A 1 139 ? 11.980 -2.294 -24.048 1.00 93.19 139 GLY A N 1
ATOM 1052 C CA . GLY A 1 139 ? 11.612 -2.662 -25.422 1.00 93.19 139 GLY A CA 1
ATOM 1053 C C . GLY A 1 139 ? 11.424 -4.157 -25.691 1.00 93.19 139 GLY A C 1
ATOM 1054 O O . GLY A 1 139 ? 10.918 -4.507 -26.751 1.00 93.19 139 GLY A O 1
ATOM 1055 N N . ALA A 1 140 ? 11.832 -5.039 -24.775 1.00 94.31 140 ALA A N 1
ATOM 1056 C CA . ALA A 1 140 ? 11.722 -6.494 -24.941 1.00 94.31 140 ALA A CA 1
ATOM 1057 C C . ALA A 1 140 ? 10.908 -7.175 -23.825 1.00 94.31 140 ALA A C 1
ATOM 1059 O O . ALA A 1 140 ? 10.910 -8.402 -23.724 1.00 94.31 140 ALA A O 1
ATOM 1060 N N . TYR A 1 141 ? 10.238 -6.396 -22.971 1.00 96.94 141 TYR A N 1
ATOM 1061 C CA . TYR A 1 141 ? 9.310 -6.921 -21.973 1.00 96.94 141 TYR A CA 1
ATOM 1062 C C . TYR A 1 141 ? 8.248 -5.908 -21.548 1.00 96.94 141 TYR A C 1
ATOM 1064 O O . TYR A 1 141 ? 7.064 -6.184 -21.707 1.00 96.94 141 TYR A O 1
ATOM 1072 N N . GLN A 1 142 ? 8.635 -4.762 -20.980 1.00 97.25 142 GLN A N 1
ATOM 1073 C CA . GLN A 1 142 ? 7.694 -3.891 -20.261 1.00 97.25 142 GLN A CA 1
ATOM 1074 C C . GLN A 1 142 ? 6.639 -3.281 -21.196 1.00 97.25 142 GLN A C 1
ATOM 1076 O O . GLN A 1 142 ? 5.457 -3.287 -20.866 1.00 97.25 142 GLN A O 1
ATOM 1081 N N . MET A 1 143 ? 7.017 -2.818 -22.391 1.00 97.50 143 MET A N 1
ATOM 1082 C CA . MET A 1 143 ? 6.044 -2.296 -23.363 1.00 97.50 143 MET A CA 1
ATOM 1083 C C . MET A 1 143 ? 5.021 -3.368 -23.774 1.00 97.50 143 MET A C 1
ATOM 1085 O O . MET A 1 143 ? 3.823 -3.104 -23.823 1.00 97.50 143 MET A O 1
ATOM 1089 N N . GLN A 1 144 ? 5.477 -4.597 -24.017 1.00 98.00 144 GLN A N 1
ATOM 1090 C CA . GLN A 1 144 ? 4.624 -5.724 -24.395 1.00 98.00 144 GLN A CA 1
ATOM 1091 C C . GLN A 1 144 ? 3.731 -6.170 -23.230 1.00 98.00 144 GLN A C 1
ATOM 1093 O O . GLN A 1 144 ? 2.533 -6.372 -23.405 1.00 98.00 144 GLN A O 1
ATOM 1098 N N . ALA A 1 145 ? 4.295 -6.277 -22.024 1.00 97.19 145 ALA A N 1
ATOM 1099 C CA . ALA A 1 145 ? 3.567 -6.620 -20.808 1.00 97.19 145 ALA A CA 1
ATOM 1100 C C . ALA A 1 145 ? 2.463 -5.599 -20.499 1.00 97.19 145 ALA A C 1
ATOM 1102 O O . ALA A 1 145 ? 1.398 -5.980 -20.016 1.00 97.19 145 ALA A O 1
ATOM 1103 N N . TYR A 1 146 ? 2.688 -4.320 -20.811 1.00 97.12 146 TYR A N 1
ATOM 1104 C CA . TYR A 1 146 ? 1.675 -3.276 -20.694 1.00 97.12 146 TYR A CA 1
ATOM 1105 C C . TYR A 1 146 ? 0.493 -3.500 -21.646 1.00 97.12 146 TYR A C 1
ATOM 1107 O O . TYR A 1 146 ? -0.650 -3.441 -21.194 1.00 97.12 146 TYR A O 1
ATOM 1115 N N . GLU A 1 147 ? 0.733 -3.836 -22.919 1.00 96.75 147 GLU A N 1
ATOM 1116 C CA . GLU A 1 147 ? -0.362 -4.159 -23.851 1.00 96.75 147 GLU A CA 1
ATOM 1117 C C . GLU A 1 147 ? -1.122 -5.422 -23.423 1.00 96.75 147 GLU A C 1
ATOM 1119 O O . GLU A 1 147 ? -2.351 -5.436 -23.427 1.00 96.75 147 GLU A O 1
ATOM 1124 N N . LEU A 1 148 ? -0.420 -6.460 -22.952 1.00 96.31 148 LEU A N 1
ATOM 1125 C CA . LEU A 1 148 ? -1.071 -7.652 -22.398 1.00 96.31 148 LEU A CA 1
ATOM 1126 C C . LEU A 1 148 ? -1.927 -7.318 -21.168 1.00 96.31 148 LEU A C 1
ATOM 1128 O O . LEU A 1 148 ? -3.040 -7.829 -21.038 1.00 96.31 148 LEU A O 1
ATOM 1132 N N . LYS A 1 149 ? -1.450 -6.432 -20.284 1.00 94.75 149 LYS A N 1
ATOM 1133 C CA . LYS A 1 149 ? -2.210 -5.993 -19.107 1.00 94.75 149 LYS A CA 1
ATOM 1134 C C . LYS A 1 149 ? -3.492 -5.257 -19.506 1.00 94.75 149 LYS A C 1
ATOM 1136 O O . LYS A 1 149 ? -4.514 -5.452 -18.847 1.00 94.75 149 LYS A O 1
ATOM 1141 N N . ARG A 1 150 ? -3.458 -4.444 -20.569 1.00 93.88 150 ARG A N 1
ATOM 1142 C CA . ARG A 1 150 ? -4.644 -3.751 -21.111 1.00 93.88 150 ARG A CA 1
ATOM 1143 C C . ARG A 1 150 ? -5.696 -4.727 -21.639 1.00 93.88 150 ARG A C 1
ATOM 1145 O O . ARG A 1 150 ? -6.880 -4.477 -21.454 1.00 93.88 150 ARG A O 1
ATOM 1152 N N . GLU A 1 151 ? -5.260 -5.868 -22.166 1.00 92.25 151 GLU A N 1
ATOM 1153 C CA . GLU A 1 151 ? -6.110 -7.005 -22.556 1.00 92.25 151 GLU A CA 1
ATOM 1154 C C . GLU A 1 151 ? -6.474 -7.936 -21.377 1.00 92.25 151 GLU A C 1
ATOM 1156 O O . GLU A 1 151 ? -7.015 -9.028 -21.559 1.00 92.25 151 GLU A O 1
ATOM 1161 N N . GLY A 1 152 ? -6.171 -7.537 -20.137 1.00 91.50 152 GLY A N 1
ATOM 1162 C CA . GLY A 1 152 ? -6.522 -8.291 -18.933 1.00 91.50 152 GLY A CA 1
ATOM 1163 C C . GLY A 1 152 ? -5.645 -9.516 -18.656 1.00 91.50 152 GLY A C 1
ATOM 1164 O O . GLY A 1 152 ? -6.082 -10.408 -17.929 1.00 91.50 152 GLY A O 1
ATOM 1165 N N . ILE A 1 153 ? -4.429 -9.576 -19.209 1.00 93.44 153 ILE A N 1
ATOM 1166 C CA . ILE A 1 153 ? -3.453 -10.655 -18.989 1.00 93.44 153 ILE A CA 1
ATOM 1167 C C . ILE A 1 153 ? -2.288 -10.123 -18.154 1.00 93.44 153 ILE A C 1
ATOM 1169 O O . ILE A 1 153 ? -1.548 -9.238 -18.586 1.00 93.44 153 ILE A O 1
ATOM 1173 N N . ARG A 1 154 ? -2.082 -10.672 -16.955 1.00 91.75 154 ARG A N 1
ATOM 1174 C CA . ARG A 1 154 ? -1.012 -10.226 -16.050 1.00 91.75 154 ARG A CA 1
ATOM 1175 C C . ARG A 1 154 ? 0.226 -11.113 -16.149 1.00 91.75 154 ARG A C 1
ATOM 1177 O O . ARG A 1 154 ? 0.191 -12.294 -15.813 1.00 91.75 154 ARG A O 1
ATOM 1184 N N . LEU A 1 155 ? 1.345 -10.530 -16.573 1.00 91.12 155 LEU A N 1
ATOM 1185 C CA . LEU A 1 155 ? 2.656 -11.175 -16.509 1.00 91.12 155 LEU A CA 1
ATOM 1186 C C . LEU A 1 155 ? 3.362 -10.850 -15.180 1.00 91.12 155 LEU A C 1
ATOM 1188 O O . LEU A 1 155 ? 3.280 -9.707 -14.729 1.00 91.12 155 LEU A O 1
ATOM 1192 N N . PRO A 1 156 ? 4.097 -11.806 -14.577 1.00 88.06 156 PRO A N 1
ATOM 1193 C CA . PRO A 1 156 ? 4.349 -13.181 -15.035 1.00 88.06 156 PRO A CA 1
ATOM 1194 C C . PRO A 1 156 ? 3.303 -14.223 -14.584 1.00 88.06 156 PRO A C 1
ATOM 1196 O O . PRO A 1 156 ? 3.513 -15.416 -14.776 1.00 88.06 156 PRO A O 1
ATOM 1199 N N . GLN A 1 157 ? 2.201 -13.828 -13.942 1.00 88.50 157 GLN A N 1
ATOM 1200 C CA . GLN A 1 157 ? 1.282 -14.776 -13.292 1.00 88.50 157 GLN A CA 1
ATOM 1201 C C . GLN A 1 157 ? 0.518 -15.659 -14.289 1.00 88.50 157 GLN A C 1
ATOM 1203 O O . GLN A 1 157 ? 0.207 -16.808 -13.987 1.00 88.50 157 GLN A O 1
ATOM 1208 N N . GLU A 1 158 ? 0.221 -15.131 -15.475 1.00 89.75 158 GLU A N 1
ATOM 1209 C CA . GLU A 1 158 ? -0.663 -15.769 -16.451 1.00 89.75 158 GLU A CA 1
ATOM 1210 C C . GLU A 1 158 ? 0.057 -16.312 -17.691 1.00 89.75 158 GLU A C 1
ATOM 1212 O O . GLU A 1 158 ? -0.594 -16.880 -18.564 1.00 89.75 158 GLU A O 1
ATOM 1217 N N . ALA A 1 159 ? 1.385 -16.188 -17.780 1.00 93.12 159 ALA A N 1
ATOM 1218 C CA . ALA A 1 159 ? 2.202 -16.842 -18.804 1.00 93.12 159 ALA A CA 1
ATOM 1219 C C . ALA A 1 159 ? 3.614 -17.126 -18.274 1.00 93.12 159 ALA A C 1
ATOM 1221 O O . ALA A 1 159 ? 4.148 -16.390 -17.448 1.00 93.12 159 ALA A O 1
ATOM 1222 N N . LYS A 1 160 ? 4.243 -18.198 -18.759 1.00 94.81 160 LYS A N 1
ATOM 1223 C CA . LYS A 1 160 ? 5.570 -18.620 -18.293 1.00 94.81 160 LYS A CA 1
ATOM 1224 C C . LYS A 1 160 ? 6.649 -17.819 -19.012 1.00 94.81 160 LYS A C 1
ATOM 1226 O O . LYS A 1 160 ? 6.766 -17.915 -20.229 1.00 94.81 160 LYS A O 1
ATOM 1231 N N . LEU A 1 161 ? 7.474 -17.083 -18.277 1.00 96.94 161 LEU A N 1
ATOM 1232 C CA . LEU A 1 161 ? 8.590 -16.348 -18.872 1.00 96.94 161 LEU A CA 1
ATOM 1233 C C . LEU A 1 161 ? 9.823 -17.245 -19.034 1.00 96.94 161 LEU A C 1
ATOM 1235 O O . LEU A 1 161 ? 10.210 -17.964 -18.114 1.00 96.94 161 LEU A O 1
ATOM 1239 N N . MET A 1 162 ? 10.452 -17.176 -20.205 1.00 97.31 162 MET A N 1
ATOM 1240 C CA . MET A 1 162 ? 11.759 -17.756 -20.497 1.00 97.31 162 MET A CA 1
ATOM 1241 C C . MET A 1 162 ? 12.750 -16.620 -20.746 1.00 97.31 162 MET A C 1
ATOM 1243 O O . MET A 1 162 ? 12.737 -15.993 -21.802 1.00 97.31 162 MET A O 1
ATOM 1247 N N . VAL A 1 163 ? 13.610 -16.358 -19.766 1.00 96.88 163 VAL A N 1
ATOM 1248 C CA . VAL A 1 163 ? 14.621 -15.300 -19.858 1.00 96.88 163 VAL A CA 1
ATOM 1249 C C . VAL A 1 163 ? 15.809 -15.797 -20.684 1.00 96.88 163 VAL A C 1
ATOM 1251 O O . VAL A 1 163 ? 16.437 -16.791 -20.325 1.00 96.88 163 VAL A O 1
ATOM 1254 N N . THR A 1 164 ? 16.123 -15.121 -21.790 1.00 95.50 164 THR A N 1
ATOM 1255 C CA . THR A 1 164 ? 17.241 -15.479 -22.685 1.00 95.50 164 THR A CA 1
ATOM 1256 C C . THR A 1 164 ? 18.495 -14.634 -22.462 1.00 95.50 164 THR A C 1
ATOM 1258 O O . THR A 1 164 ? 19.581 -15.015 -22.907 1.00 95.50 164 THR A O 1
ATOM 1261 N N . GLY A 1 165 ? 18.356 -13.478 -21.804 1.00 89.81 165 GLY A N 1
ATOM 1262 C CA . GLY A 1 165 ? 19.396 -12.454 -21.745 1.00 89.81 165 GLY A CA 1
ATOM 1263 C C . GLY A 1 165 ? 19.655 -11.792 -23.103 1.00 89.81 165 GLY A C 1
ATOM 1264 O O . GLY A 1 165 ? 19.004 -12.097 -24.104 1.00 89.81 165 GLY A O 1
ATOM 1265 N N . GLN A 1 166 ? 20.616 -10.866 -23.130 1.00 86.19 166 GLN A N 1
ATOM 1266 C CA . GLN A 1 166 ? 21.077 -10.209 -24.358 1.00 86.19 166 GLN A CA 1
ATOM 1267 C C . GLN A 1 166 ? 21.995 -11.140 -25.189 1.00 86.19 166 GLN A C 1
ATOM 1269 O O . GLN A 1 166 ? 22.656 -12.029 -24.625 1.00 86.19 166 GLN A O 1
ATOM 1274 N N . PRO A 1 167 ? 22.108 -10.931 -26.517 1.00 89.88 167 PRO A N 1
ATOM 1275 C CA . PRO A 1 167 ? 21.316 -10.011 -27.347 1.00 89.88 167 PRO A CA 1
ATOM 1276 C C . PRO A 1 167 ? 19.883 -10.519 -27.594 1.00 89.88 167 PRO A C 1
ATOM 1278 O O . PRO A 1 167 ? 19.591 -11.694 -27.377 1.00 89.88 167 PRO A O 1
ATOM 1281 N N . GLN A 1 168 ? 19.003 -9.636 -28.080 1.00 92.75 168 GLN A N 1
ATOM 1282 C CA . GLN A 1 168 ? 17.594 -9.951 -28.375 1.00 92.75 168 GLN A CA 1
ATOM 1283 C C . GLN A 1 168 ? 17.414 -11.061 -29.424 1.00 92.75 168 GLN A C 1
ATOM 1285 O O . GLN A 1 168 ? 16.399 -11.748 -29.411 1.00 92.75 168 GLN A O 1
ATOM 1290 N N . ASP A 1 169 ? 18.412 -11.297 -30.273 1.00 93.75 169 ASP A N 1
ATOM 1291 C CA . ASP A 1 169 ? 18.451 -12.363 -31.279 1.00 93.75 169 ASP A CA 1
ATOM 1292 C C . ASP A 1 169 ? 18.165 -13.744 -30.652 1.00 93.75 169 ASP A C 1
ATOM 1294 O O . ASP A 1 169 ? 17.438 -14.556 -31.223 1.00 93.75 169 ASP A O 1
ATOM 1298 N N . LYS A 1 170 ? 18.617 -13.970 -29.406 1.00 95.38 170 LYS A N 1
ATOM 1299 C CA . LYS A 1 170 ? 18.362 -15.207 -28.646 1.00 95.38 170 LYS A CA 1
ATOM 1300 C C . LYS A 1 170 ? 16.878 -15.456 -28.363 1.00 95.38 170 LYS A C 1
ATOM 1302 O O . LYS A 1 170 ? 16.474 -16.609 -28.196 1.00 95.38 170 LYS A O 1
ATOM 1307 N N . VAL A 1 171 ? 16.066 -14.397 -28.278 1.00 97.38 171 VAL A N 1
ATOM 1308 C CA . VAL A 1 171 ? 14.604 -14.503 -28.146 1.00 97.38 171 VAL A CA 1
ATOM 1309 C C . VAL A 1 171 ? 14.012 -15.063 -29.436 1.00 97.38 171 VAL A C 1
ATOM 1311 O O . VAL A 1 171 ? 13.174 -15.961 -29.386 1.00 97.38 171 VAL A O 1
ATOM 1314 N N . VAL A 1 172 ? 14.480 -14.571 -30.585 1.00 97.00 172 VAL A N 1
ATOM 1315 C CA . VAL A 1 172 ? 14.034 -15.018 -31.913 1.00 97.00 172 VAL A CA 1
ATOM 1316 C C . VAL A 1 172 ? 14.408 -16.481 -32.138 1.00 97.00 172 VAL A C 1
ATOM 1318 O O . VAL A 1 172 ? 13.542 -17.282 -32.487 1.00 97.00 172 VAL A O 1
ATOM 1321 N N . GLU A 1 173 ? 15.649 -16.858 -31.828 1.00 96.38 173 GLU A N 1
ATOM 1322 C CA . GLU A 1 173 ? 16.115 -18.250 -31.863 1.00 96.38 173 GLU A CA 1
ATOM 1323 C C . GLU A 1 173 ? 15.263 -19.159 -30.964 1.00 96.38 173 GLU A C 1
ATOM 1325 O O . GLU A 1 173 ? 14.821 -20.220 -31.392 1.00 96.38 173 GLU A O 1
ATOM 1330 N N . ALA A 1 174 ? 14.949 -18.735 -29.732 1.00 97.38 174 ALA A N 1
ATOM 1331 C CA . ALA A 1 174 ? 14.145 -19.537 -28.806 1.00 97.38 174 ALA A CA 1
ATOM 1332 C C . ALA A 1 174 ? 12.732 -19.847 -29.323 1.00 97.38 174 ALA A C 1
ATOM 1334 O O . ALA A 1 174 ? 12.207 -20.932 -29.052 1.00 97.38 174 ALA A O 1
ATOM 1335 N N . VAL A 1 175 ? 12.125 -18.920 -30.064 1.00 97.31 175 VAL A N 1
ATOM 1336 C CA . VAL A 1 175 ? 10.810 -19.116 -30.689 1.00 97.31 175 VAL A CA 1
ATOM 1337 C C . VAL A 1 175 ? 10.920 -20.005 -31.926 1.00 97.31 175 VAL A C 1
ATOM 1339 O O . VAL A 1 175 ? 10.123 -20.930 -32.091 1.00 97.31 175 VAL A O 1
ATOM 1342 N N . LEU A 1 176 ? 11.926 -19.784 -32.777 1.00 95.81 176 LEU A N 1
ATOM 1343 C CA . LEU A 1 176 ? 12.159 -20.614 -33.962 1.00 95.81 176 LEU A CA 1
ATOM 1344 C C . LEU A 1 176 ? 12.430 -22.076 -33.579 1.00 95.81 176 LEU A C 1
ATOM 1346 O O . LEU A 1 176 ? 11.773 -22.966 -34.116 1.00 95.81 176 LEU A O 1
ATOM 1350 N N . ASP A 1 177 ? 13.271 -22.312 -32.571 1.00 95.25 177 ASP A N 1
ATOM 1351 C CA . ASP A 1 177 ? 13.612 -23.646 -32.052 1.00 95.25 177 ASP A CA 1
ATOM 1352 C C . ASP A 1 177 ? 12.446 -24.343 -31.326 1.00 95.25 177 ASP A C 1
ATOM 1354 O O . ASP A 1 177 ? 12.526 -25.523 -30.992 1.00 95.25 177 ASP A O 1
ATOM 1358 N N . GLY A 1 178 ? 11.369 -23.620 -30.999 1.00 95.38 178 GLY A N 1
ATOM 1359 C CA . GLY A 1 178 ? 10.240 -24.149 -30.221 1.00 95.38 178 GLY A CA 1
ATOM 1360 C C . GLY A 1 178 ? 10.504 -24.308 -28.738 1.00 95.38 178 GLY A C 1
ATOM 1361 O O . GLY A 1 178 ? 9.731 -24.961 -28.040 1.00 95.38 178 GLY A O 1
ATOM 1362 N N . ARG A 1 179 ? 11.568 -23.679 -28.235 1.00 97.06 179 ARG A N 1
ATOM 1363 C CA . ARG A 1 179 ? 11.824 -23.580 -26.797 1.00 97.06 179 ARG A CA 1
ATOM 1364 C C . ARG A 1 179 ? 10.826 -22.644 -26.115 1.00 97.06 179 ARG A C 1
ATOM 1366 O O . ARG A 1 179 ? 10.558 -22.850 -24.930 1.00 97.06 179 ARG A O 1
ATOM 1373 N N . ALA A 1 180 ? 10.272 -21.676 -26.851 1.00 97.56 180 ALA A N 1
ATOM 1374 C CA . ALA A 1 180 ? 9.182 -20.788 -26.451 1.00 97.56 180 ALA A CA 1
ATOM 1375 C C . ALA A 1 180 ? 8.087 -20.715 -27.531 1.00 97.56 180 ALA A C 1
ATOM 1377 O O . ALA A 1 180 ? 8.353 -20.914 -28.714 1.00 97.56 180 ALA A O 1
ATOM 1378 N N . ASP A 1 181 ? 6.859 -20.410 -27.113 1.00 97.75 181 ASP A N 1
ATOM 1379 C CA . ASP A 1 181 ? 5.687 -20.314 -27.991 1.00 97.75 181 ASP A CA 1
ATOM 1380 C C . ASP A 1 181 ? 5.568 -18.928 -28.651 1.00 97.75 181 ASP A C 1
ATOM 1382 O O . ASP A 1 181 ? 5.046 -18.794 -29.756 1.00 97.75 181 ASP A O 1
ATOM 1386 N N . ALA A 1 182 ? 6.037 -17.885 -27.965 1.00 98.06 182 ALA A N 1
ATOM 1387 C CA . ALA A 1 182 ? 6.051 -16.504 -28.437 1.00 98.06 182 ALA A CA 1
ATOM 1388 C C . ALA A 1 182 ? 7.299 -15.776 -27.923 1.00 98.06 182 ALA A C 1
ATOM 1390 O O . ALA A 1 182 ? 7.938 -16.233 -26.973 1.00 98.06 182 ALA A O 1
ATOM 1391 N N . GLY A 1 183 ? 7.643 -14.647 -28.536 1.00 98.06 183 GLY A N 1
ATOM 1392 C CA . GLY A 1 183 ? 8.813 -13.849 -28.177 1.00 98.06 183 GLY A CA 1
ATOM 1393 C C . GLY A 1 183 ? 8.511 -12.359 -28.149 1.00 98.06 183 GLY A C 1
ATOM 1394 O O . GLY A 1 183 ? 7.693 -11.873 -28.935 1.00 98.06 183 GLY A O 1
ATOM 1395 N N . PHE A 1 184 ? 9.176 -11.643 -27.241 1.00 98.44 184 PHE A N 1
ATOM 1396 C CA . PHE A 1 184 ? 9.128 -10.184 -27.144 1.00 98.44 184 PHE A CA 1
ATOM 1397 C C . PHE A 1 184 ? 10.487 -9.579 -27.500 1.00 98.44 184 PHE A C 1
ATOM 1399 O O . PHE A 1 184 ? 11.499 -9.875 -26.864 1.00 98.44 184 PHE A O 1
ATOM 1406 N N . VAL A 1 185 ? 10.505 -8.707 -28.505 1.00 97.38 185 VAL A N 1
ATOM 1407 C CA . VAL A 1 185 ? 11.700 -7.967 -28.942 1.00 97.38 185 VAL A CA 1
ATOM 1408 C C . VAL A 1 185 ? 11.346 -6.520 -29.256 1.00 97.38 185 VAL A C 1
ATOM 1410 O O . VAL A 1 185 ? 10.176 -6.172 -29.377 1.00 97.38 185 VAL A O 1
ATOM 1413 N N . ARG A 1 186 ? 12.354 -5.669 -29.396 1.00 95.19 186 ARG A N 1
ATOM 1414 C CA . ARG A 1 186 ? 12.220 -4.304 -29.900 1.00 95.19 186 ARG A CA 1
ATOM 1415 C C . ARG A 1 186 ? 11.931 -4.325 -31.405 1.00 95.19 186 ARG A C 1
ATOM 1417 O O . ARG A 1 186 ? 12.387 -5.223 -32.114 1.00 95.19 186 ARG A O 1
ATOM 1424 N N . THR A 1 187 ? 11.218 -3.312 -31.890 1.00 93.94 187 THR A N 1
ATOM 1425 C CA . THR A 1 187 ? 11.097 -3.014 -33.329 1.00 93.94 187 THR A CA 1
ATOM 1426 C C . THR A 1 187 ? 12.468 -2.965 -34.009 1.00 93.94 187 THR A C 1
ATOM 1428 O O . THR A 1 187 ? 13.449 -2.553 -33.386 1.00 93.94 187 THR A O 1
ATOM 1431 N N . GLY A 1 188 ? 12.552 -3.416 -35.261 1.00 90.12 188 GLY A N 1
ATOM 1432 C CA . GLY A 1 188 ? 13.794 -3.414 -36.036 1.00 90.12 188 GLY A CA 1
ATOM 1433 C C . GLY A 1 188 ? 14.647 -4.671 -35.890 1.00 90.12 188 GLY A C 1
ATOM 1434 O O . GLY A 1 188 ? 15.460 -4.963 -36.765 1.00 90.12 188 GLY A O 1
ATOM 1435 N N . ILE A 1 189 ? 14.469 -5.456 -34.818 1.00 92.44 189 ILE A N 1
ATOM 1436 C CA . ILE A 1 189 ? 15.252 -6.683 -34.592 1.00 92.44 189 ILE A CA 1
ATOM 1437 C C . ILE A 1 189 ? 14.912 -7.758 -35.628 1.00 92.44 189 ILE A C 1
ATOM 1439 O O . ILE A 1 189 ? 15.819 -8.355 -36.205 1.00 92.44 189 ILE A O 1
ATOM 1443 N N . LEU A 1 190 ? 13.624 -7.999 -35.890 1.00 93.31 190 LEU A N 1
ATOM 1444 C CA . LEU A 1 190 ? 13.208 -9.008 -36.869 1.00 93.31 190 LEU A CA 1
ATOM 1445 C C . LEU A 1 190 ? 13.644 -8.601 -38.282 1.00 93.31 190 LEU A C 1
ATOM 1447 O O . LEU A 1 190 ? 14.186 -9.412 -39.030 1.00 93.31 190 LEU A O 1
ATOM 1451 N N . GLU A 1 191 ? 13.475 -7.328 -38.626 1.00 91.94 191 GLU A N 1
ATOM 1452 C CA . GLU A 1 191 ? 13.848 -6.767 -39.920 1.00 91.94 191 GLU A CA 1
ATOM 1453 C C . GLU A 1 191 ? 15.366 -6.781 -40.136 1.00 91.94 191 GLU A C 1
ATOM 1455 O O . GLU A 1 191 ? 15.832 -7.121 -41.224 1.00 91.94 191 GLU A O 1
ATOM 1460 N N . ALA A 1 192 ? 16.152 -6.464 -39.103 1.00 89.19 192 ALA A N 1
ATOM 1461 C CA . ALA A 1 192 ? 17.607 -6.558 -39.157 1.00 89.19 192 ALA A CA 1
ATOM 1462 C C . ALA A 1 192 ? 18.067 -8.003 -39.383 1.00 89.19 192 ALA A C 1
ATOM 1464 O O . ALA A 1 192 ? 18.869 -8.245 -40.282 1.00 89.19 192 ALA A O 1
ATOM 1465 N N . LEU A 1 193 ? 17.516 -8.973 -38.644 1.00 91.75 193 LEU A N 1
ATOM 1466 C CA . LEU A 1 193 ? 17.854 -10.388 -38.828 1.00 91.75 193 LEU A CA 1
ATOM 1467 C C . LEU A 1 193 ? 17.456 -10.908 -40.213 1.00 91.75 193 LEU A C 1
ATOM 1469 O O . LEU A 1 193 ? 18.189 -11.709 -40.795 1.00 91.75 193 LEU A O 1
ATOM 1473 N N . ALA A 1 194 ? 16.331 -10.442 -40.760 1.00 91.75 194 ALA A N 1
ATOM 1474 C CA . ALA A 1 194 ? 15.912 -10.785 -42.115 1.00 91.75 194 ALA A CA 1
ATOM 1475 C C . ALA A 1 194 ? 16.870 -10.209 -43.171 1.00 91.75 194 ALA A C 1
ATOM 1477 O O . ALA A 1 194 ? 17.300 -10.935 -44.066 1.00 91.75 194 ALA A O 1
ATOM 1478 N N . ARG A 1 195 ? 17.285 -8.939 -43.035 1.00 89.44 195 ARG A N 1
ATOM 1479 C CA . ARG A 1 195 ? 18.295 -8.318 -43.917 1.00 89.44 195 ARG A CA 1
ATOM 1480 C C . ARG A 1 195 ? 19.655 -9.008 -43.840 1.00 89.44 195 ARG A C 1
ATOM 1482 O O . ARG A 1 195 ? 20.341 -9.113 -44.850 1.00 89.44 195 ARG A O 1
ATOM 1489 N N . GLU A 1 196 ? 20.041 -9.474 -42.656 1.00 89.81 196 GLU A N 1
ATOM 1490 C CA . GLU A 1 196 ? 21.278 -10.231 -42.436 1.00 89.81 196 GLU A CA 1
ATOM 1491 C C . GLU A 1 196 ? 21.197 -11.687 -42.939 1.00 89.81 196 GLU A C 1
ATOM 1493 O O . GLU A 1 196 ? 22.186 -12.413 -42.856 1.00 89.81 196 GLU A O 1
ATOM 1498 N N . GLY A 1 197 ? 20.038 -12.140 -43.436 1.00 92.00 197 GLY A N 1
ATOM 1499 C CA . GLY A 1 197 ? 19.823 -13.518 -43.892 1.00 92.00 197 GLY A CA 1
ATOM 1500 C C . GLY A 1 197 ? 19.739 -14.552 -42.762 1.00 92.00 197 GLY A C 1
ATOM 1501 O O . GLY A 1 197 ? 19.789 -15.752 -43.022 1.00 92.00 197 GLY A O 1
ATOM 1502 N N . LYS A 1 198 ? 19.614 -14.107 -41.506 1.00 91.06 198 LYS A N 1
ATOM 1503 C CA . LYS A 1 198 ? 19.520 -14.963 -40.309 1.00 91.06 198 LYS A CA 1
ATOM 1504 C C . LYS A 1 198 ? 18.088 -15.367 -39.962 1.00 91.06 198 LYS A C 1
ATOM 1506 O O . LYS A 1 198 ? 17.889 -16.308 -39.199 1.00 91.06 198 LYS A O 1
ATOM 1511 N N . LEU A 1 199 ? 17.096 -14.662 -40.502 1.00 92.94 199 LEU A N 1
ATOM 1512 C CA . LEU A 1 199 ? 15.679 -14.931 -40.288 1.00 92.94 199 LEU A CA 1
ATOM 1513 C C . LEU A 1 199 ? 14.946 -15.016 -41.627 1.00 92.94 199 LEU A C 1
ATOM 1515 O O . LEU A 1 199 ? 14.986 -14.091 -42.430 1.00 92.94 199 LEU A O 1
ATOM 1519 N N . ASP A 1 200 ? 14.200 -16.099 -41.819 1.00 92.25 200 ASP A N 1
ATOM 1520 C CA . ASP A 1 200 ? 13.162 -16.161 -42.843 1.00 92.25 200 ASP A CA 1
ATOM 1521 C C . ASP A 1 200 ? 11.881 -15.527 -42.283 1.00 92.25 200 ASP A C 1
ATOM 1523 O O . ASP A 1 200 ? 11.208 -16.111 -41.426 1.00 92.25 200 ASP A O 1
ATOM 1527 N N . ALA A 1 201 ? 11.567 -14.314 -42.746 1.00 84.50 201 ALA A N 1
ATOM 1528 C CA . ALA A 1 201 ? 10.427 -13.535 -42.268 1.00 84.50 201 ALA A CA 1
ATOM 1529 C C . ALA A 1 201 ? 9.087 -14.273 -42.441 1.00 84.50 201 ALA A C 1
ATOM 1531 O O . ALA A 1 201 ? 8.175 -14.058 -41.647 1.00 84.50 201 ALA A O 1
ATOM 1532 N N . GLY A 1 202 ? 8.977 -15.193 -43.410 1.00 89.94 202 GLY A N 1
ATOM 1533 C CA . GLY A 1 202 ? 7.765 -15.983 -43.640 1.00 89.94 202 GLY A CA 1
ATOM 1534 C C . GLY A 1 202 ? 7.474 -17.029 -42.558 1.00 89.94 202 GLY A C 1
ATOM 1535 O O . GLY A 1 202 ? 6.376 -17.579 -42.522 1.00 89.94 202 GLY A O 1
ATOM 1536 N N . LYS A 1 203 ? 8.427 -17.314 -41.658 1.00 93.88 203 LYS A N 1
ATOM 1537 C CA . LYS A 1 203 ? 8.249 -18.290 -40.567 1.00 93.88 203 LYS A CA 1
ATOM 1538 C C . LYS A 1 203 ? 7.605 -17.703 -39.318 1.00 93.88 203 LYS A C 1
ATOM 1540 O O . LYS A 1 203 ? 7.141 -18.464 -38.465 1.00 93.88 203 LYS A O 1
ATOM 1545 N N . LEU A 1 204 ? 7.580 -16.379 -39.188 1.00 95.88 204 LEU A N 1
ATOM 1546 C CA . LEU A 1 204 ? 7.058 -15.680 -38.018 1.00 95.88 204 LEU A CA 1
ATOM 1547 C C . LEU A 1 204 ? 5.860 -14.811 -38.397 1.00 95.88 204 LEU A C 1
ATOM 1549 O O . LEU A 1 204 ? 5.768 -14.292 -39.504 1.00 95.88 204 LEU A O 1
ATOM 1553 N N . LYS A 1 205 ? 4.943 -14.635 -37.451 1.00 95.75 205 LYS A N 1
ATOM 1554 C CA . LYS A 1 205 ? 3.853 -13.661 -37.530 1.00 95.75 205 LYS A CA 1
ATOM 1555 C C . LYS A 1 205 ? 3.878 -12.765 -36.300 1.00 95.75 205 LYS A C 1
ATOM 1557 O O . LYS A 1 205 ? 4.121 -13.236 -35.185 1.00 95.75 205 LYS A O 1
ATOM 1562 N N . VAL A 1 206 ? 3.610 -11.481 -36.509 1.00 96.81 206 VAL A N 1
ATOM 1563 C CA . VAL A 1 206 ? 3.503 -10.483 -35.442 1.00 96.81 206 VAL A CA 1
ATOM 1564 C C . VAL A 1 206 ? 2.062 -10.428 -34.941 1.00 96.81 206 VAL A C 1
ATOM 1566 O O . VAL A 1 206 ? 1.116 -10.364 -35.723 1.00 96.81 206 VAL A O 1
ATOM 1569 N N . LEU A 1 207 ? 1.892 -10.479 -33.623 1.00 96.75 207 LEU A N 1
ATOM 1570 C CA . LEU A 1 207 ? 0.604 -10.351 -32.948 1.00 96.75 207 LEU A CA 1
ATOM 1571 C C . LEU A 1 207 ? 0.326 -8.879 -32.637 1.00 96.75 207 LEU A C 1
ATOM 1573 O O . LEU A 1 207 ? 1.255 -8.107 -32.404 1.00 96.75 207 LEU A O 1
ATOM 1577 N N . ASN A 1 208 ? -0.954 -8.503 -32.588 1.00 95.75 208 ASN A N 1
ATOM 1578 C CA . ASN A 1 208 ? -1.388 -7.127 -32.317 1.00 95.75 208 ASN A CA 1
ATOM 1579 C C . ASN A 1 208 ? -0.705 -6.081 -33.214 1.00 95.75 208 ASN A C 1
ATOM 1581 O O . ASN A 1 208 ? -0.314 -5.024 -32.730 1.00 95.75 208 ASN A O 1
ATOM 1585 N N . SER A 1 209 ? -0.499 -6.401 -34.495 1.00 94.69 209 SER A N 1
ATOM 1586 C CA . SER A 1 209 ? 0.199 -5.509 -35.422 1.00 94.69 209 SER A CA 1
ATOM 1587 C C . SER A 1 209 ? -0.506 -4.151 -35.497 1.00 94.69 209 SER A C 1
ATOM 1589 O O . SER A 1 209 ? -1.678 -4.056 -35.860 1.00 94.69 209 SER A O 1
ATOM 1591 N N . GLN A 1 210 ? 0.224 -3.108 -35.120 1.00 92.44 210 GLN A N 1
ATOM 1592 C CA . GLN A 1 210 ? -0.157 -1.711 -35.231 1.00 92.44 210 GLN A CA 1
ATOM 1593 C C . GLN A 1 210 ? 0.556 -1.115 -36.449 1.00 92.44 210 GLN A C 1
ATOM 1595 O O . GLN A 1 210 ? 1.714 -1.441 -36.710 1.00 92.44 210 GLN A O 1
ATOM 1600 N N . ASN A 1 211 ? -0.101 -0.179 -37.139 1.00 89.56 211 ASN A N 1
ATOM 1601 C CA . ASN A 1 211 ? 0.480 0.570 -38.260 1.00 89.56 211 ASN A CA 1
ATOM 1602 C C . ASN A 1 211 ? 0.493 2.078 -37.956 1.00 89.56 211 ASN A C 1
ATOM 1604 O O . ASN A 1 211 ? -0.316 2.822 -38.522 1.00 89.56 211 ASN A O 1
ATOM 1608 N N . PRO A 1 212 ? 1.351 2.556 -37.031 1.00 90.31 212 PRO A N 1
ATOM 1609 C CA . PRO A 1 212 ? 1.457 3.982 -36.759 1.00 90.31 212 PRO A CA 1
ATOM 1610 C C . PRO A 1 212 ? 1.855 4.748 -38.032 1.00 90.31 212 PRO A C 1
ATOM 1612 O O . PRO A 1 212 ? 2.763 4.306 -38.744 1.00 90.31 212 PRO A O 1
ATOM 1615 N N . PRO A 1 213 ? 1.228 5.902 -38.328 1.00 86.56 213 PRO A N 1
ATOM 1616 C CA . PRO A 1 213 ? 1.559 6.680 -39.516 1.00 86.56 213 PRO A CA 1
ATOM 1617 C C . PRO A 1 213 ? 3.049 7.039 -39.573 1.00 86.56 213 PRO A C 1
ATOM 1619 O O . PRO A 1 213 ? 3.586 7.640 -38.643 1.00 86.56 213 PRO A O 1
ATOM 1622 N N . GLY A 1 214 ? 3.707 6.684 -40.678 1.00 83.75 214 GLY A N 1
ATOM 1623 C CA . GLY A 1 214 ? 5.116 7.007 -40.917 1.00 83.75 214 GLY A CA 1
ATOM 1624 C C . GLY A 1 214 ? 6.128 6.163 -40.134 1.00 83.75 214 GLY A C 1
ATOM 1625 O O . GLY A 1 214 ? 7.304 6.515 -40.134 1.00 83.75 214 GLY A O 1
ATOM 1626 N N . PHE A 1 215 ? 5.710 5.074 -39.477 1.00 89.50 215 PHE A N 1
ATOM 1627 C CA . PHE A 1 215 ? 6.633 4.142 -38.827 1.00 89.50 215 PHE A CA 1
ATOM 1628 C C . PHE A 1 215 ? 6.988 2.971 -39.770 1.00 89.50 215 PHE A C 1
ATOM 1630 O O . PHE A 1 215 ? 6.081 2.366 -40.340 1.00 89.50 215 PHE A O 1
ATOM 1637 N N . PRO A 1 216 ? 8.280 2.651 -39.969 1.00 85.31 216 PRO A N 1
ATOM 1638 C CA . PRO A 1 216 ? 8.739 1.843 -41.107 1.00 85.31 216 PRO A CA 1
ATOM 1639 C C . PRO A 1 216 ? 8.657 0.321 -40.914 1.00 85.31 216 PRO A C 1
ATOM 1641 O O . PRO A 1 216 ? 8.857 -0.422 -41.873 1.00 85.31 216 PRO A O 1
ATOM 1644 N N . VAL A 1 217 ? 8.420 -0.156 -39.690 1.00 90.56 217 VAL A N 1
ATOM 1645 C CA . VAL A 1 217 ? 8.537 -1.577 -39.321 1.00 90.56 217 VAL A CA 1
ATOM 1646 C C . VAL A 1 217 ? 7.329 -2.063 -38.524 1.00 90.56 217 VAL A C 1
ATOM 1648 O O . VAL A 1 217 ? 6.566 -1.258 -37.984 1.00 90.56 217 VAL A O 1
ATOM 1651 N N . GLN A 1 218 ? 7.145 -3.385 -38.444 1.00 91.31 218 GLN A N 1
ATOM 1652 C CA . GLN A 1 218 ? 6.016 -3.960 -37.711 1.00 91.31 218 GLN A CA 1
ATOM 1653 C C . GLN A 1 218 ? 6.177 -3.722 -36.210 1.00 91.31 218 GLN A C 1
ATOM 1655 O O . GLN A 1 218 ? 7.268 -3.840 -35.655 1.00 91.31 218 GLN A O 1
ATOM 1660 N N . VAL A 1 219 ? 5.073 -3.414 -35.534 1.00 95.75 219 VAL A N 1
ATOM 1661 C CA . VAL A 1 219 ? 5.068 -3.100 -34.104 1.00 95.75 219 VAL A CA 1
ATOM 1662 C C . VAL A 1 219 ? 3.791 -3.618 -33.451 1.00 95.75 219 VAL A C 1
ATOM 1664 O O . VAL A 1 219 ? 2.737 -3.630 -34.076 1.00 95.75 219 VAL A O 1
ATOM 1667 N N . SER A 1 220 ? 3.883 -4.076 -32.204 1.00 97.56 220 SER A N 1
ATOM 1668 C CA . SER A 1 220 ? 2.761 -4.641 -31.437 1.00 97.56 220 SER A CA 1
ATOM 1669 C C . SER A 1 220 ? 2.268 -3.735 -30.312 1.00 97.56 220 SER A C 1
ATOM 1671 O O . SER A 1 220 ? 1.270 -4.044 -29.666 1.00 97.56 220 SER A O 1
ATOM 1673 N N . THR A 1 221 ? 2.986 -2.654 -30.024 1.00 97.06 221 THR A N 1
ATOM 1674 C CA . THR A 1 221 ? 2.690 -1.709 -28.941 1.00 97.06 221 THR A CA 1
ATOM 1675 C C . THR A 1 221 ? 2.479 -0.311 -29.506 1.00 97.06 221 THR A C 1
ATOM 1677 O O . THR A 1 221 ? 2.787 -0.044 -30.670 1.00 97.06 221 THR A O 1
ATOM 1680 N N . ARG A 1 222 ? 2.035 0.637 -28.675 1.00 94.88 222 ARG A N 1
ATOM 1681 C CA . ARG A 1 222 ? 2.245 2.056 -29.012 1.00 94.88 222 ARG A CA 1
ATOM 1682 C C . ARG A 1 222 ? 3.742 2.377 -29.153 1.00 94.88 222 ARG A C 1
ATOM 1684 O O . ARG A 1 222 ? 4.597 1.618 -28.688 1.00 94.88 222 ARG A O 1
ATOM 1691 N N . LEU A 1 223 ? 4.049 3.511 -29.775 1.00 95.19 223 LEU A N 1
ATOM 1692 C CA . LEU A 1 223 ? 5.416 4.015 -29.884 1.00 95.19 223 LEU A CA 1
ATOM 1693 C C . LEU A 1 223 ? 5.813 4.807 -28.635 1.00 95.19 223 LEU A C 1
ATOM 1695 O O . LEU A 1 223 ? 4.988 5.490 -28.027 1.00 95.19 223 LEU A O 1
ATOM 1699 N N . TYR A 1 224 ? 7.093 4.734 -28.294 1.00 96.06 224 TYR A N 1
ATOM 1700 C CA . TYR A 1 224 ? 7.722 5.424 -27.173 1.00 96.06 224 TYR A CA 1
ATOM 1701 C C . TYR A 1 224 ? 8.960 6.166 -27.666 1.00 96.06 224 TYR A C 1
ATOM 1703 O O . TYR A 1 224 ? 9.601 5.685 -28.602 1.00 96.06 224 TYR A O 1
ATOM 1711 N N . PRO A 1 225 ? 9.318 7.312 -27.062 1.00 96.38 225 PRO A N 1
ATOM 1712 C CA . PRO A 1 225 ? 10.484 8.078 -27.487 1.00 96.38 225 PRO A CA 1
ATOM 1713 C C . PRO A 1 225 ? 11.761 7.234 -27.446 1.00 96.38 225 PRO A C 1
ATOM 1715 O O . PRO A 1 225 ? 11.908 6.336 -26.614 1.00 96.38 225 PRO A O 1
ATOM 1718 N N . GLU A 1 226 ? 12.683 7.538 -28.354 1.00 95.81 226 GLU A N 1
ATOM 1719 C CA . GLU A 1 226 ? 14.030 6.971 -28.351 1.00 95.81 226 GLU A CA 1
ATOM 1720 C C . GLU A 1 226 ? 14.857 7.417 -27.143 1.00 95.81 226 GLU A C 1
ATOM 1722 O O . GLU A 1 226 ? 14.367 8.040 -26.209 1.00 95.81 226 GLU A O 1
ATOM 1727 N N . TRP A 1 227 ? 16.125 7.023 -27.115 1.00 96.06 227 TRP A N 1
ATOM 1728 C CA . TRP A 1 227 ? 17.001 7.215 -25.970 1.00 96.06 227 TRP A CA 1
ATOM 1729 C C . TRP A 1 227 ? 17.228 8.707 -25.661 1.00 96.06 227 TRP A C 1
ATOM 1731 O O . TRP A 1 227 ? 17.675 9.449 -26.545 1.00 96.06 227 TRP A O 1
ATOM 1741 N N . PRO A 1 228 ? 16.953 9.160 -24.423 1.00 97.75 228 PRO A N 1
ATOM 1742 C CA . PRO A 1 228 ? 17.213 10.530 -24.012 1.00 97.75 228 PRO A CA 1
ATOM 1743 C C . PRO A 1 228 ? 18.697 10.755 -23.761 1.00 97.75 228 PRO A C 1
ATOM 1745 O O . PRO A 1 228 ? 19.371 9.937 -23.129 1.00 97.75 228 PRO A O 1
ATOM 1748 N N . PHE A 1 229 ? 19.163 11.929 -24.172 1.00 97.88 229 PHE A N 1
ATOM 1749 C CA . PHE A 1 229 ? 20.399 12.520 -23.687 1.00 97.88 229 PHE A CA 1
ATOM 1750 C C . PHE A 1 229 ? 20.037 13.527 -22.589 1.00 97.88 229 PHE A C 1
ATOM 1752 O O . PHE A 1 229 ? 19.286 14.469 -22.849 1.00 97.88 229 PHE A O 1
ATOM 1759 N N . ALA A 1 230 ? 20.515 13.327 -21.362 1.00 97.81 230 ALA A N 1
ATOM 1760 C CA . ALA A 1 230 ? 20.139 14.135 -20.198 1.00 97.81 230 ALA A CA 1
ATOM 1761 C C . ALA A 1 230 ? 21.363 14.563 -19.380 1.00 97.81 230 ALA A C 1
ATOM 1763 O O . ALA A 1 230 ? 22.383 13.872 -19.375 1.00 97.81 230 ALA A O 1
ATOM 1764 N N . ALA A 1 231 ? 21.249 15.695 -18.685 1.00 97.56 231 ALA A N 1
ATOM 1765 C CA . ALA A 1 231 ? 22.294 16.219 -17.813 1.00 97.56 231 ALA A CA 1
ATOM 1766 C C . ALA A 1 231 ? 22.026 15.843 -16.348 1.00 97.56 231 ALA A C 1
ATOM 1768 O O . ALA A 1 231 ? 20.876 15.685 -15.921 1.00 97.56 231 ALA A O 1
ATOM 1769 N N . LEU A 1 232 ? 23.095 15.702 -15.566 1.00 96.75 232 LEU A N 1
ATOM 1770 C CA . LEU A 1 232 ? 23.001 15.556 -14.117 1.00 96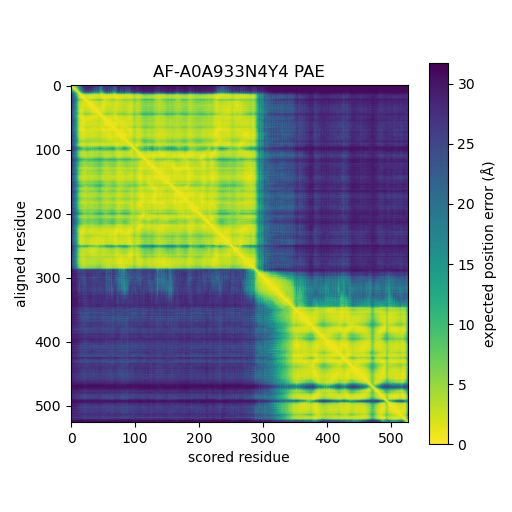.75 232 LEU A CA 1
ATOM 1771 C C . LEU A 1 232 ? 22.776 16.920 -13.436 1.00 96.75 232 LEU A C 1
ATOM 1773 O O . LEU A 1 232 ? 23.114 17.956 -14.009 1.00 96.75 232 LEU A O 1
ATOM 1777 N N . PRO A 1 233 ? 22.228 16.946 -12.204 1.00 93.81 233 PRO A N 1
ATOM 1778 C CA . PRO A 1 233 ? 21.819 18.190 -11.542 1.00 93.81 233 PRO A CA 1
ATOM 1779 C C . PRO A 1 233 ? 22.950 19.198 -11.303 1.00 93.81 233 PRO A C 1
ATOM 1781 O O . PRO A 1 233 ? 22.687 20.384 -11.139 1.00 93.81 233 PRO A O 1
ATOM 1784 N N . HIS A 1 234 ? 24.199 18.730 -11.212 1.00 93.81 234 HIS A N 1
ATOM 1785 C CA . HIS A 1 234 ? 25.367 19.579 -10.959 1.00 93.81 234 HIS A CA 1
ATOM 1786 C C . HIS A 1 234 ? 25.961 20.196 -12.228 1.00 93.81 234 HIS A C 1
ATOM 1788 O O . HIS A 1 234 ? 26.897 20.986 -12.125 1.00 93.81 234 HIS A O 1
ATOM 1794 N N . VAL A 1 235 ? 25.467 19.821 -13.410 1.00 94.88 235 VAL A N 1
ATOM 1795 C CA . VAL A 1 235 ? 25.963 20.364 -14.673 1.00 94.88 235 VAL A CA 1
ATOM 1796 C C . VAL A 1 235 ? 25.520 21.813 -14.820 1.00 94.88 235 VAL A C 1
ATOM 1798 O O . VAL A 1 235 ? 24.338 22.135 -14.732 1.00 94.88 235 VAL A O 1
ATOM 1801 N N . ASP A 1 236 ? 26.494 22.676 -15.084 1.00 92.12 236 ASP A N 1
ATOM 1802 C CA . ASP A 1 236 ? 26.281 24.088 -15.379 1.00 92.12 236 ASP A CA 1
ATOM 1803 C C . ASP A 1 236 ? 25.376 24.293 -16.611 1.00 92.12 236 ASP A C 1
ATOM 1805 O O . ASP A 1 236 ? 25.524 23.621 -17.636 1.00 92.12 236 ASP A O 1
ATOM 1809 N N . GLU A 1 237 ? 24.452 25.252 -16.523 1.00 92.00 237 GLU A N 1
ATOM 1810 C CA . GLU A 1 237 ? 23.440 25.490 -17.558 1.00 92.00 237 GLU A CA 1
ATOM 1811 C C . GLU A 1 237 ? 24.073 25.880 -18.900 1.00 92.00 237 GLU A C 1
ATOM 1813 O O . GLU A 1 237 ? 23.661 25.387 -19.952 1.00 92.00 237 GLU A O 1
ATOM 1818 N N . HIS A 1 238 ? 25.126 26.701 -18.877 1.00 92.69 238 HIS A N 1
ATOM 1819 C CA . HIS A 1 238 ? 25.821 27.117 -20.090 1.00 92.69 238 HIS A CA 1
ATOM 1820 C C . HIS A 1 238 ? 26.513 25.924 -20.767 1.00 92.69 238 HIS A C 1
ATOM 1822 O O . HIS A 1 238 ? 26.451 25.791 -21.991 1.00 92.69 238 HIS A O 1
ATOM 1828 N N . LEU A 1 239 ? 27.120 25.011 -19.997 1.00 94.06 239 LEU A N 1
ATOM 1829 C CA . LEU A 1 239 ? 27.637 23.747 -20.538 1.00 94.06 239 LEU A CA 1
ATOM 1830 C C . LEU A 1 239 ? 26.515 22.896 -21.159 1.00 94.06 239 LEU A C 1
ATOM 1832 O O . LEU A 1 239 ? 26.674 22.417 -22.282 1.00 94.06 239 LEU A O 1
ATOM 1836 N N . ALA A 1 240 ? 25.386 22.720 -20.467 1.00 95.12 240 ALA A N 1
ATOM 1837 C CA . ALA A 1 240 ? 24.263 21.931 -20.977 1.00 95.12 240 ALA A CA 1
ATOM 1838 C C . ALA A 1 240 ? 23.701 22.496 -22.296 1.00 95.12 240 ALA A C 1
ATOM 1840 O O . ALA A 1 240 ? 23.432 21.731 -23.223 1.00 95.12 240 ALA A O 1
ATOM 1841 N N . GLN A 1 241 ? 23.596 23.825 -22.417 1.00 94.19 241 GLN A N 1
ATOM 1842 C CA . GLN A 1 241 ? 23.164 24.505 -23.643 1.00 94.19 241 GLN A CA 1
ATOM 1843 C C . GLN A 1 241 ? 24.130 24.271 -24.814 1.00 94.19 241 GLN A C 1
ATOM 1845 O O . GLN A 1 241 ? 23.685 23.949 -25.916 1.00 94.19 241 GLN A O 1
ATOM 1850 N N . HIS A 1 242 ? 25.446 24.371 -24.590 1.00 94.25 242 HIS A N 1
ATOM 1851 C CA . HIS A 1 242 ? 26.440 24.126 -25.644 1.00 94.25 242 HIS A CA 1
ATOM 1852 C C . HIS A 1 242 ? 26.449 22.664 -26.100 1.00 94.25 242 HIS A C 1
ATOM 1854 O O . HIS A 1 242 ? 26.568 22.388 -27.296 1.00 94.25 242 HIS A O 1
ATOM 1860 N N . VAL A 1 243 ? 26.283 21.725 -25.165 1.00 95.88 243 VAL A N 1
ATOM 1861 C CA . VAL A 1 243 ? 26.139 20.298 -25.483 1.00 95.88 243 VAL A CA 1
ATOM 1862 C C . VAL A 1 243 ? 24.875 20.060 -26.309 1.00 95.88 243 VAL A C 1
ATOM 1864 O O . VAL A 1 243 ? 24.960 19.426 -27.358 1.00 95.88 243 VAL A O 1
ATOM 1867 N N . ALA A 1 244 ? 23.730 20.621 -25.911 1.00 96.00 244 ALA A N 1
ATOM 1868 C CA . ALA A 1 244 ? 22.481 20.501 -26.664 1.00 96.00 244 ALA A CA 1
ATOM 1869 C C . ALA A 1 244 ? 22.601 21.073 -28.088 1.00 96.00 244 ALA A C 1
ATOM 1871 O O . ALA A 1 244 ? 22.241 20.403 -29.055 1.00 96.00 244 ALA A O 1
ATOM 1872 N N . ALA A 1 245 ? 23.178 22.270 -28.239 1.00 95.19 245 ALA A N 1
ATOM 1873 C CA . ALA A 1 245 ? 23.414 22.877 -29.549 1.00 95.19 245 ALA A CA 1
ATOM 1874 C C . ALA A 1 245 ? 24.321 22.002 -30.431 1.00 95.19 245 ALA A C 1
ATOM 1876 O O . ALA A 1 245 ? 24.026 21.788 -31.604 1.00 95.19 245 ALA A O 1
ATOM 1877 N N . SER A 1 246 ? 25.384 21.436 -29.854 1.00 94.62 246 SER A N 1
ATOM 1878 C CA . SER A 1 246 ? 26.300 20.536 -30.568 1.00 94.62 246 SER A CA 1
ATOM 1879 C C . SER A 1 246 ? 25.613 19.246 -31.025 1.00 94.62 246 SER A C 1
ATOM 1881 O O . SER A 1 246 ? 25.904 18.752 -32.110 1.00 94.62 246 SER A O 1
ATOM 1883 N N . LEU A 1 247 ? 24.684 18.710 -30.223 1.00 95.12 247 LEU A N 1
ATOM 1884 C CA . LEU A 1 247 ? 23.882 17.539 -30.588 1.00 95.12 247 LEU A CA 1
ATOM 1885 C C . LEU A 1 247 ? 22.953 17.831 -31.776 1.00 95.12 247 LEU A C 1
ATOM 1887 O O . LEU A 1 247 ? 22.833 16.992 -32.663 1.00 95.12 247 LEU A O 1
ATOM 1891 N N . PHE A 1 248 ? 22.319 19.008 -31.816 1.00 94.31 248 PHE A N 1
ATOM 1892 C CA . PHE A 1 248 ? 21.407 19.390 -32.905 1.00 94.31 248 PHE A CA 1
ATOM 1893 C C . PHE A 1 248 ? 22.118 19.774 -34.203 1.00 94.31 248 PHE A C 1
ATOM 1895 O O . PHE A 1 248 ? 21.530 19.662 -35.274 1.00 94.31 248 PHE A O 1
ATOM 1902 N N . LEU A 1 249 ? 23.373 20.217 -34.120 1.00 92.25 249 LEU A N 1
ATOM 1903 C CA . LEU A 1 249 ? 24.208 20.510 -35.287 1.00 92.25 249 LEU A CA 1
ATOM 1904 C C . LEU A 1 249 ? 24.876 19.260 -35.879 1.00 92.25 249 LEU A C 1
ATOM 1906 O O . LEU A 1 249 ? 25.575 19.367 -36.887 1.00 92.25 249 LEU A O 1
ATOM 1910 N N . LEU A 1 250 ? 24.695 18.087 -35.265 1.00 89.75 250 LEU A N 1
ATOM 1911 C CA . LEU A 1 250 ? 25.239 16.840 -35.781 1.00 89.75 250 LEU A CA 1
ATOM 1912 C C . LEU A 1 250 ? 24.518 16.445 -37.079 1.00 89.75 250 LEU A C 1
ATOM 1914 O O . LEU A 1 250 ? 23.385 15.973 -37.051 1.00 89.75 250 LEU A O 1
ATOM 1918 N N . ASP A 1 251 ? 25.215 16.623 -38.198 1.00 78.62 251 ASP A N 1
ATOM 1919 C CA . ASP A 1 251 ? 24.789 16.199 -39.534 1.00 78.62 251 ASP A CA 1
ATOM 1920 C C . ASP A 1 251 ? 24.753 14.660 -39.633 1.00 78.62 251 ASP A C 1
ATOM 1922 O O . ASP A 1 251 ? 25.708 13.975 -39.237 1.00 78.62 251 ASP A O 1
ATOM 1926 N N . ASP A 1 252 ? 23.671 14.112 -40.184 1.00 73.44 252 ASP A N 1
ATOM 1927 C CA . ASP A 1 252 ? 23.457 12.677 -40.385 1.00 73.44 252 ASP A CA 1
ATOM 1928 C C . ASP A 1 252 ? 24.425 12.078 -41.414 1.00 73.44 252 ASP A C 1
ATOM 1930 O O . ASP A 1 252 ? 24.764 10.892 -41.374 1.00 73.44 252 ASP A O 1
ATOM 1934 N N . HIS A 1 253 ? 24.957 12.913 -42.305 1.00 79.19 253 HIS A N 1
ATOM 1935 C CA . HIS A 1 253 ? 25.975 12.528 -43.273 1.00 79.19 253 HIS A CA 1
ATOM 1936 C C . HIS A 1 253 ? 27.404 12.598 -42.721 1.00 79.19 253 HIS A C 1
ATOM 1938 O O . HIS A 1 253 ? 28.342 12.130 -43.393 1.00 79.19 253 HIS A O 1
ATOM 1944 N N . SER A 1 254 ? 27.585 13.120 -41.501 1.00 85.94 254 SER A N 1
ATOM 1945 C CA . SER A 1 254 ? 28.894 13.225 -40.860 1.00 85.94 254 SER A CA 1
ATOM 1946 C C . SER A 1 254 ? 29.537 11.852 -40.645 1.00 85.94 254 SER A C 1
ATOM 1948 O O . SER A 1 254 ? 28.878 10.836 -40.403 1.00 85.94 254 SER A O 1
ATOM 1950 N N . ALA A 1 255 ? 30.872 11.808 -40.700 1.00 86.62 255 ALA A N 1
ATOM 1951 C CA . ALA A 1 255 ? 31.617 10.582 -40.415 1.00 86.62 255 ALA A CA 1
ATOM 1952 C C . ALA A 1 255 ? 31.313 10.046 -39.002 1.00 86.62 255 ALA A C 1
ATOM 1954 O O . ALA A 1 255 ? 31.236 8.834 -38.804 1.00 86.62 255 ALA A O 1
ATOM 1955 N N . ALA A 1 256 ? 31.083 10.945 -38.038 1.00 89.00 256 ALA A N 1
ATOM 1956 C CA . ALA A 1 256 ? 30.731 10.592 -36.669 1.00 89.00 256 ALA A CA 1
ATOM 1957 C C . ALA A 1 256 ? 29.348 9.922 -36.582 1.00 89.00 256 ALA A C 1
ATOM 1959 O O . ALA A 1 256 ? 29.239 8.853 -35.980 1.00 89.00 256 ALA A O 1
ATOM 1960 N N . ALA A 1 257 ? 28.316 10.493 -37.217 1.00 88.81 257 ALA A N 1
ATOM 1961 C CA . ALA A 1 257 ? 26.963 9.929 -37.237 1.00 88.81 257 ALA A CA 1
ATOM 1962 C C . ALA A 1 257 ? 26.928 8.527 -37.873 1.00 88.81 257 ALA A C 1
ATOM 1964 O O . ALA A 1 257 ? 26.344 7.600 -37.307 1.00 88.81 257 ALA A O 1
ATOM 1965 N N . LYS A 1 258 ? 27.664 8.328 -38.976 1.00 87.25 258 LYS A N 1
ATOM 1966 C CA . LYS A 1 258 ? 27.793 7.023 -39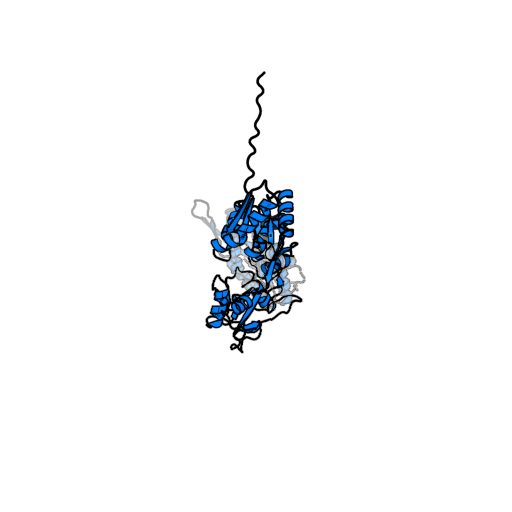.652 1.00 87.25 258 LYS A CA 1
ATOM 1967 C C . LYS A 1 258 ? 28.427 5.946 -38.769 1.00 87.25 258 LYS A C 1
ATOM 1969 O O . LYS A 1 258 ? 27.936 4.819 -38.742 1.00 87.25 258 LYS A O 1
ATOM 1974 N N . VAL A 1 259 ? 29.489 6.275 -38.026 1.00 89.12 259 VAL A N 1
ATOM 1975 C CA . VAL A 1 259 ? 30.127 5.334 -37.082 1.00 89.12 259 VAL A CA 1
ATOM 1976 C C . VAL A 1 259 ? 29.206 5.033 -35.899 1.00 89.12 259 VAL A C 1
ATOM 1978 O O . VAL A 1 259 ? 29.061 3.870 -35.516 1.00 89.12 259 VAL A O 1
ATOM 1981 N N . MET A 1 260 ? 28.537 6.059 -35.365 1.00 90.62 260 MET A N 1
ATOM 1982 C CA . MET A 1 260 ? 27.550 5.909 -34.294 1.00 90.62 260 MET A CA 1
ATOM 1983 C C . MET A 1 260 ? 26.296 5.148 -34.742 1.00 90.62 260 MET A C 1
ATOM 1985 O O . MET A 1 260 ? 25.586 4.625 -33.885 1.00 90.62 260 MET A O 1
ATOM 1989 N N . LYS A 1 261 ? 26.045 5.027 -36.053 1.00 88.00 261 LYS A N 1
ATOM 1990 C CA . LYS A 1 261 ? 24.833 4.434 -36.646 1.00 88.00 261 LYS A CA 1
ATOM 1991 C C . LYS A 1 261 ? 23.557 5.143 -36.192 1.00 88.00 261 LYS A C 1
ATOM 1993 O O . LYS A 1 261 ? 22.578 4.508 -35.807 1.00 88.00 261 LYS A O 1
ATOM 1998 N N . ILE A 1 262 ? 23.604 6.468 -36.197 1.00 90.50 262 ILE A N 1
ATOM 1999 C CA . ILE A 1 262 ? 22.492 7.337 -35.810 1.00 90.50 262 ILE A CA 1
ATOM 2000 C C . ILE A 1 262 ? 22.287 8.362 -36.914 1.00 90.50 262 ILE A C 1
ATOM 2002 O O . ILE A 1 262 ? 23.237 8.712 -37.609 1.00 90.50 262 ILE A O 1
ATOM 2006 N N . HIS A 1 263 ? 21.071 8.876 -37.041 1.00 90.00 263 HIS A N 1
ATOM 2007 C CA . HIS A 1 263 ? 20.832 10.041 -37.886 1.00 90.00 263 HIS A CA 1
ATOM 2008 C C . HIS A 1 263 ? 21.150 11.341 -37.135 1.00 90.00 263 HIS A C 1
ATOM 2010 O O . HIS A 1 263 ? 21.465 12.355 -37.737 1.00 90.00 263 HIS A O 1
ATOM 2016 N N . GLY A 1 264 ? 21.078 11.333 -35.805 1.00 93.06 264 GLY A N 1
ATOM 2017 C CA . GLY A 1 264 ? 21.436 12.488 -34.990 1.00 93.06 264 GLY A CA 1
ATOM 2018 C C . GLY A 1 264 ? 20.524 12.622 -33.788 1.00 93.06 264 GLY A C 1
ATOM 2019 O O . GLY A 1 264 ? 20.070 11.624 -33.227 1.00 93.06 264 GLY A O 1
ATOM 2020 N N . PHE A 1 265 ? 20.262 13.862 -33.391 1.00 95.00 265 PHE A N 1
ATOM 2021 C CA . PHE A 1 265 ? 19.464 14.185 -32.218 1.00 95.00 265 PHE A CA 1
ATOM 2022 C C . PHE A 1 265 ? 18.447 15.274 -32.542 1.00 95.00 265 PHE A C 1
ATOM 2024 O O . PHE A 1 265 ? 18.719 16.193 -33.309 1.00 95.00 265 PHE A O 1
ATOM 2031 N N . VAL A 1 266 ? 17.272 15.181 -31.931 1.00 94.50 266 VAL A N 1
ATOM 2032 C CA . VAL A 1 266 ? 16.184 16.155 -32.082 1.00 94.50 266 VAL A CA 1
ATOM 2033 C C . VAL A 1 266 ? 15.732 16.665 -30.726 1.00 94.50 266 VAL A C 1
ATOM 2035 O O . VAL A 1 266 ? 16.150 16.151 -29.681 1.00 94.50 266 VAL A O 1
ATOM 2038 N N . ILE A 1 267 ? 14.850 17.668 -30.753 1.00 94.88 267 ILE A N 1
ATOM 2039 C CA . ILE A 1 267 ? 14.180 18.156 -29.551 1.00 94.88 267 ILE A CA 1
ATOM 2040 C C . ILE A 1 267 ? 13.640 16.981 -28.712 1.00 94.88 267 ILE A C 1
ATOM 2042 O O . ILE A 1 267 ? 13.138 16.002 -29.277 1.00 94.88 267 ILE A O 1
ATOM 2046 N N . PRO A 1 268 ? 13.765 17.049 -27.378 1.00 95.38 268 PRO A N 1
ATOM 2047 C CA . PRO A 1 268 ? 13.317 16.000 -26.476 1.00 95.38 268 PRO A CA 1
ATOM 2048 C C . PRO A 1 268 ? 11.887 15.527 -26.747 1.00 95.38 268 PRO A C 1
ATOM 2050 O O . PRO A 1 268 ? 10.965 16.336 -26.841 1.00 95.38 268 PRO A O 1
ATOM 2053 N N . GLY A 1 269 ? 11.703 14.210 -26.841 1.00 93.19 269 GLY A N 1
ATOM 2054 C CA . GLY A 1 269 ? 10.381 13.592 -26.844 1.00 93.19 269 GLY A CA 1
ATOM 2055 C C . GLY A 1 269 ? 9.710 13.637 -25.467 1.00 93.19 269 GLY A C 1
ATOM 2056 O O . GLY A 1 269 ? 10.321 14.013 -24.466 1.00 93.19 269 GLY A O 1
ATOM 2057 N N . ASP A 1 270 ? 8.448 13.208 -25.410 1.00 93.75 270 ASP A N 1
ATOM 2058 C CA . ASP A 1 270 ? 7.699 13.099 -24.157 1.00 93.75 270 ASP A CA 1
ATOM 2059 C C . ASP A 1 270 ? 7.852 11.708 -23.514 1.00 93.75 270 ASP A C 1
ATOM 2061 O O . ASP A 1 270 ? 7.333 10.695 -23.998 1.00 93.75 270 ASP A O 1
ATOM 2065 N N . TYR A 1 271 ? 8.549 11.680 -22.379 1.00 96.38 271 TYR A N 1
ATOM 2066 C CA . TYR A 1 271 ? 8.834 10.478 -21.596 1.00 96.38 271 TYR A CA 1
ATOM 2067 C C . TYR A 1 271 ? 7.756 10.157 -20.550 1.00 96.38 271 TYR A C 1
ATOM 2069 O O . TYR A 1 271 ? 7.855 9.127 -19.876 1.00 96.38 271 TYR A O 1
ATOM 2077 N N . SER A 1 272 ? 6.704 10.975 -20.429 1.00 95.31 272 SER A N 1
ATOM 2078 C CA . SER A 1 272 ? 5.557 10.701 -19.550 1.00 95.31 272 SER A CA 1
ATOM 2079 C C . SER A 1 272 ? 4.913 9.349 -19.877 1.00 95.31 272 SER A C 1
ATOM 2081 O O . SER A 1 272 ? 4.663 8.539 -18.986 1.00 95.31 272 SER A O 1
ATOM 2083 N N . SER A 1 273 ? 4.796 9.038 -21.171 1.00 94.94 273 SER A N 1
ATOM 2084 C CA . SER A 1 273 ? 4.282 7.766 -21.684 1.00 94.94 273 SER A CA 1
ATOM 2085 C C . SER A 1 273 ? 5.076 6.547 -21.195 1.00 94.94 273 SER A C 1
ATOM 2087 O O . SER A 1 273 ? 4.509 5.467 -21.002 1.00 94.94 273 SER A O 1
ATOM 2089 N N . VAL A 1 274 ? 6.381 6.700 -20.965 1.00 96.94 274 VAL A N 1
ATOM 2090 C CA . VAL A 1 274 ? 7.243 5.650 -20.409 1.00 96.94 274 VAL A CA 1
ATOM 2091 C C . VAL A 1 274 ? 7.006 5.526 -18.907 1.00 96.94 274 VAL A C 1
ATOM 2093 O O . VAL A 1 274 ? 6.829 4.418 -18.403 1.00 96.94 274 VAL A O 1
ATOM 2096 N N . ALA A 1 275 ? 6.929 6.654 -18.195 1.00 95.31 275 ALA A N 1
ATOM 2097 C CA . ALA A 1 275 ? 6.612 6.667 -16.771 1.00 95.31 275 ALA A CA 1
ATOM 2098 C C . ALA A 1 275 ? 5.243 6.033 -16.475 1.00 95.31 275 ALA A C 1
ATOM 2100 O O . ALA A 1 275 ? 5.109 5.316 -15.487 1.00 95.31 275 ALA A O 1
ATOM 2101 N N . ASP A 1 276 ? 4.251 6.235 -17.344 1.00 94.44 276 ASP A N 1
ATOM 2102 C CA . ASP A 1 276 ? 2.931 5.613 -17.227 1.00 94.44 276 ASP A CA 1
ATOM 2103 C C . ASP A 1 276 ? 2.996 4.091 -17.333 1.00 94.44 276 ASP A C 1
ATOM 2105 O O . ASP A 1 276 ? 2.382 3.400 -16.525 1.00 94.44 276 ASP A O 1
ATOM 2109 N N . VAL A 1 277 ? 3.777 3.559 -18.280 1.00 95.38 277 VAL A N 1
ATOM 2110 C CA . VAL A 1 277 ? 3.988 2.108 -18.409 1.00 95.38 277 VAL A CA 1
ATOM 2111 C C . VAL A 1 277 ? 4.617 1.544 -17.146 1.00 95.38 277 VAL A C 1
ATOM 2113 O O . VAL A 1 277 ? 4.114 0.566 -16.595 1.00 95.38 277 VAL A O 1
ATOM 2116 N N . LEU A 1 278 ? 5.700 2.162 -16.673 1.00 95.31 278 LEU A N 1
ATOM 2117 C CA . LEU A 1 278 ? 6.407 1.689 -15.486 1.00 95.31 278 LEU A CA 1
ATOM 2118 C C . LEU A 1 278 ? 5.508 1.749 -14.246 1.00 95.31 278 LEU A C 1
ATOM 2120 O O . LEU A 1 278 ? 5.471 0.793 -13.475 1.00 95.31 278 LEU A O 1
ATOM 2124 N N . ARG A 1 279 ? 4.729 2.825 -14.087 1.00 93.38 279 ARG A N 1
ATOM 2125 C CA . ARG A 1 279 ? 3.767 2.985 -12.989 1.00 93.38 279 ARG A CA 1
ATOM 2126 C C . ARG A 1 279 ? 2.677 1.926 -13.034 1.00 93.38 279 ARG A C 1
ATOM 2128 O O . ARG A 1 279 ? 2.380 1.299 -12.020 1.00 93.38 279 ARG A O 1
ATOM 2135 N N . GLU A 1 280 ? 2.110 1.693 -14.210 1.00 91.69 280 GLU A N 1
ATOM 2136 C CA . GLU A 1 280 ? 1.032 0.729 -14.383 1.00 91.69 280 GLU A CA 1
ATOM 2137 C C . GLU A 1 280 ? 1.523 -0.705 -14.143 1.00 91.69 280 GLU A C 1
ATOM 2139 O O . GLU A 1 280 ? 0.810 -1.525 -13.562 1.00 91.69 280 GLU A O 1
ATOM 2144 N N . LEU A 1 281 ? 2.759 -1.014 -14.533 1.00 92.06 281 LEU A N 1
ATOM 2145 C CA . LEU A 1 281 ? 3.387 -2.309 -14.277 1.00 92.06 281 LEU A CA 1
ATOM 2146 C C . LEU A 1 281 ? 3.980 -2.447 -12.871 1.00 92.06 281 LEU A C 1
ATOM 2148 O O . LEU A 1 281 ? 4.424 -3.541 -12.528 1.00 92.06 281 LEU A O 1
ATOM 2152 N N . ARG A 1 282 ? 3.977 -1.379 -12.060 1.00 89.44 282 ARG A N 1
ATOM 2153 C CA . ARG A 1 282 ? 4.693 -1.306 -10.772 1.00 89.44 282 ARG A CA 1
ATOM 2154 C C . ARG A 1 282 ? 6.172 -1.691 -10.904 1.00 89.44 282 ARG A C 1
ATOM 2156 O O . ARG A 1 282 ? 6.731 -2.365 -10.046 1.00 89.44 282 ARG A O 1
ATOM 2163 N N . ALA A 1 283 ? 6.784 -1.296 -12.015 1.00 89.75 283 ALA A N 1
ATOM 2164 C CA . ALA A 1 283 ? 8.206 -1.468 -12.267 1.00 89.75 283 ALA A CA 1
ATOM 2165 C C . ALA A 1 283 ? 8.999 -0.317 -11.621 1.00 89.75 283 ALA A C 1
ATOM 2167 O O . ALA A 1 283 ? 8.451 0.783 -11.474 1.00 89.75 283 ALA A O 1
ATOM 2168 N N . PRO A 1 284 ? 10.281 -0.522 -11.262 1.00 88.25 284 PRO A N 1
ATOM 2169 C CA . PRO A 1 284 ? 11.106 0.535 -10.684 1.00 88.25 284 PRO A CA 1
ATOM 2170 C C . PRO A 1 284 ? 11.107 1.780 -11.585 1.00 88.25 284 PRO A C 1
ATOM 2172 O O . PRO A 1 284 ? 11.214 1.646 -12.807 1.00 88.25 284 PRO A O 1
ATOM 2175 N N . PRO A 1 285 ? 10.970 2.997 -11.024 1.00 87.81 285 PRO A N 1
ATOM 2176 C CA . PRO A 1 285 ? 10.988 3.357 -9.599 1.00 87.81 285 PRO A CA 1
ATOM 2177 C C . PRO A 1 285 ? 9.600 3.385 -8.913 1.00 87.81 285 PRO A C 1
ATOM 2179 O O . PRO A 1 285 ? 9.462 3.984 -7.851 1.00 87.81 285 PRO A O 1
ATOM 2182 N N . PHE A 1 286 ? 8.557 2.804 -9.512 1.00 89.06 286 PHE A N 1
ATOM 2183 C CA . PHE A 1 286 ? 7.167 2.848 -9.025 1.00 89.06 286 PHE A CA 1
ATOM 2184 C C . PHE A 1 286 ? 6.719 1.549 -8.328 1.00 89.06 286 PHE A C 1
ATOM 2186 O O . PHE A 1 286 ? 5.527 1.240 -8.298 1.00 89.06 286 PHE A O 1
ATOM 2193 N N . GLU A 1 287 ? 7.666 0.774 -7.794 1.00 78.75 287 GLU A N 1
ATOM 2194 C CA . GLU A 1 287 ? 7.416 -0.504 -7.104 1.00 78.75 287 GLU A CA 1
ATOM 2195 C C . GLU A 1 287 ? 6.562 -0.324 -5.839 1.00 78.75 287 GLU A C 1
ATOM 2197 O O . GLU A 1 287 ? 5.825 -1.232 -5.451 1.00 78.75 287 GLU A O 1
ATOM 2202 N N . GLU A 1 288 ? 6.599 0.869 -5.237 1.00 57.62 288 GLU A N 1
ATOM 2203 C CA . GLU A 1 288 ? 5.926 1.175 -3.980 1.00 57.62 288 GLU A CA 1
ATOM 2204 C C . GLU A 1 288 ? 4.883 2.291 -4.137 1.00 57.62 288 GLU A C 1
ATOM 2206 O O . GLU A 1 288 ? 5.183 3.443 -4.450 1.00 57.62 288 GLU A O 1
ATOM 2211 N N . THR A 1 289 ? 3.628 1.967 -3.827 1.00 53.78 289 THR A N 1
ATOM 2212 C CA . THR A 1 289 ? 2.818 2.887 -3.018 1.00 53.78 289 THR A CA 1
ATOM 2213 C C . THR A 1 289 ? 3.457 2.922 -1.631 1.00 53.78 289 THR A C 1
ATOM 2215 O O . THR A 1 289 ? 3.677 1.825 -1.109 1.00 53.78 289 THR A O 1
ATOM 2218 N N . PRO A 1 290 ? 3.733 4.085 -1.006 1.00 54.75 290 PRO A N 1
ATOM 2219 C CA . PRO A 1 290 ? 4.138 4.085 0.395 1.00 54.75 290 PRO A CA 1
ATOM 2220 C C . PRO A 1 290 ? 3.074 3.313 1.178 1.00 54.75 290 PRO A C 1
ATOM 2222 O O . PRO A 1 290 ? 1.880 3.619 1.090 1.00 54.75 290 PRO A O 1
ATOM 2225 N N . LEU A 1 291 ? 3.490 2.226 1.830 1.00 53.81 291 LEU A N 1
ATOM 2226 C CA . LEU A 1 291 ? 2.608 1.421 2.662 1.00 53.81 291 LEU A CA 1
ATOM 2227 C C . LEU A 1 291 ? 2.065 2.347 3.745 1.00 53.81 291 LEU A C 1
ATOM 2229 O O . LEU A 1 291 ? 2.837 2.878 4.530 1.00 53.81 291 LEU A O 1
ATOM 2233 N N . PHE A 1 292 ? 0.751 2.545 3.775 1.00 57.12 292 PHE A N 1
ATOM 2234 C CA . PHE A 1 292 ? 0.086 3.197 4.894 1.00 57.12 292 PHE A CA 1
ATOM 2235 C C . PHE A 1 292 ? 0.402 2.404 6.165 1.00 57.12 292 PHE A C 1
ATOM 2237 O O . PHE A 1 292 ? -0.074 1.278 6.337 1.00 57.12 292 PHE A O 1
ATOM 2244 N N . THR A 1 293 ? 1.255 2.954 7.022 1.00 69.12 293 THR A N 1
ATOM 2245 C CA . THR A 1 293 ? 1.649 2.325 8.281 1.00 69.12 293 THR A CA 1
ATOM 2246 C C . THR A 1 293 ? 0.766 2.819 9.427 1.00 69.12 293 THR A C 1
ATOM 2248 O O . THR A 1 293 ? 0.139 3.877 9.358 1.00 69.12 293 THR A O 1
ATOM 2251 N N . LEU A 1 294 ? 0.708 2.063 10.530 1.00 73.94 294 LEU A N 1
ATOM 2252 C CA . LEU A 1 294 ? 0.058 2.544 11.758 1.00 73.94 294 LEU A CA 1
ATOM 2253 C C . LEU A 1 294 ? 0.739 3.812 12.303 1.00 73.94 294 LEU A C 1
ATOM 2255 O O . LEU A 1 294 ? 0.094 4.604 12.985 1.00 73.94 294 LEU A O 1
ATOM 2259 N N . GLU A 1 295 ? 2.016 4.025 11.979 1.00 77.50 295 GLU A N 1
ATOM 2260 C CA . GLU A 1 295 ? 2.752 5.239 12.326 1.00 77.50 295 GLU A CA 1
ATOM 2261 C C . GLU A 1 295 ? 2.195 6.461 11.582 1.00 77.50 295 GLU A C 1
ATOM 2263 O O . GLU A 1 295 ? 1.948 7.493 12.208 1.00 77.50 295 GLU A O 1
ATOM 2268 N N . ASP A 1 296 ? 1.856 6.317 10.297 1.00 75.56 296 ASP A N 1
ATOM 2269 C CA . ASP A 1 296 ? 1.223 7.379 9.505 1.00 75.56 296 ASP A CA 1
ATOM 2270 C C . ASP A 1 296 ? -0.147 7.779 10.075 1.00 75.56 296 ASP A C 1
ATOM 2272 O O . ASP A 1 296 ? -0.468 8.967 10.151 1.00 75.56 296 ASP A O 1
ATOM 2276 N N . VAL A 1 297 ? -0.932 6.810 10.570 1.00 79.38 297 VAL A N 1
ATOM 2277 C CA . VAL A 1 297 ? -2.203 7.071 11.278 1.00 79.38 297 VAL A CA 1
ATOM 2278 C C . VAL A 1 297 ? -1.961 7.893 12.540 1.00 79.38 297 VAL A C 1
ATOM 2280 O O . VAL A 1 297 ? -2.671 8.866 12.800 1.00 79.38 297 VAL A O 1
ATOM 2283 N N . VAL A 1 298 ? -0.965 7.509 13.339 1.00 83.12 298 VAL A N 1
ATOM 2284 C CA . VAL A 1 298 ? -0.646 8.193 14.597 1.00 83.12 298 VAL A CA 1
ATOM 2285 C C . VAL A 1 298 ? -0.164 9.618 14.336 1.00 83.12 298 VAL A C 1
ATOM 2287 O O . VAL A 1 298 ? -0.576 10.532 15.050 1.00 83.12 298 VAL A O 1
ATOM 2290 N N . ILE A 1 299 ? 0.658 9.832 13.307 1.00 83.31 299 ILE A N 1
ATOM 2291 C CA . ILE A 1 299 ? 1.157 11.158 12.927 1.00 83.31 299 ILE A CA 1
ATOM 2292 C C . ILE A 1 299 ? 0.014 12.031 12.397 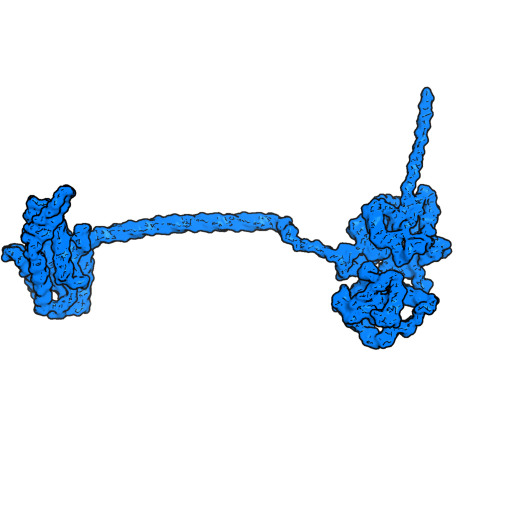1.00 83.31 299 ILE A C 1
ATOM 2294 O O . ILE A 1 299 ? -0.156 13.163 12.856 1.00 83.31 299 ILE A O 1
ATOM 2298 N N . GLN A 1 300 ? -0.805 11.505 11.483 1.00 85.00 300 GLN A N 1
ATOM 2299 C CA . GLN A 1 300 ? -1.888 12.252 10.843 1.00 85.00 300 GLN A CA 1
ATOM 2300 C C . GLN A 1 300 ? -3.030 12.596 11.810 1.00 85.00 300 GLN A C 1
ATOM 2302 O O . GLN A 1 300 ? -3.595 13.688 11.731 1.00 85.00 300 GLN A O 1
ATOM 2307 N N . TYR A 1 301 ? -3.358 11.693 12.739 1.00 90.06 301 TYR A N 1
ATOM 2308 C CA . TYR A 1 301 ? -4.492 11.833 13.660 1.00 90.06 301 TYR A CA 1
ATOM 2309 C C . TYR A 1 301 ? -4.085 12.080 15.118 1.00 90.06 301 TYR A C 1
ATOM 2311 O O . TYR A 1 301 ? -4.888 11.878 16.033 1.00 90.06 301 TYR A O 1
ATOM 2319 N N . ARG A 1 302 ? -2.851 12.540 15.369 1.00 90.44 302 ARG A N 1
ATOM 2320 C CA . ARG A 1 302 ? -2.311 12.724 16.729 1.00 90.44 302 ARG A CA 1
ATOM 2321 C C . ARG A 1 302 ? -3.250 13.513 17.644 1.00 90.44 302 ARG A C 1
ATOM 2323 O O . ARG A 1 302 ? -3.462 13.130 18.792 1.00 90.44 302 ARG A O 1
ATOM 2330 N N . GLY A 1 303 ? -3.819 14.611 17.143 1.00 92.19 303 GLY A N 1
ATOM 2331 C CA . GLY A 1 303 ? -4.726 15.465 17.916 1.00 92.19 303 GLY A CA 1
ATOM 2332 C C . GLY A 1 303 ? -6.031 14.759 18.293 1.00 92.19 303 GLY A C 1
ATOM 2333 O O . GLY A 1 303 ? -6.454 14.817 19.445 1.00 92.19 303 GLY A O 1
ATOM 2334 N N . GLN A 1 304 ? -6.643 14.048 17.344 1.00 93.31 304 GLN A N 1
ATOM 2335 C CA . GLN A 1 304 ? -7.890 13.309 17.541 1.00 93.31 304 GLN A CA 1
ATOM 2336 C C . GLN A 1 304 ? -7.692 12.116 18.478 1.00 93.31 304 GLN A C 1
ATOM 2338 O O . GLN A 1 304 ? -8.529 11.880 19.346 1.00 93.31 304 GLN A O 1
ATOM 2343 N N . ILE A 1 305 ? -6.573 11.398 18.348 1.00 91.62 305 ILE A N 1
ATOM 2344 C CA . ILE A 1 305 ? -6.221 10.276 19.228 1.00 91.62 305 ILE A CA 1
ATOM 2345 C C . ILE A 1 305 ? -6.048 10.768 20.668 1.00 91.62 305 ILE A C 1
ATOM 2347 O O . ILE A 1 305 ? -6.630 10.189 21.584 1.00 91.62 305 ILE A O 1
ATOM 2351 N N . LEU A 1 306 ? -5.314 11.867 20.880 1.00 94.06 306 LEU A N 1
ATOM 2352 C CA . LEU A 1 306 ? -5.152 12.461 22.211 1.00 94.06 306 LEU A CA 1
ATOM 2353 C C . LEU A 1 306 ? -6.491 12.927 22.800 1.00 94.06 306 LEU A C 1
ATOM 2355 O O . LEU A 1 306 ? -6.765 12.667 23.971 1.00 94.06 306 LEU A O 1
ATOM 2359 N N . ALA A 1 307 ? -7.348 13.558 21.993 1.00 93.94 307 ALA A N 1
ATOM 2360 C CA . ALA A 1 307 ? -8.681 13.972 22.427 1.00 93.94 307 ALA A CA 1
ATOM 2361 C C . ALA A 1 307 ? -9.566 12.772 22.809 1.00 93.94 307 ALA A C 1
ATOM 2363 O O . ALA A 1 307 ? -10.241 12.810 23.838 1.00 93.94 307 ALA A O 1
ATOM 2364 N N . ALA A 1 308 ? -9.530 11.688 22.028 1.00 94.00 308 ALA A N 1
ATOM 2365 C CA . ALA A 1 308 ? -10.279 10.465 22.305 1.00 94.00 308 ALA A CA 1
ATOM 2366 C C . ALA A 1 308 ? -9.781 9.754 23.572 1.00 94.00 308 ALA A C 1
ATOM 2368 O O . ALA A 1 308 ? -10.593 9.328 24.392 1.00 94.00 308 ALA A O 1
ATOM 2369 N N . LEU A 1 309 ? -8.461 9.674 23.773 1.00 94.94 309 LEU A N 1
ATOM 2370 C CA . LEU A 1 309 ? -7.867 9.115 24.991 1.00 94.94 309 LEU A CA 1
ATOM 2371 C C . LEU A 1 309 ? -8.231 9.942 26.227 1.00 94.94 309 LEU A C 1
ATOM 2373 O O . LEU A 1 309 ? -8.593 9.374 27.255 1.00 94.94 309 LEU A O 1
ATOM 2377 N N . PHE A 1 310 ? -8.195 11.273 26.125 1.00 96.06 310 PHE A N 1
ATOM 2378 C CA . PHE A 1 310 ? -8.613 12.157 27.211 1.00 96.06 310 PHE A CA 1
ATOM 2379 C C . PHE A 1 310 ? -10.104 11.994 27.534 1.00 96.06 310 PHE A C 1
ATOM 2381 O O . PHE A 1 310 ? -10.466 11.826 28.698 1.00 96.06 310 PHE A O 1
ATOM 2388 N N . ALA A 1 311 ? -10.968 11.971 26.514 1.00 95.38 311 ALA A N 1
ATOM 2389 C CA . ALA A 1 311 ? -12.400 11.744 26.689 1.00 95.38 311 ALA A CA 1
ATOM 2390 C C . ALA A 1 311 ? -12.687 10.368 27.314 1.00 95.38 311 ALA A C 1
ATOM 2392 O O . ALA A 1 311 ? -13.459 10.274 28.268 1.00 95.38 311 ALA A O 1
ATOM 2393 N N . GLY A 1 312 ? -12.019 9.311 26.841 1.00 96.50 312 GLY A N 1
ATOM 2394 C CA . GLY A 1 312 ? -12.123 7.963 27.403 1.00 96.50 312 GLY A CA 1
ATOM 2395 C C . GLY A 1 312 ? -11.650 7.894 28.857 1.00 96.50 312 GLY A C 1
ATOM 2396 O O . GLY A 1 312 ? -12.336 7.321 29.703 1.00 96.50 312 GLY A O 1
ATOM 2397 N N . GLY A 1 313 ? -10.527 8.543 29.176 1.00 96.44 313 GLY A N 1
ATOM 2398 C CA . GLY A 1 313 ? -10.016 8.664 30.542 1.00 96.44 313 GLY A CA 1
ATOM 2399 C C . GLY A 1 313 ? -10.978 9.407 31.470 1.00 96.44 313 GLY A C 1
ATOM 2400 O O . GLY A 1 313 ? -11.223 8.957 32.589 1.00 96.44 313 GLY A O 1
ATOM 2401 N N . LEU A 1 314 ? -11.591 10.495 30.993 1.00 96.88 314 LEU A N 1
ATOM 2402 C CA . LEU A 1 314 ? -12.596 11.249 31.742 1.00 96.88 314 LEU A CA 1
ATOM 2403 C C . LEU A 1 314 ? -13.848 10.403 32.012 1.00 96.88 314 LEU A C 1
ATOM 2405 O O . LEU A 1 314 ? -14.333 10.373 33.142 1.00 96.88 314 LEU A O 1
ATOM 2409 N N . VAL A 1 315 ? -14.345 9.674 31.008 1.00 97.25 315 VAL A N 1
ATOM 2410 C CA . VAL A 1 315 ? -15.489 8.760 31.167 1.00 97.25 315 VAL A CA 1
ATOM 2411 C C . VAL A 1 315 ? -15.170 7.661 32.179 1.00 97.25 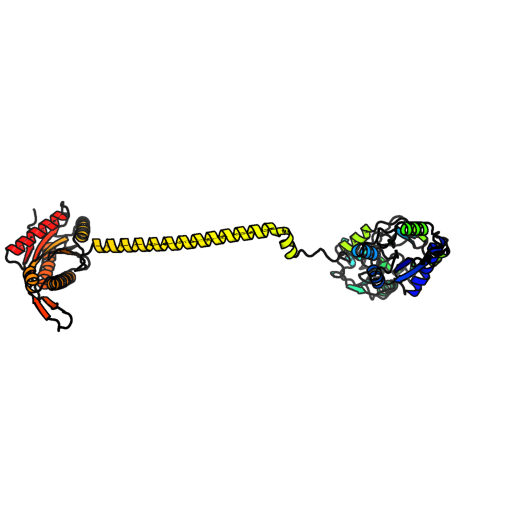315 VAL A C 1
ATOM 2413 O O . VAL A 1 315 ? -15.968 7.414 33.083 1.00 97.25 315 VAL A O 1
ATOM 2416 N N . MET A 1 316 ? -13.991 7.042 32.082 1.00 96.19 316 MET A N 1
ATOM 2417 C CA . MET A 1 316 ? -13.547 6.013 33.024 1.00 96.19 316 MET A CA 1
ATOM 2418 C C . MET A 1 316 ? -13.442 6.560 34.454 1.00 96.19 316 MET A C 1
ATOM 2420 O O . MET A 1 316 ? -13.931 5.932 35.393 1.00 96.19 316 MET A O 1
ATOM 2424 N N . PHE A 1 317 ? -12.871 7.754 34.632 1.00 96.69 317 PHE A N 1
ATOM 2425 C CA . PHE A 1 317 ? -12.789 8.418 35.932 1.00 96.69 317 PHE A CA 1
ATOM 2426 C C . PHE A 1 317 ? -14.177 8.699 36.526 1.00 96.69 317 PHE A C 1
ATOM 2428 O O . PHE A 1 317 ? -14.428 8.391 37.694 1.00 96.69 317 PHE A O 1
ATOM 2435 N N . LEU A 1 318 ? -15.107 9.227 35.724 1.00 96.56 318 LEU A N 1
ATOM 2436 C CA . LEU A 1 318 ? -16.482 9.484 36.156 1.00 96.56 318 LEU A CA 1
ATOM 2437 C C . LEU A 1 318 ? -17.226 8.188 36.506 1.00 96.56 318 LEU A C 1
ATOM 2439 O O . LEU A 1 318 ? -17.946 8.164 37.505 1.00 96.56 318 LEU A O 1
ATOM 2443 N N . MET A 1 319 ? -17.020 7.102 35.751 1.00 96.06 319 MET A N 1
ATOM 2444 C CA . MET A 1 319 ? -17.580 5.782 36.066 1.00 96.06 319 MET A CA 1
ATOM 2445 C C . MET A 1 319 ? -17.053 5.238 37.394 1.00 96.06 319 MET A C 1
ATOM 2447 O O . MET A 1 319 ? -17.847 4.800 38.228 1.00 96.06 319 MET A O 1
ATOM 2451 N N . LEU A 1 320 ? -15.739 5.299 37.626 1.00 95.56 320 LEU A N 1
ATOM 2452 C CA . LEU A 1 320 ? -15.138 4.856 38.886 1.00 95.56 320 LEU A CA 1
ATOM 2453 C C . LEU A 1 320 ? -15.649 5.686 40.068 1.00 95.56 320 LEU A C 1
ATOM 2455 O O . LEU A 1 320 ? -16.032 5.122 41.095 1.00 95.56 320 LEU A O 1
ATOM 2459 N N . ARG A 1 321 ? -15.741 7.012 39.904 1.00 95.44 321 ARG A N 1
ATOM 2460 C CA . ARG A 1 321 ? -16.319 7.907 40.912 1.00 95.44 321 ARG A CA 1
ATOM 2461 C C . ARG A 1 321 ? -17.769 7.530 41.216 1.00 95.44 321 ARG A C 1
ATOM 2463 O O . ARG A 1 321 ? -18.115 7.370 42.381 1.00 95.44 321 ARG A O 1
ATOM 2470 N N . LEU A 1 322 ? -18.597 7.343 40.186 1.00 95.44 322 LEU A N 1
ATOM 2471 C CA . LEU A 1 322 ? -20.006 6.968 40.329 1.00 95.44 322 LEU A CA 1
ATOM 2472 C C . LEU A 1 322 ? -20.160 5.618 41.038 1.00 95.44 322 LEU A C 1
ATOM 2474 O O . LEU A 1 322 ? -20.976 5.491 41.951 1.00 95.44 322 LEU A O 1
ATOM 2478 N N . MET A 1 323 ? -19.362 4.617 40.653 1.00 94.06 323 MET A N 1
ATOM 2479 C CA . MET A 1 323 ? -19.344 3.310 41.311 1.00 94.06 323 MET A CA 1
ATOM 2480 C C . MET A 1 323 ? -18.974 3.430 42.789 1.00 94.06 323 MET A C 1
ATOM 2482 O O . MET A 1 323 ? -19.618 2.800 43.629 1.00 94.06 323 MET A O 1
ATOM 2486 N N . TRP A 1 324 ? -17.973 4.248 43.120 1.00 92.44 324 TRP A N 1
ATOM 2487 C CA . TRP A 1 324 ? -17.552 4.464 44.500 1.00 92.44 324 TRP A CA 1
ATOM 2488 C C . TRP A 1 324 ? -18.636 5.165 45.329 1.00 92.44 324 TRP A C 1
ATOM 2490 O O . TRP A 1 324 ? -18.996 4.682 46.403 1.00 92.44 324 TRP A O 1
ATOM 2500 N N . THR A 1 325 ? -19.243 6.232 44.800 1.00 91.75 325 THR A N 1
ATOM 2501 C CA . THR A 1 325 ? -20.353 6.936 45.463 1.00 91.75 325 THR A CA 1
ATOM 2502 C C . THR A 1 325 ? -21.570 6.028 45.651 1.00 91.75 325 THR A C 1
ATOM 2504 O O . THR A 1 325 ? -22.164 6.014 46.727 1.00 91.75 325 THR A O 1
ATOM 2507 N N . LYS A 1 326 ? -21.913 5.209 44.647 1.00 92.38 326 LYS A N 1
ATOM 2508 C CA . LYS A 1 326 ? -23.023 4.249 44.729 1.00 92.38 326 LYS A CA 1
ATOM 2509 C C . LYS A 1 326 ? -22.778 3.176 45.789 1.00 92.38 326 LYS A C 1
ATOM 2511 O O . LYS A 1 326 ? -23.702 2.822 46.518 1.00 92.38 326 LYS A O 1
ATOM 2516 N N . ARG A 1 327 ? -21.548 2.656 45.886 1.00 89.50 327 ARG A N 1
ATOM 2517 C CA . ARG A 1 327 ? -21.176 1.692 46.935 1.00 89.50 327 ARG A CA 1
ATOM 2518 C C . ARG A 1 327 ? -21.364 2.296 48.324 1.00 89.50 327 ARG A C 1
ATOM 2520 O O . ARG A 1 327 ? -22.050 1.687 49.137 1.00 89.50 327 ARG A O 1
ATOM 2527 N N . LYS A 1 328 ? -20.858 3.512 48.543 1.00 90.19 328 LYS A N 1
ATOM 2528 C CA . LYS A 1 328 ? -20.996 4.223 49.819 1.00 90.19 328 LYS A CA 1
ATOM 2529 C C . LYS A 1 328 ? -22.464 4.451 50.210 1.00 90.19 328 LYS A C 1
ATOM 2531 O O . LYS A 1 328 ? -22.856 4.133 51.327 1.00 90.19 328 LYS A O 1
ATOM 2536 N N . LEU A 1 329 ? -23.293 4.918 49.273 1.00 91.00 329 LEU A N 1
ATOM 2537 C CA . LEU A 1 329 ? -24.721 5.158 49.521 1.00 91.00 329 LEU A CA 1
ATOM 2538 C C . LEU A 1 329 ? -25.476 3.872 49.903 1.00 91.00 329 LEU A C 1
ATOM 2540 O O . LEU A 1 329 ? -26.328 3.879 50.790 1.00 91.00 329 LEU A O 1
ATOM 2544 N N . ASN A 1 330 ? -25.155 2.749 49.254 1.00 89.62 330 ASN A N 1
ATOM 2545 C CA . ASN A 1 330 ? -25.783 1.463 49.559 1.00 89.62 330 ASN A CA 1
ATOM 2546 C C . ASN A 1 330 ? -25.424 0.949 50.959 1.00 89.62 330 ASN A C 1
ATOM 2548 O O . ASN A 1 330 ? -26.252 0.301 51.600 1.00 89.62 330 ASN A O 1
ATOM 2552 N N . GLU A 1 331 ? -24.207 1.203 51.433 1.00 89.25 331 GLU A N 1
ATOM 2553 C CA . GLU A 1 331 ? -23.790 0.830 52.787 1.00 89.25 331 GLU A CA 1
ATOM 2554 C C . GLU A 1 331 ? -24.558 1.628 53.844 1.00 89.25 331 GLU A C 1
ATOM 2556 O O . GLU A 1 331 ? -25.125 1.030 54.763 1.00 89.25 331 GLU A O 1
ATOM 2561 N N . GLU A 1 332 ? -24.669 2.946 53.664 1.00 90.06 332 GLU A N 1
ATOM 2562 C CA . GLU A 1 332 ? -25.454 3.822 54.544 1.00 90.06 332 GLU A CA 1
ATOM 2563 C C . GLU A 1 332 ? -26.931 3.395 54.582 1.00 90.06 332 GLU A C 1
ATOM 2565 O O . GLU A 1 332 ? -27.506 3.224 55.659 1.00 90.06 332 GLU A O 1
ATOM 2570 N N . HIS A 1 333 ? -27.533 3.109 53.423 1.00 85.25 333 HIS A N 1
ATOM 2571 C CA . HIS A 1 333 ? -28.925 2.658 53.349 1.00 85.25 333 HIS A CA 1
ATOM 2572 C C . HIS A 1 333 ? -29.155 1.322 54.079 1.00 85.25 333 HIS A C 1
ATOM 2574 O O . HIS A 1 333 ? -30.161 1.142 54.768 1.00 85.25 333 HIS A O 1
ATOM 2580 N N . ARG A 1 334 ? -28.210 0.374 53.984 1.00 84.06 334 ARG A N 1
ATOM 2581 C CA . ARG A 1 334 ? -28.300 -0.910 54.703 1.00 84.06 334 ARG A CA 1
ATOM 2582 C C . ARG A 1 334 ? -28.225 -0.733 56.216 1.00 84.06 334 ARG A C 1
ATOM 2584 O O . ARG A 1 334 ? -28.891 -1.478 56.934 1.00 84.06 334 ARG A O 1
ATOM 2591 N N . LEU A 1 335 ? -27.429 0.221 56.696 1.00 87.00 335 LEU A N 1
ATOM 2592 C CA . LEU A 1 335 ? -27.325 0.512 58.123 1.00 87.00 335 LEU A CA 1
ATOM 2593 C C . LEU A 1 335 ? -28.647 1.065 58.667 1.00 87.00 335 LEU A C 1
ATOM 2595 O O . LEU A 1 335 ? -29.155 0.547 59.662 1.00 87.00 335 LEU A O 1
ATOM 2599 N N . VAL A 1 336 ? -29.237 2.036 57.964 1.00 85.00 336 VAL A N 1
ATOM 2600 C CA . VAL A 1 336 ? -30.533 2.629 58.333 1.00 85.00 336 VAL A CA 1
ATOM 2601 C C . VAL A 1 336 ? -31.628 1.561 58.397 1.00 85.00 336 VAL A C 1
ATOM 2603 O O . VAL A 1 336 ? -32.366 1.493 59.380 1.00 85.00 336 VAL A O 1
ATOM 2606 N N . LEU A 1 337 ? -31.701 0.668 57.403 1.00 84.56 337 LEU A N 1
ATOM 2607 C CA . LEU A 1 337 ? -32.697 -0.411 57.389 1.00 84.56 337 LEU A CA 1
ATOM 2608 C C . LEU A 1 337 ? -32.545 -1.384 58.570 1.00 84.56 337 LEU A C 1
ATOM 2610 O O . LEU A 1 337 ? -33.546 -1.783 59.166 1.00 84.56 337 LEU A O 1
ATOM 2614 N N . ARG A 1 338 ? -31.313 -1.752 58.949 1.00 81.19 338 ARG A N 1
ATOM 2615 C CA . ARG A 1 338 ? -31.076 -2.620 60.119 1.00 81.19 338 ARG A CA 1
ATOM 2616 C C . ARG A 1 338 ? -31.509 -1.952 61.421 1.00 81.19 338 ARG A C 1
ATOM 2618 O O . ARG A 1 338 ? -32.142 -2.601 62.249 1.00 81.19 338 ARG A O 1
ATOM 2625 N N . GLN A 1 339 ? -31.210 -0.664 61.582 1.00 80.00 339 GLN A N 1
ATOM 2626 C CA . GLN A 1 339 ? -31.629 0.105 62.756 1.00 80.00 339 GLN A CA 1
ATOM 2627 C C . GLN A 1 339 ? -33.157 0.199 62.847 1.00 80.00 339 GLN A C 1
ATOM 2629 O O . GLN A 1 339 ? -33.723 0.014 63.924 1.00 80.00 339 GLN A O 1
ATOM 2634 N N . GLN A 1 340 ? -33.843 0.405 61.718 1.00 75.31 340 GLN A N 1
ATOM 2635 C CA . GLN A 1 340 ? -35.307 0.400 61.673 1.00 75.31 340 GLN A CA 1
ATOM 2636 C C . GLN A 1 340 ? -35.902 -0.955 62.078 1.00 75.31 340 GLN A C 1
ATOM 2638 O O . GLN A 1 340 ? -36.837 -0.988 62.877 1.00 75.31 340 GLN A O 1
ATOM 2643 N N . GLN A 1 341 ? -35.350 -2.070 61.587 1.00 75.88 341 GLN A N 1
ATOM 2644 C CA . GLN A 1 341 ? -35.820 -3.411 61.960 1.00 75.88 341 GLN A CA 1
ATOM 2645 C C . GLN A 1 341 ? -35.613 -3.712 63.450 1.00 75.88 341 GLN A C 1
ATOM 2647 O O . GLN A 1 341 ? -36.512 -4.246 64.099 1.00 75.88 341 GLN A O 1
ATOM 2652 N N . GLN A 1 342 ? -34.463 -3.334 64.015 1.00 72.38 342 GLN A N 1
ATOM 2653 C CA . GLN A 1 342 ? -34.192 -3.505 65.446 1.00 72.38 342 GLN A CA 1
ATOM 2654 C C . GLN A 1 342 ? -35.141 -2.667 66.313 1.00 72.38 342 GLN A C 1
ATOM 2656 O O . GLN A 1 342 ? -35.703 -3.187 67.277 1.00 72.38 342 GLN A O 1
ATOM 2661 N N . MET A 1 343 ? -35.390 -1.405 65.942 1.00 69.81 343 MET A N 1
ATOM 2662 C CA . MET A 1 343 ? -36.370 -0.559 66.633 1.00 69.81 343 MET A CA 1
ATOM 2663 C C . MET A 1 343 ? -37.787 -1.135 66.567 1.00 69.81 343 MET A C 1
ATOM 2665 O O . MET A 1 343 ? -38.506 -1.099 67.562 1.00 69.81 343 MET A O 1
ATOM 2669 N N . GLN A 1 344 ? -38.190 -1.700 65.425 1.00 66.12 344 GLN A N 1
ATOM 2670 C CA . GLN A 1 344 ? -39.494 -2.352 65.310 1.00 66.12 344 GLN A CA 1
ATOM 2671 C C . GLN A 1 344 ? -39.597 -3.596 66.201 1.00 66.12 344 GLN A C 1
ATOM 2673 O O . GLN A 1 344 ? -40.610 -3.765 66.871 1.00 66.12 344 GLN A O 1
ATOM 2678 N N . HIS A 1 345 ? -38.564 -4.440 66.266 1.00 65.12 345 HIS A N 1
ATOM 2679 C CA . HIS A 1 345 ? -38.600 -5.646 67.100 1.00 65.12 345 HIS A CA 1
ATOM 2680 C C . HIS A 1 345 ? -38.745 -5.311 68.597 1.00 65.12 345 HIS A C 1
ATOM 2682 O O . HIS A 1 345 ? -39.579 -5.903 69.281 1.00 65.12 345 HIS A O 1
ATOM 2688 N N . MET A 1 346 ? -38.027 -4.291 69.084 1.00 69.75 346 MET A N 1
ATOM 2689 C CA . MET A 1 346 ? -38.143 -3.806 70.469 1.00 69.75 346 MET A CA 1
ATOM 2690 C C . MET A 1 346 ? -39.509 -3.169 70.787 1.00 69.75 346 MET A C 1
ATOM 2692 O O . MET A 1 346 ? -39.898 -3.086 71.948 1.00 69.75 346 MET A O 1
ATOM 2696 N N . ALA A 1 347 ? -40.269 -2.729 69.779 1.00 77.38 347 ALA A N 1
ATOM 2697 C CA . ALA A 1 347 ? -41.561 -2.076 69.989 1.00 77.38 347 ALA A CA 1
ATOM 2698 C C . ALA A 1 347 ? -42.735 -3.052 70.216 1.00 77.38 347 ALA A C 1
ATOM 2700 O O . ALA A 1 347 ? -43.786 -2.620 70.699 1.00 77.38 347 ALA A O 1
ATOM 2701 N N . PHE A 1 348 ? -42.596 -4.343 69.877 1.00 85.12 348 PHE A N 1
ATOM 2702 C CA . PHE A 1 348 ? -43.709 -5.315 69.858 1.00 85.12 348 PHE A CA 1
ATOM 2703 C C . PHE A 1 348 ? -43.564 -6.508 70.819 1.00 85.12 348 PHE A C 1
ATOM 2705 O O . PHE A 1 348 ? -44.544 -7.222 71.042 1.00 85.12 348 PHE A O 1
ATOM 2712 N N . TYR A 1 349 ? -42.393 -6.717 71.418 1.00 90.12 349 TYR A N 1
ATOM 2713 C CA . TYR A 1 349 ? -42.137 -7.826 72.343 1.00 90.12 349 TYR A CA 1
ATOM 2714 C C . TYR A 1 349 ? -41.730 -7.318 73.732 1.00 90.12 349 TYR A C 1
ATOM 2716 O O . TYR A 1 349 ? -41.170 -6.233 73.868 1.00 90.12 349 TYR A O 1
ATOM 2724 N N . ASP A 1 350 ? -42.060 -8.087 74.768 1.00 91.00 350 ASP A N 1
ATOM 2725 C CA . ASP A 1 350 ? -41.574 -7.902 76.134 1.00 91.00 350 ASP A CA 1
ATOM 2726 C C . ASP A 1 350 ? -40.123 -8.389 76.221 1.00 91.00 350 ASP A C 1
ATOM 2728 O O . ASP A 1 350 ? -39.840 -9.542 75.897 1.00 91.00 350 ASP A O 1
ATOM 2732 N N . MET A 1 351 ? -39.205 -7.522 76.655 1.00 87.88 351 MET A N 1
ATOM 2733 C CA . MET A 1 351 ? -37.759 -7.797 76.618 1.00 87.88 351 MET A CA 1
ATOM 2734 C C . MET A 1 351 ? -37.316 -8.915 77.571 1.00 87.88 351 MET A C 1
ATOM 2736 O O . MET A 1 351 ? -36.259 -9.499 77.353 1.00 87.88 351 MET A O 1
ATOM 2740 N N . LEU A 1 352 ? -38.105 -9.223 78.608 1.00 91.50 352 LEU A N 1
ATOM 2741 C CA . LEU A 1 352 ? -37.785 -10.289 79.558 1.00 91.50 352 LEU A CA 1
ATOM 2742 C C . LEU A 1 352 ? -38.262 -11.657 79.057 1.00 91.50 352 LEU A C 1
ATOM 2744 O O . LEU A 1 352 ? -37.498 -12.615 79.010 1.00 91.50 352 LEU A O 1
ATOM 2748 N N . THR A 1 353 ? -39.541 -11.765 78.695 1.00 92.44 353 THR A N 1
ATOM 2749 C CA . THR A 1 353 ? -40.169 -13.058 78.368 1.00 92.44 353 THR A CA 1
ATOM 2750 C C . THR A 1 353 ? -40.174 -13.382 76.873 1.00 92.44 353 THR A C 1
ATOM 2752 O O . THR A 1 353 ? -40.522 -14.501 76.483 1.00 92.44 353 THR A O 1
ATOM 2755 N N . MET A 1 354 ? -39.828 -12.411 76.018 1.00 91.31 354 MET A N 1
ATOM 2756 C CA . MET A 1 354 ? -39.944 -12.483 74.555 1.00 91.31 354 MET A CA 1
ATOM 2757 C C . MET A 1 354 ? -41.360 -12.844 74.075 1.00 91.31 354 MET A C 1
ATOM 2759 O O . MET A 1 354 ? -41.561 -13.374 72.976 1.00 91.31 354 MET A O 1
ATOM 2763 N N . LEU A 1 355 ? -42.368 -12.580 74.908 1.00 94.50 355 LEU A N 1
ATOM 2764 C CA . LEU A 1 355 ? -43.771 -12.651 74.528 1.00 94.50 355 LEU A CA 1
ATOM 2765 C C . LEU A 1 355 ? -44.193 -11.365 73.814 1.00 94.50 355 LEU A C 1
ATOM 2767 O O . LEU A 1 355 ? -43.619 -10.309 74.071 1.00 94.50 355 LEU A O 1
ATOM 2771 N N . PRO A 1 356 ? -45.209 -11.418 72.937 1.00 95.06 356 PRO A N 1
ATOM 2772 C CA . PRO A 1 356 ? -45.972 -10.243 72.541 1.00 95.06 356 PRO A CA 1
ATOM 2773 C C . PRO A 1 356 ? -46.228 -9.300 73.722 1.00 95.06 356 PRO A C 1
ATOM 2775 O O . PRO A 1 356 ? -46.739 -9.722 74.761 1.00 95.06 356 PRO A O 1
ATOM 2778 N N . ASN A 1 357 ? -45.867 -8.029 73.561 1.00 93.50 357 ASN A N 1
ATOM 2779 C CA . ASN A 1 357 ? -46.192 -7.000 74.544 1.00 93.50 357 ASN A CA 1
ATOM 2780 C C . ASN A 1 357 ? -47.633 -6.504 74.345 1.00 93.50 357 ASN A C 1
ATOM 2782 O O . ASN A 1 357 ? -48.338 -6.921 73.421 1.00 93.50 357 ASN A O 1
ATOM 2786 N N . ARG A 1 358 ? -48.061 -5.548 75.175 1.00 91.69 358 ARG A N 1
ATOM 2787 C CA . ARG A 1 358 ? -49.388 -4.919 75.077 1.00 91.69 358 ARG A CA 1
ATOM 2788 C C . ARG A 1 358 ? -49.736 -4.468 73.653 1.00 91.69 358 ARG A C 1
ATOM 2790 O O . ARG A 1 358 ? -50.844 -4.720 73.190 1.00 91.69 358 ARG A O 1
ATOM 2797 N N . ARG A 1 359 ? -48.798 -3.849 72.930 1.00 90.12 359 ARG A N 1
ATOM 2798 C CA . ARG A 1 359 ? -49.040 -3.341 71.572 1.00 90.12 359 ARG A CA 1
ATOM 2799 C C . ARG A 1 359 ? -49.323 -4.471 70.582 1.00 90.12 359 ARG A C 1
ATOM 2801 O O . ARG A 1 359 ? -50.282 -4.371 69.822 1.00 90.12 359 ARG A O 1
ATOM 2808 N N . LEU A 1 360 ? -48.518 -5.536 70.599 1.00 91.81 360 LEU A N 1
ATOM 2809 C CA . LEU A 1 360 ? -48.726 -6.682 69.707 1.00 91.81 360 LEU A CA 1
ATOM 2810 C C . LEU A 1 360 ? -49.967 -7.499 70.095 1.00 91.81 360 LEU A C 1
ATOM 2812 O O . LEU A 1 360 ? -50.645 -8.020 69.213 1.00 91.81 360 LEU A O 1
ATOM 2816 N N . LEU A 1 361 ? -50.310 -7.575 71.386 1.00 93.88 361 LEU A N 1
ATOM 2817 C CA . LEU A 1 361 ? -51.563 -8.192 71.828 1.00 93.88 361 LEU A CA 1
ATOM 2818 C C . LEU A 1 361 ? -52.782 -7.470 71.246 1.00 93.88 361 LEU A C 1
ATOM 2820 O O . LEU A 1 361 ? -53.666 -8.140 70.724 1.00 93.88 361 LEU A O 1
ATOM 2824 N N . HIS A 1 362 ? -52.840 -6.135 71.322 1.00 92.00 362 HIS A N 1
ATOM 2825 C CA . HIS A 1 362 ? -53.973 -5.372 70.781 1.00 92.00 362 HIS A CA 1
ATOM 2826 C C . HIS A 1 362 ? -54.160 -5.614 69.277 1.00 92.00 362 HIS A C 1
ATOM 2828 O O . HIS A 1 362 ? -55.290 -5.812 68.831 1.00 92.00 362 HIS A O 1
ATOM 2834 N N . ASP A 1 363 ? -53.066 -5.658 68.509 1.00 91.50 363 ASP A N 1
ATOM 2835 C CA . ASP A 1 363 ? -53.110 -5.973 67.076 1.00 91.50 363 ASP A CA 1
ATOM 2836 C C . ASP A 1 363 ? -53.639 -7.395 66.820 1.00 91.50 363 ASP A C 1
ATOM 2838 O O . ASP A 1 363 ? -54.601 -7.588 66.074 1.00 91.50 363 ASP A O 1
ATOM 2842 N N . ARG A 1 364 ? -53.093 -8.401 67.518 1.00 93.38 364 ARG A N 1
ATOM 2843 C CA . ARG A 1 364 ? -53.554 -9.794 67.392 1.00 93.38 364 ARG A CA 1
ATOM 2844 C C . ARG A 1 364 ? -54.999 -9.986 67.852 1.00 93.38 364 ARG A C 1
ATOM 2846 O O . ARG A 1 364 ? -55.732 -10.768 67.247 1.00 93.38 364 ARG A O 1
ATOM 2853 N N . LEU A 1 365 ? -55.440 -9.258 68.876 1.00 93.12 365 LEU A N 1
ATOM 2854 C CA . LEU A 1 365 ? -56.827 -9.267 69.331 1.00 93.12 365 LEU A CA 1
ATOM 2855 C C . LEU A 1 365 ? -57.758 -8.664 68.277 1.00 93.12 365 LEU A C 1
ATOM 2857 O O . LEU A 1 365 ? -58.768 -9.281 67.953 1.00 93.12 365 LEU A O 1
ATOM 2861 N N . ALA A 1 366 ? -57.399 -7.524 67.681 1.00 90.88 366 ALA A N 1
ATOM 2862 C CA . ALA A 1 366 ? -58.173 -6.926 66.595 1.00 90.88 366 ALA A CA 1
ATOM 2863 C C . ALA A 1 366 ? -58.310 -7.883 65.395 1.00 90.88 366 ALA A C 1
ATOM 2865 O O . ALA A 1 366 ? -59.406 -8.060 64.858 1.00 90.88 366 ALA A O 1
ATOM 2866 N N . GLN A 1 367 ? -57.221 -8.563 65.021 1.00 90.94 367 GLN A N 1
ATOM 2867 C CA . GLN A 1 367 ? -57.233 -9.590 63.973 1.00 90.94 367 GLN A CA 1
ATOM 2868 C C . GLN A 1 367 ? -58.125 -10.780 64.347 1.00 90.94 367 GLN A C 1
ATOM 2870 O O . GLN A 1 367 ? -58.909 -11.247 63.521 1.00 90.94 367 GLN A O 1
ATOM 2875 N N . THR A 1 368 ? -58.059 -11.237 65.597 1.00 91.50 368 THR A N 1
ATOM 2876 C CA . THR A 1 368 ? -58.847 -12.377 66.085 1.00 91.50 368 THR A CA 1
ATOM 2877 C C . THR A 1 368 ? -60.339 -12.055 66.138 1.00 91.50 368 THR A C 1
ATOM 2879 O O . THR A 1 368 ? -61.147 -12.891 65.743 1.00 91.50 368 THR A O 1
ATOM 2882 N N . VAL A 1 369 ? -60.727 -10.838 66.537 1.00 90.19 369 VAL A N 1
ATOM 2883 C CA . VAL A 1 369 ? -62.124 -10.369 66.469 1.00 90.19 369 VAL A CA 1
ATOM 2884 C C . VAL A 1 369 ? -62.617 -10.360 65.020 1.00 90.19 369 VAL A C 1
ATOM 2886 O O . VAL A 1 369 ? -63.690 -10.886 64.726 1.00 90.19 369 VAL A O 1
ATOM 2889 N N . ALA A 1 370 ? -61.818 -9.827 64.089 1.00 88.88 370 ALA A N 1
ATOM 2890 C CA . ALA A 1 370 ? -62.177 -9.803 62.672 1.00 88.88 370 ALA A CA 1
ATOM 2891 C C . ALA A 1 370 ? -62.311 -11.217 62.070 1.00 88.88 370 ALA A C 1
ATOM 2893 O O . ALA A 1 370 ? -63.228 -11.470 61.283 1.00 88.88 370 ALA A O 1
ATOM 2894 N N . ALA A 1 371 ? -61.421 -12.141 62.442 1.00 89.06 371 ALA A N 1
ATOM 2895 C CA . ALA A 1 371 ? -61.462 -13.535 62.006 1.00 89.06 371 ALA A CA 1
ATOM 2896 C C . ALA A 1 371 ? -62.662 -14.288 62.600 1.00 89.06 371 ALA A C 1
ATOM 2898 O O . ALA A 1 371 ? -63.372 -14.983 61.875 1.00 89.06 371 ALA A O 1
ATOM 2899 N N . SER A 1 372 ? -62.934 -14.094 63.890 1.00 88.50 372 SER A N 1
ATOM 2900 C CA . SER A 1 372 ? -64.063 -14.688 64.610 1.00 88.50 372 SER A CA 1
ATOM 2901 C C . SER A 1 372 ? -65.409 -14.279 63.995 1.00 88.50 372 SER A C 1
ATOM 2903 O O . SER A 1 372 ? -66.219 -15.148 63.657 1.00 88.50 372 SER A O 1
ATOM 2905 N N . ARG A 1 373 ? -65.576 -12.985 63.675 1.00 85.56 373 ARG A N 1
ATOM 2906 C CA . ARG A 1 373 ? -66.753 -12.450 62.967 1.00 85.56 373 ARG A CA 1
ATOM 2907 C C . ARG A 1 373 ? -66.949 -13.068 61.582 1.00 85.56 373 ARG A C 1
ATOM 2909 O O . ARG A 1 373 ? -68.079 -13.357 61.186 1.00 85.56 373 ARG A O 1
ATOM 2916 N N . ARG A 1 374 ? -65.854 -13.252 60.836 1.00 88.12 374 ARG A N 1
ATOM 2917 C CA . ARG A 1 374 ? -65.872 -13.810 59.474 1.00 88.12 374 ARG A CA 1
ATOM 2918 C C . ARG A 1 374 ? -66.188 -15.301 59.469 1.00 88.12 374 ARG A C 1
ATOM 2920 O O . ARG A 1 374 ? -66.990 -15.748 58.659 1.00 88.12 374 ARG A O 1
ATOM 2927 N N . ASN A 1 375 ? -65.552 -16.049 60.363 1.00 89.94 375 ASN A N 1
ATOM 2928 C CA . ASN A 1 375 ? -65.614 -17.506 60.378 1.00 89.94 375 ASN A CA 1
ATOM 2929 C C . ASN A 1 375 ? -66.786 -18.035 61.215 1.00 89.94 375 ASN A C 1
ATOM 2931 O O . ASN A 1 375 ? -67.038 -19.236 61.189 1.00 89.94 375 ASN A O 1
ATOM 2935 N N . LYS A 1 376 ? -67.492 -17.158 61.948 1.00 89.56 376 LYS A N 1
ATOM 2936 C CA . LYS A 1 376 ? -68.596 -17.505 62.860 1.00 89.56 376 LYS A CA 1
ATOM 2937 C C . LYS A 1 376 ? -68.185 -18.597 63.854 1.00 89.56 376 LYS A C 1
ATOM 2939 O O . LYS A 1 376 ? -68.886 -19.583 64.063 1.00 89.56 376 LYS A O 1
ATOM 2944 N N . ARG A 1 377 ? -67.004 -18.407 64.450 1.00 92.25 377 ARG A N 1
ATOM 2945 C CA . ARG A 1 377 ? -66.423 -19.259 65.500 1.00 92.25 377 ARG A CA 1
ATOM 2946 C C . ARG A 1 377 ? -66.077 -18.401 66.704 1.00 92.25 377 ARG A C 1
ATOM 2948 O O . ARG A 1 377 ? -65.573 -17.293 66.520 1.00 92.25 377 ARG A O 1
ATOM 2955 N N . TYR A 1 378 ? -66.328 -18.901 67.911 1.00 93.25 378 TYR A N 1
ATOM 2956 C CA . TYR A 1 378 ? -65.961 -18.185 69.129 1.00 93.25 378 TYR A CA 1
ATOM 2957 C C . TYR A 1 378 ? -64.437 -18.126 69.251 1.00 93.25 378 TYR A C 1
ATOM 2959 O O . TYR A 1 378 ? -63.709 -18.997 68.779 1.00 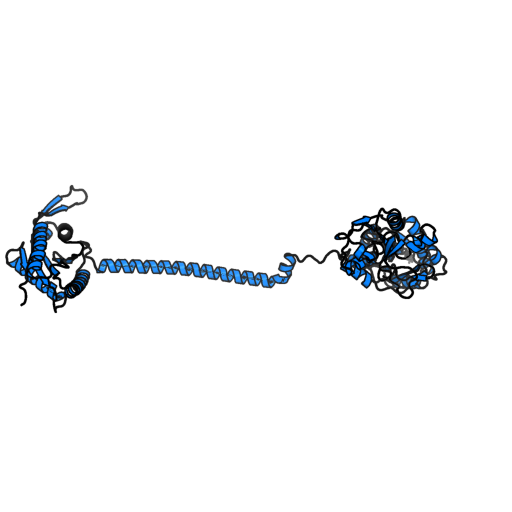93.25 378 TYR A O 1
ATOM 2967 N N . SER A 1 379 ? -63.972 -17.108 69.946 1.00 94.56 379 SER A N 1
ATOM 2968 C CA . SER A 1 379 ? -62.624 -16.966 70.466 1.00 94.56 379 SER A CA 1
ATOM 2969 C C . SER A 1 379 ? -62.733 -16.630 71.953 1.00 94.56 379 SER A C 1
ATOM 2971 O O . SER A 1 379 ? -63.809 -16.270 72.443 1.00 94.56 379 SER A O 1
ATOM 2973 N N . ALA A 1 380 ? -61.641 -16.776 72.698 1.00 95.06 380 ALA A N 1
ATOM 2974 C CA . ALA A 1 380 ? -61.630 -16.457 74.121 1.00 95.06 380 ALA A CA 1
ATOM 2975 C C . ALA A 1 380 ? -60.392 -15.651 74.493 1.00 95.06 380 ALA A C 1
ATOM 2977 O O . ALA A 1 380 ? -59.292 -15.946 74.033 1.00 95.06 380 ALA A O 1
ATOM 2978 N N . LEU A 1 381 ? -60.570 -14.658 75.359 1.00 96.31 381 LEU A N 1
ATOM 2979 C CA . LEU A 1 381 ? -59.473 -13.951 76.003 1.00 96.31 381 LEU A CA 1
ATOM 2980 C C . LEU A 1 381 ? -59.434 -14.350 77.474 1.00 96.31 381 LEU A C 1
ATOM 2982 O O . LEU A 1 381 ? -60.439 -14.259 78.181 1.00 96.31 381 LEU A O 1
ATOM 2986 N N . MET A 1 382 ? -58.268 -14.803 77.913 1.00 97.69 382 MET A N 1
ATOM 2987 C CA . MET A 1 382 ? -57.967 -15.134 79.294 1.00 97.69 382 MET A CA 1
ATOM 2988 C C . MET A 1 382 ? -57.013 -14.082 79.832 1.00 97.69 382 MET A C 1
ATOM 2990 O O . MET A 1 382 ? -55.928 -13.908 79.280 1.00 97.69 382 MET A O 1
ATOM 2994 N N . PHE A 1 383 ? -57.414 -13.391 80.887 1.00 97.25 383 PHE A N 1
ATOM 2995 C CA . PHE A 1 383 ? -56.558 -12.481 81.633 1.00 97.25 383 PHE A CA 1
ATOM 2996 C C . PHE A 1 383 ? -56.057 -13.208 82.878 1.00 97.25 383 PHE A C 1
ATOM 2998 O O . PHE A 1 383 ? -56.844 -13.858 83.570 1.00 97.25 383 PHE A O 1
ATOM 3005 N N . LEU A 1 384 ? -54.752 -13.162 83.120 1.00 97.44 384 LEU A N 1
ATOM 3006 C CA . LEU A 1 384 ? -54.087 -13.923 84.165 1.00 97.44 384 LEU A CA 1
ATOM 3007 C C . LEU A 1 384 ? -53.219 -13.005 85.008 1.00 97.44 384 LEU A C 1
ATOM 3009 O O . LEU A 1 384 ? -52.448 -12.213 84.472 1.00 97.44 384 LEU A O 1
ATOM 3013 N N . ASP A 1 385 ? -53.277 -13.214 86.313 1.00 96.12 385 ASP A N 1
ATOM 3014 C CA . ASP A 1 385 ? -52.379 -12.602 87.283 1.00 96.12 385 ASP A CA 1
ATOM 3015 C C . ASP A 1 385 ? -51.815 -13.690 88.190 1.00 96.12 385 ASP A C 1
ATOM 3017 O O . ASP A 1 385 ? -52.538 -14.604 88.613 1.00 96.12 385 ASP A O 1
ATOM 3021 N N . LEU A 1 386 ? -50.503 -13.631 88.412 1.00 95.44 386 LEU A N 1
ATOM 3022 C CA . LEU A 1 386 ? -49.794 -14.620 89.207 1.00 95.44 386 LEU A CA 1
ATOM 3023 C C . LEU A 1 386 ? -50.011 -14.363 90.702 1.00 95.44 386 LEU A C 1
ATOM 3025 O O . LEU A 1 386 ? -49.496 -13.417 91.296 1.00 95.44 386 LEU A O 1
ATOM 3029 N N . ASP A 1 387 ? -50.728 -15.276 91.349 1.00 91.81 387 ASP A N 1
ATOM 3030 C CA . ASP A 1 387 ? -50.959 -15.223 92.784 1.00 91.81 387 ASP A CA 1
ATOM 3031 C C . ASP A 1 387 ? -49.635 -15.403 93.543 1.00 91.81 387 ASP A C 1
ATOM 3033 O O . ASP A 1 387 ? -48.812 -16.259 93.206 1.00 91.81 387 ASP A O 1
ATOM 3037 N N . ASN A 1 388 ? -49.455 -14.652 94.631 1.00 86.12 388 ASN A N 1
ATOM 3038 C CA . ASN A 1 388 ? -48.260 -14.711 95.481 1.00 86.12 388 ASN A CA 1
ATOM 3039 C C . ASN A 1 388 ? -46.939 -14.446 94.730 1.00 86.12 388 ASN A C 1
ATOM 3041 O O . ASN A 1 388 ? -45.885 -14.928 95.150 1.00 86.12 388 ASN A O 1
ATOM 3045 N N . PHE A 1 389 ? -46.962 -13.648 93.658 1.00 91.06 389 PHE A N 1
ATOM 3046 C CA . PHE A 1 389 ? -45.737 -13.207 92.989 1.00 91.06 389 PHE A CA 1
ATOM 3047 C C . PHE A 1 389 ? -44.941 -12.193 93.825 1.00 91.06 389 PHE A C 1
ATOM 3049 O O . PHE A 1 389 ? -43.742 -12.359 94.035 1.00 91.06 389 PHE A O 1
ATOM 3056 N N . LYS A 1 390 ? -45.606 -11.168 94.375 1.00 88.31 390 LYS A N 1
ATOM 3057 C CA . LYS A 1 390 ? -44.945 -10.102 95.148 1.00 88.31 390 LYS A CA 1
ATOM 3058 C C . LYS A 1 390 ? -44.093 -10.604 96.336 1.00 88.31 390 LYS A C 1
ATOM 3060 O O . LYS A 1 390 ? -42.951 -10.165 96.432 1.00 88.31 390 LYS A O 1
ATOM 3065 N N . PRO A 1 391 ? -44.556 -11.554 97.178 1.00 87.69 391 PRO A N 1
ATOM 3066 C CA . PRO A 1 391 ? -43.732 -12.106 98.256 1.00 87.69 391 PRO A CA 1
ATOM 3067 C C . PRO A 1 391 ? -42.407 -12.731 97.794 1.00 87.69 391 PRO A C 1
ATOM 3069 O O . PRO A 1 391 ? -41.427 -12.657 98.525 1.00 87.69 391 PRO A O 1
ATOM 3072 N N . LEU A 1 392 ? -42.344 -13.317 96.590 1.00 87.69 392 LEU A N 1
ATOM 3073 C CA . LEU A 1 392 ? -41.090 -13.848 96.041 1.00 87.69 392 LEU A CA 1
ATOM 3074 C C . LEU A 1 392 ? -40.079 -12.723 95.803 1.00 87.69 392 LEU A C 1
ATOM 3076 O O . LEU A 1 392 ? -38.925 -12.846 96.205 1.00 87.69 392 LEU A O 1
ATOM 3080 N N . ASN A 1 393 ? -40.524 -11.622 95.192 1.00 88.81 393 ASN A N 1
ATOM 3081 C CA . ASN A 1 393 ? -39.679 -10.449 94.964 1.00 88.81 393 ASN A CA 1
ATOM 3082 C C . ASN A 1 393 ? -39.228 -9.813 96.277 1.00 88.81 393 ASN A C 1
ATOM 3084 O O . ASN A 1 393 ? -38.066 -9.440 96.402 1.00 88.81 393 ASN A O 1
ATOM 3088 N N . ASP A 1 394 ? -40.134 -9.713 97.250 1.00 89.31 394 ASP A N 1
ATOM 3089 C CA . ASP A 1 394 ? -39.842 -9.094 98.543 1.00 89.31 394 ASP A CA 1
ATOM 3090 C C . ASP A 1 394 ? -38.805 -9.908 99.348 1.00 89.31 394 ASP A C 1
ATOM 3092 O O . ASP A 1 394 ? -38.022 -9.327 100.096 1.00 89.31 394 ASP A O 1
ATOM 3096 N N . VAL A 1 395 ? -38.765 -11.241 99.188 1.00 86.50 395 VAL A N 1
ATOM 3097 C CA . VAL A 1 395 ? -37.835 -12.133 99.913 1.00 86.50 395 VAL A CA 1
ATOM 3098 C C . VAL A 1 395 ? -36.528 -12.377 99.154 1.00 86.50 395 VAL A C 1
ATOM 3100 O O . VAL A 1 395 ? -35.462 -12.410 99.766 1.00 86.50 395 VAL A O 1
ATOM 3103 N N . HIS A 1 396 ? -36.592 -12.575 97.836 1.00 83.94 396 HIS A N 1
ATOM 3104 C CA . HIS A 1 396 ? -35.465 -13.062 97.032 1.00 83.94 396 HIS A CA 1
ATOM 3105 C C . HIS A 1 396 ? -34.987 -12.074 95.955 1.00 83.94 396 HIS A C 1
ATOM 3107 O O . HIS A 1 396 ? -34.029 -12.365 95.243 1.00 83.94 396 HIS A O 1
ATOM 3113 N N . GLY A 1 397 ? -35.608 -10.897 95.854 1.00 87.38 397 GLY A N 1
ATOM 3114 C CA . GLY A 1 397 ? -35.257 -9.864 94.884 1.00 87.38 397 GLY A CA 1
ATOM 3115 C C . GLY A 1 397 ? -35.900 -10.060 93.509 1.00 87.38 397 GLY A C 1
ATOM 3116 O O . GLY A 1 397 ? -36.407 -11.128 93.160 1.00 87.38 397 GLY A O 1
ATOM 3117 N N . HIS A 1 398 ? -35.872 -8.994 92.706 1.00 87.94 398 HIS A N 1
ATOM 3118 C CA . HIS A 1 398 ? -36.528 -8.957 91.396 1.00 87.94 398 HIS A CA 1
ATOM 3119 C C . HIS A 1 398 ? -35.919 -9.919 90.369 1.00 87.94 398 HIS A C 1
ATOM 3121 O O . HIS A 1 398 ? -36.650 -10.418 89.522 1.00 87.94 398 HIS A O 1
ATOM 3127 N N . GLU A 1 399 ? -34.628 -10.247 90.468 1.00 86.88 399 GLU A N 1
ATOM 3128 C CA . GLU A 1 399 ? -33.973 -11.202 89.558 1.00 86.88 399 GLU A CA 1
ATOM 3129 C C . GLU A 1 399 ? -34.616 -12.599 89.629 1.00 86.88 399 GLU A C 1
ATOM 3131 O O . GLU A 1 399 ? -34.803 -13.269 88.613 1.00 86.88 399 GLU A O 1
ATOM 3136 N N . VAL A 1 400 ? -35.027 -13.028 90.826 1.00 88.25 400 VAL A N 1
ATOM 3137 C CA . VAL A 1 400 ? -35.699 -14.319 91.039 1.00 88.25 400 VAL A CA 1
ATOM 3138 C C . VAL A 1 400 ? -37.146 -14.268 90.558 1.00 88.25 400 VAL A C 1
ATOM 3140 O O . VAL A 1 400 ? -37.645 -15.235 89.979 1.00 88.25 400 VAL A O 1
ATOM 3143 N N . GLY A 1 401 ? -37.808 -13.121 90.724 1.00 90.94 401 GLY A N 1
ATOM 3144 C CA . GLY A 1 401 ? -39.098 -12.859 90.094 1.00 90.94 401 GLY A CA 1
ATOM 3145 C C . GLY A 1 401 ? -39.037 -12.925 88.575 1.00 90.94 401 GLY A C 1
ATOM 3146 O O . GLY A 1 401 ? -39.910 -13.526 87.955 1.00 90.94 401 GLY A O 1
ATOM 3147 N N . ASP A 1 402 ? -37.990 -12.374 87.968 1.00 93.19 402 ASP A N 1
ATOM 3148 C CA . ASP A 1 402 ? -37.792 -12.395 86.523 1.00 93.19 402 ASP A CA 1
ATOM 3149 C C . ASP A 1 402 ? -37.618 -13.827 85.994 1.00 93.19 402 ASP A C 1
ATOM 3151 O O . ASP A 1 402 ? -38.246 -14.200 84.997 1.00 93.19 402 ASP A O 1
ATOM 3155 N N . LEU A 1 403 ? -36.866 -14.673 86.710 1.00 92.31 403 LEU A N 1
ATOM 3156 C CA . LEU A 1 403 ? -36.779 -16.107 86.412 1.00 92.31 403 LEU A CA 1
ATOM 3157 C C . LEU A 1 403 ? -38.150 -16.792 86.497 1.00 92.31 403 LEU A C 1
ATOM 3159 O O . LEU A 1 403 ? -38.488 -17.595 85.622 1.00 92.31 403 LEU A O 1
ATOM 3163 N N . LEU A 1 404 ? -38.964 -16.456 87.505 1.00 94.19 404 LEU A N 1
ATOM 3164 C CA . LEU A 1 404 ? -40.329 -16.973 87.611 1.00 94.19 404 LEU A CA 1
ATOM 3165 C C . LEU A 1 404 ? -41.185 -16.539 86.419 1.00 94.19 404 LEU A C 1
ATOM 3167 O O . LEU A 1 404 ? -41.915 -17.359 85.870 1.00 94.19 404 LEU A O 1
ATOM 3171 N N . LEU A 1 405 ? -41.089 -15.283 85.987 1.00 96.12 405 LEU A N 1
ATOM 3172 C CA . LEU A 1 405 ? -41.859 -14.751 84.861 1.00 96.12 405 LEU A CA 1
ATOM 3173 C C . LEU A 1 405 ? -41.479 -15.417 83.533 1.00 96.12 405 LEU A C 1
ATOM 3175 O O . LEU A 1 405 ? -42.361 -15.742 82.734 1.00 96.12 405 LEU A O 1
ATOM 3179 N N . VAL A 1 406 ? -40.188 -15.678 83.305 1.00 95.00 406 VAL A N 1
ATOM 3180 C CA . VAL A 1 406 ? -39.699 -16.450 82.147 1.00 95.00 406 VAL A CA 1
ATOM 3181 C C . VAL A 1 406 ? -40.212 -17.893 82.200 1.00 95.00 406 VAL A C 1
ATOM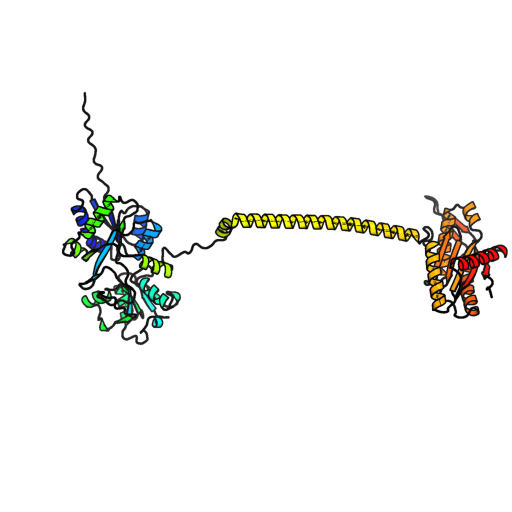 3183 O O . VAL A 1 406 ? -40.707 -18.432 81.203 1.00 95.00 406 VAL A O 1
ATOM 3186 N N . GLU A 1 407 ? -40.156 -18.516 83.376 1.00 94.94 407 GLU A N 1
ATOM 3187 C CA . GLU A 1 407 ? -40.675 -19.860 83.614 1.00 94.94 407 GLU A CA 1
ATOM 3188 C C . GLU A 1 407 ? -42.196 -19.917 83.374 1.00 94.94 407 GLU A C 1
ATOM 3190 O O . GLU A 1 407 ? -42.668 -20.793 82.648 1.00 94.94 407 GLU A O 1
ATOM 3195 N N . ALA A 1 408 ? -42.964 -18.954 83.885 1.00 96.00 408 ALA A N 1
ATOM 3196 C CA . ALA A 1 408 ? -44.408 -18.834 83.688 1.00 96.00 408 ALA A CA 1
ATOM 3197 C C . ALA A 1 408 ? -44.770 -18.616 82.211 1.00 96.00 408 ALA A C 1
ATOM 3199 O O . ALA A 1 408 ? -45.668 -19.284 81.696 1.00 96.00 408 ALA A O 1
ATOM 3200 N N . ALA A 1 409 ? -44.027 -17.769 81.491 1.00 96.69 409 ALA A N 1
ATOM 3201 C CA . ALA A 1 409 ? -44.209 -17.547 80.056 1.00 96.69 409 ALA A CA 1
ATOM 3202 C C . ALA A 1 409 ? -44.053 -18.843 79.244 1.00 96.69 409 ALA A C 1
ATOM 3204 O O . ALA A 1 409 ? -44.871 -19.150 78.373 1.00 96.69 409 ALA A O 1
ATOM 3205 N N . ARG A 1 410 ? -43.028 -19.645 79.552 1.00 96.31 410 ARG A N 1
ATOM 3206 C CA . ARG A 1 410 ? -42.826 -20.964 78.934 1.00 96.31 410 ARG A CA 1
ATOM 3207 C C . ARG A 1 410 ? -43.897 -21.978 79.378 1.00 96.31 410 ARG A C 1
ATOM 3209 O O . ARG A 1 410 ? -44.417 -22.697 78.522 1.00 96.31 410 ARG A O 1
ATOM 3216 N N . ARG A 1 411 ? -44.301 -21.930 80.658 1.00 96.75 411 ARG A N 1
ATOM 3217 C CA . ARG A 1 411 ? -45.553 -22.461 81.251 1.00 96.75 411 ARG A CA 1
ATOM 3218 C C . ARG A 1 411 ? -46.722 -22.356 80.272 1.00 96.75 411 ARG A C 1
ATOM 3220 O O . ARG A 1 411 ? -47.228 -23.328 79.705 1.00 96.75 411 ARG A O 1
ATOM 3227 N N . LEU A 1 412 ? -47.083 -21.104 80.030 1.00 97.19 412 LEU A N 1
ATOM 3228 C CA . LEU A 1 412 ? -48.217 -20.680 79.225 1.00 97.19 412 LEU A CA 1
ATOM 3229 C C . LEU A 1 412 ? -48.096 -21.096 77.761 1.00 97.19 412 LEU A C 1
ATOM 3231 O O . LEU A 1 412 ? -49.045 -21.665 77.225 1.00 97.19 412 LEU A O 1
ATOM 3235 N N . LYS A 1 413 ? -46.933 -20.895 77.123 1.00 96.31 413 LYS A N 1
ATOM 3236 C CA . LYS A 1 413 ? -46.728 -21.301 75.720 1.00 96.31 413 LYS A CA 1
ATOM 3237 C C . LYS A 1 413 ? -46.958 -22.796 75.500 1.00 96.31 413 LYS A C 1
ATOM 3239 O O . LYS A 1 413 ? -47.564 -23.166 74.506 1.00 96.31 413 LYS A O 1
ATOM 3244 N N . SER A 1 414 ? -46.529 -23.654 76.428 1.00 95.88 414 SER A N 1
ATOM 3245 C CA . SER A 1 414 ? -46.752 -25.109 76.316 1.00 95.88 414 SER A CA 1
ATOM 3246 C C . SER A 1 414 ? -48.210 -25.537 76.553 1.00 95.88 414 SER A C 1
ATOM 3248 O O . SER A 1 414 ? -48.619 -26.658 76.223 1.00 95.88 414 SER A O 1
ATOM 3250 N N . CYS A 1 415 ? -49.028 -24.647 77.122 1.00 96.44 415 CYS A N 1
ATOM 3251 C CA . CYS A 1 415 ? -50.436 -24.919 77.368 1.00 96.44 415 CYS A CA 1
ATOM 3252 C C . CYS A 1 415 ? -51.318 -24.688 76.137 1.00 96.44 415 CYS A C 1
ATOM 3254 O O . CYS A 1 415 ? -52.358 -25.342 76.029 1.00 96.44 415 CYS A O 1
ATOM 3256 N N . VAL A 1 416 ? -50.886 -23.839 75.207 1.00 96.31 416 VAL A N 1
ATOM 3257 C CA . VAL A 1 416 ? -51.694 -23.346 74.084 1.00 96.31 416 VAL A CA 1
ATOM 3258 C C . VAL A 1 416 ? -51.157 -23.824 72.731 1.00 96.31 416 VAL A C 1
ATOM 3260 O O . VAL A 1 416 ? -50.086 -24.426 72.658 1.00 96.31 416 VAL A O 1
ATOM 3263 N N . ARG A 1 417 ? -51.917 -23.616 71.653 1.00 95.69 417 ARG A N 1
ATOM 3264 C CA . ARG A 1 417 ? -51.513 -23.975 70.282 1.00 95.69 417 ARG A CA 1
ATOM 3265 C C . ARG A 1 417 ? -50.663 -22.859 69.669 1.00 95.69 417 ARG A C 1
ATOM 3267 O O . ARG A 1 417 ? -50.710 -21.726 70.128 1.00 95.69 417 ARG A O 1
ATOM 3274 N N . GLU A 1 418 ? -49.951 -23.143 68.578 1.00 89.94 418 GLU A N 1
ATOM 3275 C CA . GLU A 1 418 ? -49.170 -22.114 67.860 1.00 89.94 418 GLU A CA 1
ATOM 3276 C C . GLU A 1 418 ? -50.027 -20.954 67.322 1.00 89.94 418 GLU A C 1
ATOM 3278 O O . GLU A 1 418 ? -49.545 -19.829 67.214 1.00 89.94 418 GLU A O 1
ATOM 3283 N N . VAL A 1 419 ? -51.297 -21.226 66.999 1.00 90.81 419 VAL A N 1
ATOM 3284 C CA . VAL A 1 419 ? -52.270 -20.220 66.538 1.00 90.81 419 VAL A CA 1
ATOM 3285 C C . VAL A 1 419 ? -52.794 -19.326 67.667 1.00 90.81 419 VAL A C 1
ATOM 3287 O O . VAL A 1 419 ? -53.332 -18.249 67.405 1.00 90.81 419 VAL A O 1
ATOM 3290 N N . ASP A 1 420 ? -52.635 -19.758 68.918 1.00 95.62 420 ASP A N 1
ATOM 3291 C CA . ASP A 1 420 ? -53.028 -18.991 70.092 1.00 95.62 420 ASP A CA 1
ATOM 3292 C C . ASP A 1 420 ? -51.909 -18.014 70.468 1.00 95.62 420 ASP A C 1
ATOM 3294 O O . ASP A 1 420 ? -50.723 -18.220 70.201 1.00 95.62 420 ASP A O 1
ATOM 3298 N N . THR A 1 421 ? -52.275 -16.910 71.109 1.00 96.12 421 THR A N 1
ATOM 3299 C CA . THR A 1 421 ? -51.309 -15.882 71.505 1.00 96.12 421 THR A CA 1
ATOM 3300 C C . THR A 1 421 ? -51.165 -15.840 73.010 1.00 96.12 421 THR A C 1
ATOM 3302 O O . THR A 1 421 ? -52.144 -15.635 73.714 1.00 96.12 421 THR A O 1
ATOM 3305 N N . VAL A 1 422 ? -49.929 -15.951 73.494 1.00 97.38 422 VAL A N 1
ATOM 3306 C CA . VAL A 1 422 ? -49.564 -15.613 74.874 1.00 97.38 422 VAL A CA 1
ATOM 3307 C C . VAL A 1 422 ? -48.878 -14.255 74.849 1.00 97.38 422 VAL A C 1
ATOM 3309 O O . VAL A 1 422 ? -47.946 -14.069 74.073 1.00 97.38 422 VAL A O 1
ATOM 3312 N N . ALA A 1 423 ? -49.322 -13.319 75.673 1.00 97.00 423 ALA A N 1
ATOM 3313 C CA . ALA A 1 423 ? -48.752 -11.985 75.800 1.00 97.00 423 ALA A CA 1
ATOM 3314 C C . ALA A 1 423 ? -48.457 -11.666 77.267 1.00 97.00 423 ALA A C 1
ATOM 3316 O O . ALA A 1 423 ? -49.134 -12.179 78.158 1.00 97.00 423 ALA A O 1
ATOM 3317 N N . ARG A 1 424 ? -47.480 -10.790 77.508 1.00 96.44 424 ARG A N 1
ATOM 3318 C CA . ARG A 1 424 ? -47.229 -10.201 78.828 1.00 96.44 424 ARG A CA 1
ATOM 3319 C C . ARG A 1 424 ? -47.503 -8.706 78.761 1.00 96.44 424 ARG A C 1
ATOM 3321 O O . ARG A 1 424 ? -46.988 -8.014 77.881 1.00 96.44 424 ARG A O 1
ATOM 3328 N N . LEU A 1 425 ? -48.345 -8.212 79.665 1.00 91.50 425 LEU A N 1
ATOM 3329 C CA . LEU A 1 425 ? -48.737 -6.801 79.689 1.00 91.50 425 LEU A CA 1
ATOM 3330 C C . LEU A 1 425 ? -47.824 -5.937 80.559 1.00 91.50 425 LEU A C 1
ATOM 3332 O O . LEU A 1 425 ? -47.747 -4.730 80.323 1.00 91.50 425 LEU A O 1
ATOM 3336 N N . GLY A 1 426 ? -47.131 -6.562 81.508 1.00 88.44 426 GLY A N 1
ATOM 3337 C CA . GLY A 1 426 ? -46.234 -5.940 82.477 1.00 88.44 426 GLY A CA 1
ATOM 3338 C C . GLY A 1 426 ? -46.372 -6.631 83.834 1.00 88.44 426 GLY A C 1
ATOM 3339 O O . GLY A 1 426 ? -47.358 -7.322 84.065 1.00 88.44 426 GLY A O 1
ATOM 3340 N N . GLY A 1 427 ? -45.376 -6.485 84.713 1.00 89.19 427 GLY A N 1
ATOM 3341 C CA . GLY A 1 427 ? -45.408 -7.117 86.039 1.00 89.19 427 GLY A CA 1
ATOM 3342 C C . GLY A 1 427 ? -45.628 -8.631 85.950 1.00 89.19 427 GLY A C 1
ATOM 3343 O O . GLY A 1 427 ? -44.899 -9.322 85.234 1.00 89.19 427 GLY A O 1
ATOM 3344 N N . ASP A 1 428 ? -46.645 -9.110 86.647 1.00 93.56 428 ASP A N 1
ATOM 3345 C CA . ASP A 1 428 ? -47.148 -10.482 86.726 1.00 93.56 428 ASP A CA 1
ATOM 3346 C C . ASP A 1 428 ? -48.401 -10.751 85.871 1.00 93.56 428 ASP A C 1
ATOM 3348 O O . ASP A 1 428 ? -48.985 -11.833 85.953 1.00 93.56 428 ASP A O 1
ATOM 3352 N N . GLU A 1 429 ? -48.791 -9.808 85.010 1.00 96.19 429 GLU A N 1
ATOM 3353 C CA . GLU A 1 429 ? -49.987 -9.917 84.175 1.00 96.19 429 GLU A CA 1
ATOM 3354 C C . GLU A 1 429 ? -49.692 -10.566 82.817 1.00 96.19 429 GLU A C 1
ATOM 3356 O O . GLU A 1 429 ? -48.914 -10.058 81.991 1.00 96.19 429 GLU A O 1
ATOM 3361 N N . PHE A 1 430 ? -50.394 -11.662 82.540 1.00 97.88 430 PHE A N 1
ATOM 3362 C CA . PHE A 1 430 ? -50.353 -12.368 81.266 1.00 97.88 430 PHE A CA 1
ATOM 3363 C C . PHE A 1 430 ? -51.732 -12.400 80.618 1.00 97.88 430 PHE A C 1
ATOM 3365 O O . PHE A 1 430 ? -52.764 -12.428 81.282 1.00 97.88 430 PHE A O 1
ATOM 3372 N N . VAL A 1 431 ? -51.750 -12.447 79.290 1.00 97.50 431 VAL A N 1
ATOM 3373 C CA . VAL A 1 431 ? -52.972 -12.657 78.516 1.00 97.50 431 VAL A CA 1
ATOM 3374 C C . VAL A 1 431 ? -52.783 -13.838 77.587 1.00 97.50 431 VAL A C 1
ATOM 3376 O O . VAL A 1 431 ? -51.767 -13.944 76.901 1.00 97.50 431 VAL A O 1
ATOM 3379 N N . VAL A 1 432 ? -53.786 -14.708 77.537 1.00 97.88 432 VAL A N 1
ATOM 3380 C CA . VAL A 1 432 ? -53.889 -15.767 76.537 1.00 97.88 432 VAL A CA 1
ATOM 3381 C C . VAL A 1 432 ? -55.102 -15.502 75.660 1.00 97.88 432 VAL A C 1
ATOM 3383 O O . VAL A 1 432 ? -56.222 -15.386 76.144 1.00 97.88 432 VAL A O 1
ATOM 3386 N N . LEU A 1 433 ? -54.877 -15.418 74.356 1.00 96.88 433 LEU A N 1
ATOM 3387 C CA . LEU A 1 433 ? -55.908 -15.251 73.344 1.00 96.88 433 LEU A CA 1
ATOM 3388 C C . LEU A 1 433 ? -56.034 -16.551 72.555 1.00 96.88 433 LEU A C 1
ATOM 3390 O O . LEU A 1 433 ? -55.117 -16.921 71.819 1.00 96.88 433 LEU A O 1
ATOM 3394 N N . LEU A 1 434 ? -57.165 -17.227 72.734 1.00 96.38 434 LEU A N 1
ATOM 3395 C CA . LEU A 1 434 ? -57.523 -18.430 72.001 1.00 96.38 434 LEU A CA 1
ATOM 3396 C C . LEU A 1 434 ? -58.307 -18.065 70.751 1.00 96.38 434 LEU A C 1
ATOM 3398 O O . LEU A 1 434 ? -59.307 -17.345 70.832 1.00 96.38 434 LEU A O 1
ATOM 3402 N N . SER A 1 435 ? -57.875 -18.617 69.625 1.00 92.56 435 SER A N 1
ATOM 3403 C CA . SER A 1 435 ? -58.500 -18.391 68.326 1.00 92.56 435 SER A CA 1
ATOM 3404 C C . SER A 1 435 ? -59.253 -19.639 67.867 1.00 92.56 435 SER A C 1
ATOM 3406 O O . SER A 1 435 ? -58.822 -20.763 68.113 1.00 92.56 435 SER A O 1
ATOM 3408 N N . GLU A 1 436 ? -60.360 -19.445 67.147 1.00 90.38 436 GLU A N 1
ATOM 3409 C CA . GLU A 1 436 ? -61.062 -20.520 66.426 1.00 90.38 436 GLU A CA 1
ATOM 3410 C C . GLU A 1 436 ? -61.559 -21.686 67.314 1.00 90.38 436 GLU A C 1
ATOM 3412 O O . GLU A 1 436 ? -61.312 -22.865 67.034 1.00 90.38 436 GLU A O 1
ATOM 3417 N N . LEU A 1 437 ? -62.314 -21.369 68.370 1.00 92.81 437 LEU A N 1
ATOM 3418 C CA . LEU A 1 437 ? -63.055 -22.336 69.195 1.00 92.81 437 LEU A CA 1
ATOM 3419 C C . LEU A 1 437 ? -64.290 -22.892 68.445 1.00 92.81 437 LEU A C 1
ATOM 3421 O O . LEU A 1 437 ? -64.326 -22.934 67.216 1.00 92.81 437 LEU A O 1
ATOM 3425 N N . GLY A 1 438 ? -65.307 -23.390 69.144 1.00 91.56 438 GLY A N 1
ATOM 3426 C CA . GLY A 1 438 ? -66.531 -23.932 68.546 1.00 91.56 438 GLY A CA 1
ATOM 3427 C C . GLY A 1 438 ? -67.403 -22.888 67.834 1.00 91.56 438 GLY A C 1
ATOM 3428 O O . GLY A 1 438 ? -67.233 -21.676 67.980 1.00 91.56 438 GLY A O 1
ATOM 3429 N N . ALA A 1 439 ? -68.365 -23.375 67.049 1.00 89.69 439 ALA A N 1
ATOM 3430 C CA . ALA A 1 439 ? -69.414 -22.539 66.455 1.00 89.69 439 ALA A CA 1
ATOM 3431 C C . ALA A 1 439 ? -70.572 -22.275 67.433 1.00 89.69 439 ALA A C 1
ATOM 3433 O O . ALA A 1 439 ? -71.375 -21.373 67.215 1.00 89.69 439 ALA A O 1
ATOM 3434 N N . ARG A 1 440 ? -70.666 -23.057 68.513 1.00 91.38 440 ARG A N 1
ATOM 3435 C CA . ARG A 1 440 ? -71.666 -22.889 69.566 1.00 91.38 440 ARG A CA 1
ATOM 3436 C C . ARG A 1 440 ? -71.013 -22.412 70.859 1.00 91.38 440 ARG A C 1
ATOM 3438 O O . ARG A 1 440 ? -69.860 -22.751 71.144 1.00 91.38 440 ARG A O 1
ATOM 3445 N N . GLU A 1 441 ? -71.739 -21.604 71.625 1.00 90.00 441 GLU A N 1
ATOM 3446 C CA . GLU A 1 441 ? -71.221 -20.996 72.853 1.00 90.00 441 GLU A CA 1
ATOM 3447 C C . GLU A 1 441 ? -70.934 -22.045 73.929 1.00 90.00 441 GLU A C 1
ATOM 3449 O O . GLU A 1 441 ? -69.858 -22.039 74.519 1.00 90.00 441 GLU A O 1
ATOM 3454 N N . ASP A 1 442 ? -71.852 -22.994 74.117 1.00 91.00 442 ASP A N 1
ATOM 3455 C CA . ASP A 1 442 ? -71.739 -24.110 75.060 1.00 91.00 442 ASP A CA 1
ATOM 3456 C C . ASP A 1 442 ? -70.464 -24.938 74.829 1.00 91.00 442 ASP A C 1
ATOM 3458 O O . ASP A 1 442 ? -69.676 -25.157 75.752 1.00 91.00 442 ASP A O 1
ATOM 3462 N N . GLU A 1 443 ? -70.204 -25.327 73.581 1.00 93.19 443 GLU A N 1
ATOM 3463 C CA . GLU A 1 443 ? -68.987 -26.041 73.183 1.00 93.19 443 GLU A CA 1
ATOM 3464 C C . GLU A 1 443 ? -67.725 -25.206 73.423 1.00 93.19 443 GLU A C 1
ATOM 3466 O O . GLU A 1 443 ? -66.703 -25.709 73.900 1.00 93.19 443 GLU A O 1
ATOM 3471 N N . SER A 1 444 ? -67.788 -23.914 73.110 1.00 93.88 444 SER A N 1
ATOM 3472 C CA . SER A 1 444 ? -66.646 -23.004 73.211 1.00 93.88 444 SER A CA 1
ATOM 3473 C C . SER A 1 444 ? -66.287 -22.699 74.662 1.00 93.88 444 SER A C 1
ATOM 3475 O O . SER A 1 444 ? -65.104 -22.633 74.995 1.00 93.88 444 SER A O 1
ATOM 3477 N N . VAL A 1 445 ? -67.284 -22.591 75.546 1.00 94.56 445 VAL A N 1
ATOM 3478 C CA . VAL A 1 445 ? -67.089 -22.479 76.998 1.00 94.56 445 VAL A CA 1
ATOM 3479 C C . VAL A 1 445 ? -66.347 -23.704 77.523 1.00 94.56 445 VAL A C 1
ATOM 3481 O O . VAL A 1 445 ? -65.402 -23.554 78.298 1.00 94.56 445 VAL A O 1
ATOM 3484 N N . VAL A 1 446 ? -66.721 -24.911 77.085 1.00 95.06 446 VAL A N 1
ATOM 3485 C CA . VAL A 1 446 ? -66.032 -26.150 77.479 1.00 95.06 446 VAL A CA 1
ATOM 3486 C C . VAL A 1 446 ? -64.585 -26.148 76.983 1.00 95.06 446 VAL A C 1
ATOM 3488 O O . VAL A 1 446 ? -63.672 -26.404 77.768 1.00 95.06 446 VAL A O 1
ATOM 3491 N N . GLN A 1 447 ? -64.345 -25.798 75.717 1.00 95.56 447 GLN A N 1
ATOM 3492 C CA . GLN A 1 447 ? -62.993 -25.733 75.147 1.00 95.56 447 GLN A CA 1
ATOM 3493 C C . GLN A 1 447 ? -62.104 -24.707 75.863 1.00 95.56 447 GLN A C 1
ATOM 3495 O O . GLN A 1 447 ? -60.982 -25.030 76.259 1.00 95.56 447 GLN A O 1
ATOM 3500 N N . ALA A 1 448 ? -62.613 -23.491 76.082 1.00 96.19 448 ALA A N 1
ATOM 3501 C CA . ALA A 1 448 ? -61.901 -22.448 76.812 1.00 96.19 448 ALA A CA 1
ATOM 3502 C C . ALA A 1 448 ? -61.624 -22.873 78.261 1.00 96.19 448 ALA A C 1
ATOM 3504 O O . ALA A 1 448 ? -60.525 -22.656 78.764 1.00 96.19 448 ALA A O 1
ATOM 3505 N N . ARG A 1 449 ? -62.574 -23.546 78.923 1.00 96.75 449 ARG A N 1
ATOM 3506 C CA . ARG A 1 449 ? -62.394 -24.069 80.284 1.00 96.75 449 ARG A CA 1
ATOM 3507 C C . ARG A 1 449 ? -61.298 -25.125 80.357 1.00 96.75 449 ARG A C 1
ATOM 3509 O O . ARG A 1 449 ? -60.503 -25.079 81.288 1.00 96.75 449 ARG A O 1
ATOM 3516 N N . ILE A 1 450 ? -61.222 -26.035 79.384 1.00 96.88 450 ILE A N 1
ATOM 3517 C CA . ILE A 1 450 ? -60.163 -27.055 79.321 1.00 96.88 450 ILE A CA 1
ATOM 3518 C C . ILE A 1 450 ? -58.785 -26.392 79.241 1.00 96.88 450 ILE A C 1
ATOM 3520 O O . ILE A 1 450 ? -57.874 -26.772 79.975 1.00 96.88 450 ILE A O 1
ATOM 3524 N N . VAL A 1 451 ? -58.624 -25.384 78.379 1.00 97.44 451 VAL A N 1
ATOM 3525 C CA . VAL A 1 451 ? -57.343 -24.676 78.238 1.00 97.44 451 VAL A CA 1
ATOM 3526 C C . VAL A 1 451 ? -57.028 -23.841 79.480 1.00 97.44 451 VAL A C 1
ATOM 3528 O O . VAL A 1 451 ? -55.901 -23.893 79.967 1.00 97.44 451 VAL A O 1
ATOM 3531 N N . ALA A 1 452 ? -58.011 -23.133 80.039 1.00 97.12 452 ALA A N 1
ATOM 3532 C CA . ALA A 1 452 ? -57.838 -22.363 81.268 1.00 97.12 452 ALA A CA 1
ATOM 3533 C C . ALA A 1 452 ? -57.427 -23.261 82.446 1.00 97.12 452 ALA A C 1
ATOM 3535 O O . ALA A 1 452 ? -56.527 -22.906 83.201 1.00 97.12 452 ALA A O 1
ATOM 3536 N N . GLU A 1 453 ? -58.023 -24.449 82.575 1.00 97.25 453 GLU A N 1
ATOM 3537 C CA . GLU A 1 453 ? -57.680 -25.412 83.626 1.00 97.25 453 GLU A CA 1
ATOM 3538 C C . GLU A 1 453 ? -56.299 -26.027 83.407 1.00 97.25 453 GLU A C 1
ATOM 3540 O O . GLU A 1 453 ? -55.520 -26.140 84.352 1.00 97.25 453 GLU A O 1
ATOM 3545 N N . LYS A 1 454 ? -55.943 -26.330 82.152 1.00 97.19 454 LYS A N 1
ATOM 3546 C CA . LYS A 1 454 ? -54.584 -26.749 81.791 1.00 97.19 454 LYS A CA 1
ATOM 3547 C C . LYS A 1 454 ? -53.555 -25.692 82.203 1.00 97.19 454 LYS A C 1
ATOM 3549 O O . LYS A 1 454 ? -52.541 -26.041 82.804 1.00 97.19 454 LYS A O 1
ATOM 3554 N N . ILE A 1 455 ? -53.828 -24.415 81.926 1.00 97.50 455 ILE A N 1
ATOM 3555 C CA . ILE A 1 455 ? -52.967 -23.297 82.326 1.00 97.50 455 ILE A CA 1
ATOM 3556 C C . ILE A 1 455 ? -52.888 -23.185 83.851 1.00 97.50 455 ILE A C 1
ATOM 3558 O O . ILE A 1 455 ? -51.789 -23.156 84.401 1.00 97.50 455 ILE A O 1
ATOM 3562 N N . ARG A 1 456 ? -54.032 -23.163 84.544 1.00 96.81 456 ARG A N 1
ATOM 3563 C CA . ARG A 1 456 ? -54.102 -23.048 86.007 1.00 96.81 456 ARG A CA 1
ATOM 3564 C C . ARG A 1 456 ? -53.309 -24.160 86.696 1.00 96.81 456 ARG A C 1
ATOM 3566 O O . ARG A 1 456 ? -52.532 -23.888 87.613 1.00 96.81 456 ARG A O 1
ATOM 3573 N N . ALA A 1 457 ? -53.469 -25.400 86.232 1.00 95.50 457 ALA A N 1
ATOM 3574 C CA . ALA A 1 457 ? -52.750 -26.560 86.745 1.00 95.50 457 ALA A CA 1
ATOM 3575 C C . ALA A 1 457 ? -51.241 -26.463 86.469 1.00 95.50 457 ALA A C 1
ATOM 3577 O O . ALA A 1 457 ? -50.439 -26.666 87.377 1.00 95.50 457 ALA A O 1
ATOM 3578 N N . ALA A 1 458 ? -50.842 -26.095 85.246 1.00 95.50 458 ALA A N 1
ATOM 3579 C CA . ALA A 1 458 ? -49.434 -25.945 84.881 1.00 95.50 458 ALA A CA 1
ATOM 3580 C C . ALA A 1 458 ? -48.731 -24.839 85.682 1.00 95.50 458 ALA A C 1
ATOM 3582 O O . ALA A 1 458 ? -47.587 -25.016 86.112 1.00 95.50 458 ALA A O 1
ATOM 3583 N N . LEU A 1 459 ? -49.409 -23.711 85.901 1.00 95.19 459 LEU A N 1
ATOM 3584 C CA . LEU A 1 459 ? -48.876 -22.609 86.693 1.00 95.19 459 LEU A CA 1
ATOM 3585 C C . LEU A 1 459 ? -48.824 -22.942 88.184 1.00 95.19 459 LEU A C 1
ATOM 3587 O O . LEU A 1 459 ? -47.886 -22.496 88.818 1.00 95.19 459 LEU A O 1
ATOM 3591 N N . SER A 1 460 ? -49.731 -23.772 88.713 1.00 93.38 460 SER A N 1
ATOM 3592 C CA . SER A 1 460 ? -49.744 -24.171 90.135 1.00 93.38 460 SER A CA 1
ATOM 3593 C C . SER A 1 460 ? -48.628 -25.146 90.541 1.00 93.38 460 SER A C 1
ATOM 3595 O O . SER A 1 460 ? -48.441 -25.406 91.732 1.00 93.38 460 SER A O 1
ATOM 3597 N N . ASN A 1 461 ? -47.896 -25.719 89.582 1.00 92.50 461 ASN A N 1
ATOM 3598 C CA . ASN A 1 461 ? -46.749 -26.577 89.880 1.00 92.50 461 ASN A CA 1
ATOM 3599 C C . ASN A 1 461 ? -45.619 -25.767 90.531 1.00 92.50 461 ASN A C 1
ATOM 3601 O O . ASN A 1 461 ? -45.357 -24.635 90.119 1.00 92.50 461 ASN A O 1
ATOM 3605 N N . ALA A 1 462 ? -44.898 -26.366 91.484 1.00 90.44 462 ALA A N 1
ATOM 3606 C CA . ALA A 1 462 ? -43.778 -25.715 92.166 1.00 90.44 462 ALA A CA 1
ATOM 3607 C C . ALA A 1 462 ? -42.764 -25.119 91.167 1.00 90.44 462 ALA A C 1
ATOM 3609 O O . ALA A 1 462 ? -42.408 -25.742 90.158 1.00 90.44 462 ALA A O 1
ATOM 3610 N N . TYR A 1 463 ? -42.322 -23.889 91.419 1.00 91.88 463 TYR A N 1
ATOM 3611 C CA . TYR A 1 463 ? -41.276 -23.221 90.649 1.00 91.88 463 TYR A CA 1
ATOM 3612 C C . TYR A 1 463 ? -39.943 -23.517 91.309 1.00 91.88 463 TYR A C 1
ATOM 3614 O O . TYR A 1 463 ? -39.728 -23.136 92.451 1.00 91.88 463 TYR A O 1
ATOM 3622 N N . ARG A 1 464 ? -39.064 -24.203 90.584 1.00 90.69 464 ARG A N 1
ATOM 3623 C CA . ARG A 1 464 ? -37.711 -24.546 91.019 1.00 90.69 464 ARG A CA 1
ATOM 3624 C C . ARG A 1 464 ? -36.737 -23.638 90.286 1.00 90.69 464 ARG A C 1
ATOM 3626 O O . ARG A 1 464 ? -36.389 -23.911 89.141 1.00 90.69 464 ARG A O 1
ATOM 3633 N N . LEU A 1 465 ? -36.391 -22.524 90.921 1.00 89.75 465 LEU A N 1
ATOM 3634 C CA . LEU A 1 465 ? -35.613 -21.438 90.334 1.00 89.75 465 LEU A CA 1
ATOM 3635 C C . LEU A 1 465 ? -34.180 -21.525 90.855 1.00 89.75 465 LEU A C 1
ATOM 3637 O O . LEU A 1 465 ? -33.954 -21.491 92.063 1.00 89.75 465 LEU A O 1
ATOM 3641 N N . THR A 1 466 ? -33.212 -21.673 89.957 1.00 84.88 466 THR A N 1
ATOM 3642 C CA . THR A 1 466 ? -31.794 -21.715 90.326 1.00 84.88 466 THR A CA 1
ATOM 3643 C C . THR A 1 466 ? -31.196 -20.327 90.193 1.00 84.88 466 THR A C 1
ATOM 3645 O O . THR A 1 466 ? -31.181 -19.763 89.101 1.00 84.88 466 THR A O 1
ATOM 3648 N N . ILE A 1 467 ? -30.680 -19.799 91.298 1.00 79.31 467 ILE A N 1
ATOM 3649 C CA . ILE A 1 467 ? -29.948 -18.536 91.328 1.00 79.31 467 ILE A CA 1
ATOM 3650 C C . ILE A 1 467 ? -28.467 -18.862 91.228 1.00 79.31 467 ILE A C 1
ATOM 3652 O O . ILE A 1 467 ? -27.948 -19.637 92.030 1.00 79.31 467 ILE A O 1
ATOM 3656 N N . VAL A 1 468 ? -27.788 -18.271 90.253 1.00 70.94 468 VAL A N 1
ATOM 3657 C CA . VAL A 1 468 ? -26.335 -18.367 90.128 1.00 70.94 468 VAL A CA 1
ATOM 3658 C C . VAL A 1 468 ? -25.764 -17.023 90.553 1.00 70.94 468 VAL A C 1
ATOM 3660 O O . VAL A 1 468 ? -25.955 -16.027 89.863 1.00 70.94 468 VAL A O 1
ATOM 3663 N N . HIS A 1 469 ? -25.089 -16.996 91.698 1.00 67.38 469 HIS A N 1
ATOM 3664 C CA . HIS A 1 469 ? -24.217 -15.887 92.064 1.00 67.38 469 HIS A CA 1
ATOM 3665 C C . HIS A 1 469 ? -22.784 -16.271 91.714 1.00 67.38 469 HIS A C 1
ATOM 3667 O O . HIS A 1 469 ? -22.408 -17.437 91.871 1.00 67.38 469 HIS A O 1
ATOM 3673 N N . ASP A 1 470 ? -22.004 -15.302 91.235 1.00 55.00 470 ASP A N 1
ATOM 3674 C CA . ASP A 1 470 ? -20.591 -15.519 90.939 1.00 55.00 470 ASP A CA 1
ATOM 3675 C C . ASP A 1 470 ? -19.890 -16.165 92.149 1.00 55.00 470 ASP A C 1
ATOM 3677 O O . ASP A 1 470 ? -20.019 -15.721 93.291 1.00 55.00 470 ASP A O 1
ATOM 3681 N N . GLU A 1 471 ? -19.192 -17.267 91.867 1.00 58.84 471 GLU A N 1
ATOM 3682 C CA . GLU A 1 471 ? -18.357 -18.059 92.782 1.00 58.84 471 GLU A CA 1
ATOM 3683 C C . GLU A 1 471 ? -19.056 -18.854 93.914 1.00 58.84 471 GLU A C 1
ATOM 3685 O O . GLU A 1 471 ? -18.369 -19.439 94.752 1.00 58.84 471 GLU A O 1
ATOM 3690 N N . SER A 1 472 ? -20.391 -19.001 93.921 1.00 56.78 472 SER A N 1
ATOM 3691 C CA . SER A 1 472 ? -21.113 -19.898 94.858 1.00 56.78 472 SER A CA 1
ATOM 3692 C C . SER A 1 472 ? -21.912 -21.004 94.142 1.00 56.78 472 SER A C 1
ATOM 3694 O O . SER A 1 472 ? -22.441 -20.767 93.055 1.00 56.78 472 SER A O 1
ATOM 3696 N N . PRO A 1 473 ? -22.050 -22.223 94.713 1.00 61.56 473 PRO A N 1
ATOM 3697 C CA . PRO A 1 473 ? -22.939 -23.244 94.156 1.00 61.56 473 PRO A CA 1
ATOM 3698 C C . PRO A 1 473 ? -24.379 -22.715 94.137 1.00 61.56 473 PRO A C 1
ATOM 3700 O O . PRO A 1 473 ? -24.863 -22.208 95.147 1.00 61.56 473 PRO A O 1
ATOM 3703 N N . GLY A 1 474 ? -25.038 -22.794 92.977 1.00 69.31 474 GLY A N 1
ATOM 3704 C CA . GLY A 1 474 ? -26.325 -22.137 92.751 1.00 69.31 474 GLY A CA 1
ATOM 3705 C C . GLY A 1 474 ? -27.395 -22.533 93.771 1.00 69.31 474 GLY A C 1
ATOM 3706 O O . GLY A 1 474 ? -27.614 -23.717 94.034 1.00 69.31 474 GLY A O 1
ATOM 3707 N N . THR A 1 475 ? -28.076 -21.538 94.336 1.00 79.31 475 THR A N 1
ATOM 3708 C CA . THR A 1 475 ? -29.125 -21.748 95.339 1.00 79.31 475 THR A CA 1
ATOM 3709 C C . THR A 1 475 ? -30.434 -22.082 94.636 1.00 79.31 475 THR A C 1
ATOM 3711 O O . THR A 1 475 ? -30.894 -21.334 93.772 1.00 79.31 475 THR A O 1
ATOM 3714 N N . LEU A 1 476 ? -31.049 -23.207 95.004 1.00 84.12 476 LEU A N 1
ATOM 3715 C CA . LEU A 1 476 ? -32.380 -23.574 94.531 1.00 84.12 476 LEU A CA 1
ATOM 3716 C C . LEU A 1 476 ? -33.443 -22.916 95.417 1.00 84.12 476 LEU A C 1
ATOM 3718 O O . LEU A 1 476 ? -33.536 -23.227 96.602 1.00 84.12 476 LEU A O 1
ATOM 3722 N N . VAL A 1 477 ? -34.268 -22.053 94.829 1.00 86.69 477 VAL A N 1
ATOM 3723 C CA . VAL A 1 477 ? -35.465 -21.496 95.466 1.00 86.69 477 VAL A CA 1
ATOM 3724 C C . VAL A 1 477 ? -36.682 -22.251 94.948 1.00 86.69 477 VAL A C 1
ATOM 3726 O O . VAL A 1 477 ? -36.935 -22.283 93.741 1.00 86.69 477 VAL A O 1
ATOM 3729 N N . GLU A 1 478 ? -37.429 -22.873 95.858 1.00 88.56 478 GLU A N 1
ATOM 3730 C CA . GLU A 1 478 ? -38.728 -23.469 95.551 1.00 88.56 478 GLU A CA 1
ATOM 3731 C C . GLU A 1 478 ? -39.837 -22.499 95.968 1.00 88.56 478 GLU A C 1
ATOM 3733 O O . GLU A 1 478 ? -39.951 -22.147 97.140 1.00 88.56 478 GLU A O 1
ATOM 3738 N N . HIS A 1 479 ? -40.641 -22.045 95.003 1.00 89.88 479 HIS A N 1
ATOM 3739 C CA . HIS A 1 479 ? -41.762 -21.134 95.247 1.00 89.88 479 HIS A CA 1
ATOM 3740 C C . HIS A 1 479 ? -43.070 -21.720 94.727 1.00 89.88 479 HIS A C 1
ATOM 3742 O O . HIS A 1 479 ? -43.135 -22.272 93.625 1.00 89.88 479 HIS A O 1
ATOM 3748 N N . HIS A 1 480 ? -44.136 -21.563 95.505 1.00 88.44 480 HIS A N 1
ATOM 3749 C CA . HIS A 1 480 ? -45.483 -21.927 95.086 1.00 88.44 480 HIS A CA 1
ATOM 3750 C C . HIS A 1 480 ? -46.233 -20.677 94.644 1.00 88.44 480 HIS A C 1
ATOM 3752 O O . HIS A 1 480 ? -46.642 -19.847 95.455 1.00 88.44 480 HIS A O 1
ATOM 3758 N N . CYS A 1 481 ? -46.428 -20.573 93.336 1.00 89.44 481 CYS A N 1
ATOM 3759 C CA . CYS A 1 481 ? -47.196 -19.518 92.700 1.00 89.44 481 CYS A CA 1
ATOM 3760 C C . CYS A 1 481 ? -48.363 -20.167 91.949 1.00 89.44 481 CYS A C 1
ATOM 3762 O O . CYS A 1 481 ? -48.192 -21.215 91.333 1.00 89.44 481 CYS A O 1
ATOM 3764 N N . SER A 1 482 ? -49.556 -19.587 92.045 1.00 92.44 482 SER A N 1
ATOM 3765 C CA . SER A 1 482 ? -50.718 -20.005 91.254 1.00 92.44 482 SER A CA 1
ATOM 3766 C C . SER A 1 482 ? -51.157 -18.861 90.348 1.00 92.44 482 SER A C 1
ATOM 3768 O O . SER A 1 482 ? -50.479 -17.843 90.270 1.00 92.44 482 SER A O 1
ATOM 3770 N N . ALA A 1 483 ? -52.270 -19.014 89.637 1.00 94.94 483 ALA A N 1
ATOM 3771 C CA . ALA A 1 483 ? -52.829 -17.923 88.852 1.00 94.94 483 ALA A CA 1
ATOM 3772 C C . ALA A 1 483 ? -54.328 -17.783 89.089 1.00 94.94 483 ALA A C 1
ATOM 3774 O O . ALA A 1 483 ? -55.066 -18.775 89.132 1.00 94.94 483 ALA A O 1
ATOM 3775 N N . SER A 1 484 ? -54.770 -16.533 89.164 1.00 96.88 484 SER A N 1
ATOM 3776 C CA . SER A 1 484 ? -56.175 -16.164 89.061 1.00 96.88 484 SER A CA 1
ATOM 3777 C C . SER A 1 484 ? -56.478 -15.848 87.599 1.00 96.88 484 SER A C 1
ATOM 3779 O O . SER A 1 484 ? -55.794 -15.026 86.992 1.00 96.88 484 SER A O 1
ATOM 3781 N N . ILE A 1 485 ? -57.464 -16.535 87.013 1.00 97.62 485 ILE A N 1
ATOM 3782 C CA . ILE A 1 485 ? -57.744 -16.483 85.572 1.00 97.62 485 ILE A CA 1
ATOM 3783 C C . ILE A 1 485 ? -59.169 -15.989 85.331 1.00 97.62 485 ILE A C 1
ATOM 3785 O O . ILE A 1 485 ? -60.133 -16.616 85.769 1.00 97.62 485 ILE A O 1
ATOM 3789 N N . GLY A 1 486 ? -59.307 -14.900 84.584 1.00 97.44 486 GLY A N 1
ATOM 3790 C CA . GLY A 1 486 ? -60.582 -14.396 84.082 1.00 97.44 486 GLY A CA 1
ATOM 3791 C C . GLY A 1 486 ? -60.756 -14.716 82.607 1.00 97.44 486 GLY A C 1
ATOM 3792 O O . GLY A 1 486 ? -59.870 -14.420 81.814 1.00 97.44 486 GLY A O 1
ATOM 3793 N N . VAL A 1 487 ? -61.881 -15.310 82.213 1.00 96.56 487 VAL A N 1
ATOM 3794 C CA . VAL A 1 487 ? -62.129 -15.752 80.831 1.00 96.56 487 VAL A CA 1
ATOM 3795 C C . VAL A 1 487 ? -63.334 -15.026 80.248 1.00 96.56 487 VAL A C 1
ATOM 3797 O O . VAL A 1 487 ? -64.396 -15.003 80.860 1.00 96.56 487 VAL A O 1
ATOM 3800 N N . THR A 1 488 ? -63.193 -14.478 79.042 1.00 94.62 488 THR A N 1
ATOM 3801 C CA . THR A 1 488 ? -64.300 -13.901 78.263 1.00 94.62 488 THR A CA 1
ATOM 3802 C C . THR A 1 488 ? -64.346 -14.525 76.876 1.00 94.62 488 THR A C 1
ATOM 3804 O O . THR A 1 488 ? -63.345 -14.496 76.160 1.00 94.62 488 THR A O 1
ATOM 3807 N N . LEU A 1 489 ? -65.503 -15.067 76.485 1.00 93.00 489 LEU A N 1
ATOM 3808 C CA . LEU A 1 489 ? -65.755 -15.530 75.119 1.00 93.00 489 LEU A CA 1
ATOM 3809 C C . LEU A 1 489 ? -66.324 -14.412 74.244 1.00 93.00 489 LEU A C 1
ATOM 3811 O O . LEU A 1 489 ? -67.022 -13.522 74.725 1.00 93.00 489 LEU A O 1
ATOM 3815 N N . PHE A 1 490 ? -66.041 -14.477 72.945 1.00 90.69 490 PHE A N 1
ATOM 3816 C CA . PHE A 1 490 ? -66.572 -13.553 71.946 1.00 90.69 490 PHE A CA 1
ATOM 3817 C C . PHE A 1 490 ? -66.669 -14.229 70.566 1.00 90.69 490 PHE A C 1
ATOM 3819 O O . PHE A 1 490 ? -65.812 -15.037 70.227 1.00 90.69 490 PHE A O 1
ATOM 3826 N N . MET A 1 491 ? -67.700 -13.917 69.769 1.00 83.88 491 MET A N 1
ATOM 3827 C CA . MET A 1 491 ? -67.853 -14.394 68.374 1.00 83.88 491 MET A CA 1
ATOM 3828 C C . MET A 1 491 ? -68.148 -13.259 67.377 1.00 83.88 491 MET A C 1
ATOM 3830 O O . MET A 1 491 ? -67.760 -13.311 66.212 1.00 83.88 491 MET A O 1
ATOM 3834 N N . ASP A 1 492 ? -68.843 -12.221 67.837 1.00 71.12 492 ASP A N 1
ATOM 3835 C CA . ASP A 1 492 ? -69.300 -11.090 67.025 1.00 71.12 492 ASP A CA 1
ATOM 3836 C C . ASP A 1 492 ? -69.486 -9.884 67.960 1.00 71.12 492 ASP A C 1
ATOM 3838 O O . ASP A 1 492 ? -70.587 -9.386 68.158 1.00 71.12 492 ASP A O 1
ATOM 3842 N N . HIS A 1 493 ? -68.437 -9.519 68.705 1.00 61.44 493 HIS A N 1
ATOM 3843 C CA . HIS A 1 493 ? -68.576 -8.460 69.704 1.00 61.44 493 HIS A CA 1
ATOM 3844 C C . HIS A 1 493 ? -68.687 -7.103 68.989 1.00 61.44 493 HIS A C 1
ATOM 3846 O O . HIS A 1 493 ? -67.752 -6.701 68.298 1.00 61.44 493 HIS A O 1
ATOM 3852 N N . ASP A 1 494 ? -69.768 -6.353 69.232 1.00 55.03 494 ASP A N 1
ATOM 3853 C CA . ASP A 1 494 ? -69.957 -4.944 68.810 1.00 55.03 494 ASP A CA 1
ATOM 3854 C C . ASP A 1 494 ? -68.988 -3.958 69.505 1.00 55.03 494 ASP A C 1
ATOM 3856 O O . ASP A 1 494 ? -69.119 -2.737 69.421 1.00 55.03 494 ASP A O 1
ATOM 3860 N N . GLY A 1 495 ? -67.997 -4.488 70.218 1.00 58.50 495 GLY A N 1
ATOM 3861 C CA . GLY A 1 495 ? -67.145 -3.771 71.152 1.00 58.50 495 GLY A CA 1
ATOM 3862 C C . GLY A 1 495 ? -65.705 -3.816 70.699 1.00 58.50 495 GLY A C 1
ATOM 3863 O O . GLY A 1 495 ? -65.229 -4.785 70.103 1.00 58.50 495 GLY A O 1
ATOM 3864 N N . ARG A 1 496 ? -65.006 -2.723 70.973 1.00 76.19 496 ARG A N 1
ATOM 3865 C CA . ARG A 1 496 ? -63.596 -2.585 70.634 1.00 76.19 496 ARG A CA 1
ATOM 3866 C C . ARG A 1 496 ? -62.770 -3.603 71.447 1.00 76.19 496 ARG A C 1
ATOM 3868 O O . ARG A 1 496 ? -63.199 -3.973 72.542 1.00 76.19 496 ARG A O 1
ATOM 3875 N N . PRO A 1 497 ? -61.599 -4.055 70.959 1.00 85.69 497 PRO A N 1
ATOM 3876 C CA . PRO A 1 497 ? -60.680 -4.944 71.685 1.00 85.69 497 PRO A CA 1
ATOM 3877 C C . PRO A 1 497 ? -60.501 -4.619 73.182 1.00 85.69 497 PRO A C 1
ATOM 3879 O O . PRO A 1 497 ? -60.356 -5.520 74.007 1.00 85.69 497 PRO A O 1
ATOM 3882 N N . GLU A 1 498 ? -60.576 -3.340 73.551 1.00 87.94 498 GLU A N 1
ATOM 3883 C CA . GLU A 1 498 ? -60.491 -2.846 74.927 1.00 87.94 498 GLU A CA 1
ATOM 3884 C C . GLU A 1 498 ? -61.608 -3.378 75.845 1.00 87.94 498 GLU A C 1
ATOM 3886 O O . GLU A 1 498 ? -61.364 -3.636 77.022 1.00 87.94 498 GLU A O 1
ATOM 3891 N N . GLU A 1 499 ? -62.825 -3.572 75.334 1.00 89.25 499 GLU A N 1
ATOM 3892 C CA . GLU A 1 499 ? -63.953 -4.080 76.126 1.00 89.25 499 GLU A CA 1
ATOM 3893 C C . GLU A 1 499 ? -63.794 -5.563 76.463 1.00 89.25 499 GLU A C 1
ATOM 3895 O O . GLU A 1 499 ? -64.099 -5.976 77.582 1.00 89.25 499 GLU A O 1
ATOM 3900 N N . ILE A 1 500 ? -63.267 -6.355 75.523 1.00 91.56 500 ILE A N 1
ATOM 3901 C CA . ILE A 1 500 ? -62.982 -7.781 75.728 1.00 91.56 500 ILE A CA 1
ATOM 3902 C C . ILE A 1 500 ? -61.922 -7.943 76.822 1.00 91.56 500 ILE A C 1
ATOM 3904 O O . ILE A 1 500 ? -62.096 -8.749 77.737 1.00 91.56 500 ILE A O 1
ATOM 3908 N N . ILE A 1 501 ? -60.854 -7.137 76.761 1.00 92.56 501 ILE A N 1
ATOM 3909 C CA . ILE A 1 501 ? -59.805 -7.116 77.788 1.00 92.56 501 ILE A CA 1
ATOM 3910 C C . ILE A 1 501 ? -60.403 -6.734 79.145 1.00 92.56 501 ILE A C 1
ATOM 3912 O O . ILE A 1 501 ? -60.195 -7.451 80.119 1.00 92.56 501 ILE A O 1
ATOM 3916 N N . LYS A 1 502 ? -61.208 -5.664 79.206 1.00 92.00 502 LYS A N 1
ATOM 3917 C CA . LYS A 1 502 ? -61.841 -5.197 80.448 1.00 92.00 502 LYS A CA 1
ATOM 3918 C C . LYS A 1 502 ? -62.768 -6.244 81.078 1.00 92.00 502 LYS A C 1
ATOM 3920 O O . LYS A 1 502 ? -62.777 -6.391 82.297 1.00 92.00 502 LYS A O 1
ATOM 3925 N N . LYS A 1 503 ? -63.551 -6.973 80.274 1.00 92.88 503 LYS A N 1
ATOM 3926 C CA . LYS A 1 503 ? -64.421 -8.058 80.764 1.00 92.88 503 LYS A CA 1
ATOM 3927 C C . LYS A 1 503 ? -63.607 -9.215 81.349 1.00 92.88 503 LYS A C 1
ATOM 3929 O O . LYS A 1 503 ? -63.973 -9.741 82.399 1.00 92.88 503 LYS A O 1
ATOM 3934 N N . ALA A 1 504 ? -62.509 -9.597 80.696 1.00 94.25 504 ALA A N 1
ATOM 3935 C CA . ALA A 1 504 ? -61.645 -10.668 81.182 1.00 94.25 504 ALA A CA 1
ATOM 3936 C C . ALA A 1 504 ? -60.876 -10.263 82.448 1.00 94.25 504 ALA A C 1
ATOM 3938 O O . ALA A 1 504 ? -60.798 -11.058 83.378 1.00 94.25 504 ALA A O 1
ATOM 3939 N N . ASP A 1 505 ? -60.386 -9.025 82.520 1.00 94.75 505 ASP A N 1
ATOM 3940 C CA . ASP A 1 505 ? -59.743 -8.462 83.712 1.00 94.75 505 ASP A CA 1
ATOM 3941 C C . ASP A 1 505 ? -60.709 -8.420 84.913 1.00 94.75 505 ASP A C 1
ATOM 3943 O O . ASP A 1 505 ? -60.416 -8.944 85.987 1.00 94.75 505 ASP A O 1
ATOM 3947 N N . ALA A 1 506 ? -61.938 -7.931 84.714 1.00 94.19 506 ALA A N 1
ATOM 3948 C CA . ALA A 1 506 ? -62.961 -7.939 85.763 1.00 94.19 506 ALA A CA 1
ATOM 3949 C C . ALA A 1 506 ? -63.282 -9.361 86.269 1.00 94.19 506 ALA A C 1
ATOM 3951 O O . ALA A 1 506 ? -63.407 -9.577 87.476 1.00 94.19 506 ALA A O 1
ATOM 3952 N N . ALA A 1 507 ? -63.369 -10.344 85.365 1.00 95.38 507 ALA A N 1
ATOM 3953 C CA . ALA A 1 507 ? -63.539 -11.746 85.744 1.00 95.38 507 ALA A CA 1
ATOM 3954 C C . ALA A 1 507 ? -62.319 -12.285 86.514 1.00 95.38 507 ALA A C 1
ATOM 3956 O O . ALA A 1 507 ? -62.471 -13.039 87.473 1.00 95.38 507 ALA A O 1
ATOM 3957 N N . MET A 1 508 ? -61.103 -11.874 86.155 1.00 96.06 508 MET A N 1
ATOM 3958 C CA . MET A 1 508 ? -59.883 -12.270 86.861 1.00 96.06 508 MET A CA 1
ATOM 3959 C C . MET A 1 508 ? -59.868 -11.717 88.292 1.00 96.06 508 MET A C 1
ATOM 3961 O O . MET A 1 508 ? -59.532 -12.446 89.226 1.00 96.06 508 MET A O 1
ATOM 3965 N N . TYR A 1 509 ? -60.310 -10.475 88.503 1.00 92.88 509 TYR A N 1
ATOM 3966 C CA . TYR A 1 509 ? -60.476 -9.926 89.851 1.00 92.88 509 TYR A CA 1
ATOM 3967 C C . TYR A 1 509 ? -61.493 -10.723 90.678 1.00 92.88 509 TYR A C 1
ATOM 3969 O O . TYR A 1 509 ? -61.220 -11.050 91.831 1.00 92.88 509 TYR A O 1
ATOM 3977 N N . GLN A 1 510 ? -62.609 -11.149 90.079 1.00 94.56 510 GLN A N 1
ATOM 3978 C CA . GLN A 1 510 ? -63.569 -12.037 90.749 1.00 94.56 510 GLN A CA 1
ATOM 3979 C C . GLN A 1 510 ? -62.940 -13.389 91.125 1.00 94.56 510 GLN A C 1
ATOM 3981 O O . GLN A 1 510 ? -63.208 -13.916 92.206 1.00 94.56 510 GLN A O 1
ATOM 3986 N N . ALA A 1 511 ? -62.054 -13.939 90.286 1.00 93.38 511 ALA A N 1
ATOM 3987 C CA . ALA A 1 511 ? -61.279 -15.131 90.630 1.00 93.38 511 ALA A CA 1
ATOM 3988 C C . ALA A 1 511 ? -60.362 -14.901 91.850 1.00 93.38 511 ALA A C 1
ATOM 3990 O O . ALA A 1 511 ? -60.267 -15.784 92.708 1.00 93.38 511 ALA A O 1
ATOM 3991 N N . LYS A 1 512 ? -59.739 -13.718 91.972 1.00 91.75 512 LYS A N 1
ATOM 3992 C CA . LYS A 1 512 ? -58.924 -13.353 93.144 1.00 91.75 512 LYS A CA 1
ATOM 3993 C C . LYS A 1 512 ? -59.768 -13.282 94.418 1.00 91.75 512 LYS A C 1
ATOM 3995 O O . LYS A 1 512 ? -59.420 -13.929 95.408 1.00 91.75 512 LYS A O 1
ATOM 4000 N N . ASP A 1 513 ? -60.890 -12.567 94.375 1.00 92.50 513 ASP A N 1
ATOM 4001 C CA . ASP A 1 513 ? -61.766 -12.345 95.535 1.00 92.50 513 ASP A CA 1
ATOM 4002 C C . ASP A 1 513 ? -62.420 -13.637 96.039 1.00 92.50 513 ASP A C 1
ATOM 4004 O O . ASP A 1 513 ? -62.629 -13.818 97.237 1.00 92.50 513 ASP A O 1
ATOM 4008 N N . MET A 1 514 ? -62.674 -14.591 95.140 1.00 90.94 514 MET A N 1
ATOM 4009 C CA . MET A 1 514 ? -63.217 -15.907 95.488 1.00 90.94 514 MET A CA 1
ATOM 4010 C C . MET A 1 514 ? -62.181 -16.868 96.099 1.00 90.94 514 MET A C 1
ATOM 4012 O O . MET A 1 514 ? -62.496 -18.036 96.323 1.00 90.94 514 MET A O 1
ATOM 4016 N N . GLY A 1 515 ? -60.962 -16.406 96.390 1.00 89.69 515 GLY A N 1
ATOM 4017 C CA . GLY A 1 515 ? -59.927 -17.187 97.072 1.00 89.69 515 GLY A CA 1
ATOM 4018 C C . GLY A 1 515 ? -58.778 -17.649 96.178 1.00 89.69 515 GLY A C 1
ATOM 4019 O O . GLY A 1 515 ? -58.114 -18.618 96.541 1.00 89.69 515 GLY A O 1
ATOM 4020 N N . ARG A 1 516 ? -58.536 -16.965 95.046 1.00 93.19 516 ARG A N 1
ATOM 4021 C CA . ARG A 1 516 ? -57.398 -17.189 94.128 1.00 93.19 516 ARG A CA 1
ATOM 4022 C C . ARG A 1 516 ? -57.334 -18.608 93.540 1.00 93.19 516 ARG A C 1
ATOM 4024 O O . ARG A 1 516 ? -58.256 -19.407 93.741 1.00 93.19 516 ARG A O 1
ATOM 4031 N N . ASN A 1 517 ? -56.285 -18.895 92.761 1.00 94.06 517 ASN A N 1
ATOM 4032 C CA . ASN A 1 517 ? -56.016 -20.184 92.115 1.00 94.06 517 ASN A CA 1
ATOM 4033 C C . ASN A 1 517 ? -57.243 -20.816 91.434 1.00 94.06 517 ASN A C 1
ATOM 4035 O O . ASN A 1 517 ? -57.589 -21.979 91.672 1.00 94.06 517 ASN A O 1
ATOM 4039 N N . ARG A 1 518 ? -57.956 -20.031 90.629 1.00 95.56 518 ARG A N 1
ATOM 4040 C CA . ARG A 1 518 ? -59.215 -20.455 90.012 1.00 95.56 518 ARG A CA 1
ATOM 4041 C C . ARG A 1 518 ? -59.501 -19.701 88.733 1.00 95.56 518 ARG A C 1
ATOM 4043 O O . ARG A 1 518 ? -58.865 -18.699 88.416 1.00 95.56 518 ARG A O 1
ATOM 4050 N N . ILE A 1 519 ? -60.505 -20.206 88.034 1.00 96.88 519 ILE A N 1
ATOM 4051 C CA . ILE A 1 519 ? -60.997 -19.648 86.787 1.00 96.88 519 ILE A CA 1
ATOM 4052 C C . ILE A 1 519 ? -62.374 -19.058 87.046 1.00 96.88 519 ILE A C 1
ATOM 4054 O O . ILE A 1 519 ? -63.245 -19.735 87.597 1.00 96.88 519 ILE A O 1
ATOM 4058 N N . HIS A 1 520 ? -62.583 -17.825 86.608 1.00 96.31 520 HIS A N 1
ATOM 4059 C CA . HIS A 1 520 ? -63.889 -17.190 86.585 1.00 96.31 520 HIS A CA 1
ATOM 4060 C C . HIS A 1 520 ? -64.220 -16.775 85.151 1.00 96.31 520 HIS A C 1
ATOM 4062 O O . HIS A 1 520 ? -63.387 -16.206 84.450 1.00 96.31 520 HIS A O 1
ATOM 4068 N N . PHE A 1 521 ? -65.426 -17.096 84.697 1.00 94.75 521 PHE A N 1
ATOM 4069 C CA . PHE A 1 521 ? -65.912 -16.666 83.389 1.00 94.75 521 PHE A CA 1
ATOM 4070 C C . PHE A 1 521 ? -66.688 -15.370 83.579 1.00 94.75 521 PHE A C 1
ATOM 4072 O O . PHE A 1 521 ? -67.485 -15.281 84.509 1.00 94.75 521 PHE A O 1
ATOM 4079 N N . SER A 1 522 ? -66.475 -14.376 82.717 1.00 89.12 522 SER A N 1
ATOM 4080 C CA . SER A 1 522 ? -67.346 -13.205 82.705 1.00 89.12 522 SER A CA 1
ATOM 4081 C C . SER A 1 522 ? -68.769 -13.657 82.373 1.00 89.12 522 SER A C 1
ATOM 4083 O O . SER A 1 522 ? -68.985 -14.475 81.476 1.00 89.12 522 SER A O 1
ATOM 4085 N N . ASN A 1 523 ? -69.750 -13.170 83.133 1.00 70.56 523 ASN A N 1
ATOM 4086 C CA . ASN A 1 523 ? -71.147 -13.482 82.855 1.00 70.56 523 ASN A CA 1
ATOM 4087 C C . ASN A 1 523 ? -71.497 -12.941 81.464 1.00 70.56 523 ASN A C 1
ATOM 4089 O O . ASN A 1 523 ? -71.307 -11.750 81.199 1.00 70.56 523 ASN A O 1
ATOM 4093 N N . GLY A 1 524 ? -71.983 -13.822 80.585 1.00 55.66 524 GLY A N 1
ATOM 4094 C CA . GLY A 1 524 ? -72.454 -13.443 79.260 1.00 55.66 524 GLY A CA 1
ATOM 4095 C C . GLY A 1 524 ? -73.503 -12.344 79.390 1.00 55.66 524 GLY A C 1
ATOM 4096 O O . GLY A 1 524 ? -74.496 -12.491 80.102 1.00 55.66 524 GLY A O 1
ATOM 4097 N N . THR A 1 525 ? -73.267 -11.206 78.747 1.00 39.09 525 THR A N 1
ATOM 4098 C CA . THR A 1 525 ? -74.344 -10.255 78.493 1.00 39.09 525 THR A CA 1
ATOM 4099 C C . THR A 1 525 ? -75.246 -10.878 77.437 1.00 39.09 525 THR A C 1
ATOM 4101 O O . THR A 1 525 ? -74.818 -10.919 76.290 1.00 39.09 525 THR A O 1
ATOM 4104 N N . GLY A 1 526 ? -76.409 -11.366 77.889 1.00 34.22 526 GLY A N 1
ATOM 4105 C CA . GLY A 1 526 ? -77.705 -11.423 77.191 1.00 34.22 526 GLY A CA 1
ATOM 4106 C C . GLY A 1 526 ? -77.729 -11.875 75.743 1.00 34.22 526 GLY A C 1
ATOM 4107 O O . GLY A 1 526 ? -77.330 -11.054 74.891 1.00 34.22 526 GLY A O 1
#

Foldseek 3Di:
DDDDDPPPPPPQPDAAEEEEEPLDPQVLLCQLQVCLQVLLCVLPVSHGYYYGHDHLVRVLVCLVVVVHFKYWYWLLSVVQCCVPQVWDAFLWFFWFQQPNATDQWWAKWKKAFPVPPQDAALVSQFAWEEEFQDCSDPRFHLQSQLVSVVVVAHPPVGYHYDHQHDDQVSRVVCRVVVVGGMGMGMWRPQVVCVVVVNDDPNGMDTHCWDDPPRDDTTHNGDIDGHITMTGGPPDDPVSSVSSSVSQVPDQQPDPSVVSSNTRTIDGDDDSVVVVVSCCVNCHPPNVDDDPPDVVVVCVVCVPVVVVVVVVVVVVVVVVVVVVVVVVVVVVVVVVVVVVVVVVVLVVQADPLQRFGEPVVVQVLLVVQLVVLQVVLFKKKKKKKAKAPLVVCCVPPNVVQSSQLQNVLSVLLVVLADPSWGWYDHDDRIIMIIGHGFGSDPVRRVVVVVSSVVSSQVSLQDWDFGWADDPPDDTDTDTDGMGMQMFMEMDRNDPDRSVVSVVQRVVQSVVSVVVPHSDYGYRPDDD